Protein AF-A0A2M7A9H7-F1 (afdb_monomer)

Sequence (493 aa):
MFAPRVSVGQLDQGVGIDFPAPTPLDHLMTRVSHTLGVIVTFKGVRRIFDDLLHTEVEVQVGRTSCESLLELAEFAFIRLQDNGFAVQVLPFRLPHHRLTPQGNTASSCKLSAGIHISSDLHDGLTIDSQLAILVHRAAERGAVLEREGIVSMEKKETLGVAVIGLRMGRGHLEGYTQNPHTEIIGVCDPDESLLAQIKATYDAPVAVTDYRELLDHPEIDVVSVASPDYYHAEQCIDAMRAGKDVLCEKPMTWDVEGSKAMVAAVKETGRKFMVGQVCRYAPGFALVKKMVERGEVGELYFVESEYAHTYKHARGVGDWRVDPRREPFLGGGCHAVDLVRWIAGDAIEVSAYANHKCLTDWPVNDCTVAIYKFENNVIGKVMVSIGCTRPYTMRSVFYGTEGTIICDNTSPELQLCSRRNYQLAPSFATFPVEIANHNVAAEIAEFVDCILNDRPVPTNEIQGARTVATALAAAQSAREGRPVQVEKIGEDK

Foldseek 3Di:
DDDDDDDDDDDDDDDDDDDPDDDDPADDWFWDDDPQQKIKIWHGWDDPDPFKIKIKIWIWGFDDDPVVVVVVVVVVVVVVVVVPWDWDWDDDDDPPDDDDDDDPDDDTDTDITITITGPPDDPDDDPVRVVVVVVVVCVVVPGDDDDPPDDPPDQQQAAEEEEEDCPVCVLVLVLQVPDPRYAHAEYEDLPVVSQVVVCVVRVHNYGYHDCLVVLQDPRHQEYEYPHQQQCLLVSLLSNLVSVHAYEYEPLSHQDLVSLQSNVVSCVVRVHHYFYQLQQCVLFQLVVVQVCVVVCQQPAFAEKEKEWAAACVPVCDVVSSVLPLSGALCRGRVLNRLLSCCSRQNAFFKKAKAFAADQPVVRNYTFWMKMWTQHPPNHIYIYIYGHRDDDHTKIWMWIHHPFWIKTTILQDQWIWIFGVVPP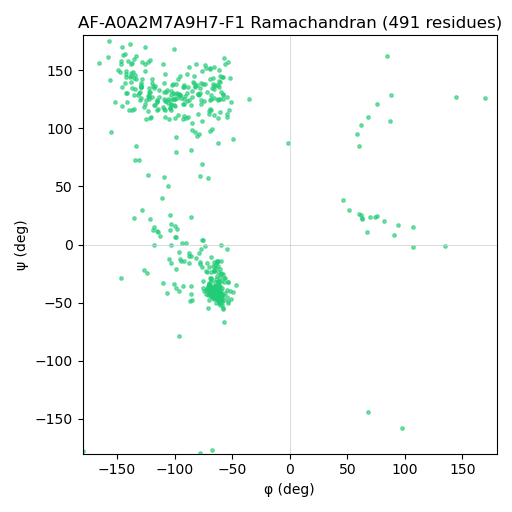PPHTDTDIDGGDRDSRPSSVLVVQSSCCVSVVNHHPRGSQSSSSSSQSSVQRVVNNVVVHMGTRDRPDDDD

Structure (mmCIF, N/CA/C/O backbone):
data_AF-A0A2M7A9H7-F1
#
_entry.id   AF-A0A2M7A9H7-F1
#
loop_
_atom_site.group_PDB
_atom_site.id
_atom_site.type_symbol
_atom_site.label_atom_id
_atom_site.label_alt_id
_atom_site.label_comp_id
_atom_site.label_asym_id
_atom_site.label_entity_id
_atom_site.label_seq_id
_atom_site.pdbx_PDB_ins_code
_atom_site.Cartn_x
_atom_site.Cartn_y
_atom_site.Cartn_z
_atom_site.occupancy
_atom_site.B_iso_or_equiv
_atom_site.auth_seq_id
_atom_site.auth_comp_id
_atom_site.auth_asym_id
_atom_site.auth_atom_id
_atom_site.pdbx_PDB_model_num
ATOM 1 N N . MET A 1 1 ? -35.233 -25.619 28.633 1.00 36.62 1 MET A N 1
ATOM 2 C CA . MET A 1 1 ? -36.325 -25.770 27.649 1.00 36.62 1 MET A CA 1
ATOM 3 C C . MET A 1 1 ? -35.682 -26.061 26.315 1.00 36.62 1 MET A C 1
ATOM 5 O O . MET A 1 1 ? -34.859 -25.278 25.868 1.00 36.62 1 MET A O 1
ATOM 9 N N . PHE A 1 2 ? -35.952 -27.249 25.787 1.00 25.45 2 PHE A N 1
ATOM 10 C CA . PHE A 1 2 ? -35.343 -27.785 24.577 1.00 25.45 2 PHE A CA 1
ATOM 11 C C . PHE A 1 2 ? -36.018 -27.208 23.327 1.00 25.45 2 PHE A C 1
ATOM 13 O O . PHE A 1 2 ? -37.243 -27.138 23.264 1.00 25.45 2 PHE A O 1
ATOM 20 N N . ALA A 1 3 ? -35.206 -26.837 22.339 1.00 24.27 3 ALA A N 1
ATOM 21 C CA . ALA A 1 3 ? -35.633 -26.606 20.965 1.00 24.27 3 ALA A CA 1
ATOM 22 C C . ALA A 1 3 ? -36.030 -27.934 20.286 1.00 24.27 3 ALA A C 1
ATOM 24 O O . ALA A 1 3 ? -35.417 -28.962 20.592 1.00 24.27 3 ALA A O 1
ATOM 25 N N . PRO A 1 4 ? -36.953 -27.938 19.308 1.00 27.53 4 PRO A N 1
ATOM 26 C CA . PRO A 1 4 ? -37.080 -29.043 18.371 1.00 27.53 4 PRO A CA 1
ATOM 27 C C . PRO A 1 4 ? -36.314 -28.766 17.065 1.00 27.53 4 PRO A C 1
ATOM 29 O O . PRO A 1 4 ? -36.479 -27.731 16.426 1.00 27.53 4 PRO A O 1
ATOM 32 N N . ARG A 1 5 ? -35.492 -29.744 16.665 1.00 25.80 5 ARG A N 1
ATOM 33 C CA . ARG A 1 5 ? -34.954 -29.948 15.307 1.00 25.80 5 ARG A CA 1
ATOM 34 C C . ARG A 1 5 ? -35.968 -30.724 14.459 1.00 25.80 5 ARG A C 1
ATOM 36 O O . ARG A 1 5 ? -36.439 -31.739 14.958 1.00 25.80 5 ARG A O 1
ATOM 43 N N . VAL A 1 6 ? -36.151 -30.364 13.181 1.00 24.64 6 VAL A N 1
ATOM 44 C CA . VAL A 1 6 ? -36.599 -31.243 12.062 1.00 24.64 6 VAL A CA 1
ATOM 45 C C . VAL A 1 6 ? -36.068 -30.617 10.748 1.00 24.64 6 VAL A C 1
ATOM 47 O O . VAL A 1 6 ? -36.431 -29.491 10.440 1.00 24.64 6 VAL A O 1
ATOM 50 N N . SER A 1 7 ? -34.933 -31.067 10.195 1.00 23.36 7 SER A N 1
ATOM 51 C CA . SER A 1 7 ? -34.675 -32.102 9.159 1.00 23.36 7 SER A CA 1
ATOM 52 C C . SER A 1 7 ? -34.982 -31.703 7.704 1.00 23.36 7 SER A C 1
ATOM 54 O O . SER A 1 7 ? -36.124 -31.435 7.350 1.00 23.36 7 SER A O 1
ATOM 56 N N . VAL A 1 8 ? -33.942 -31.762 6.864 1.00 25.42 8 VAL A N 1
ATOM 57 C CA . VAL A 1 8 ? -33.961 -31.581 5.403 1.00 25.42 8 VAL A CA 1
ATOM 58 C C . VAL A 1 8 ? -34.480 -32.849 4.718 1.00 25.42 8 VAL A C 1
ATOM 60 O O . VAL A 1 8 ? -33.979 -33.941 4.981 1.00 25.42 8 VAL A O 1
ATOM 63 N N . GLY A 1 9 ? -35.439 -32.684 3.807 1.00 24.47 9 GLY A N 1
ATOM 64 C CA . GLY A 1 9 ? -35.875 -33.685 2.835 1.00 24.47 9 GLY A CA 1
ATOM 65 C C . GLY A 1 9 ? -36.275 -32.982 1.539 1.00 24.47 9 GLY A C 1
ATOM 66 O O . GLY A 1 9 ? -37.137 -32.110 1.545 1.00 24.47 9 GLY A O 1
ATOM 67 N N . GLN A 1 10 ? -35.586 -33.320 0.454 1.00 25.50 10 GLN A N 1
ATOM 68 C CA . GLN A 1 10 ? -35.706 -32.742 -0.884 1.00 25.50 10 GLN A CA 1
ATOM 69 C C . GLN A 1 10 ? -36.664 -33.589 -1.746 1.00 25.50 10 GLN A C 1
ATOM 71 O O . GLN A 1 10 ? -36.450 -34.796 -1.834 1.00 25.50 10 GLN A O 1
ATOM 76 N N . LEU A 1 11 ? -37.659 -32.947 -2.381 1.00 25.14 11 LEU A N 1
ATOM 77 C CA . LEU A 1 11 ? -37.996 -32.962 -3.828 1.00 25.14 11 LEU A CA 1
ATOM 78 C C . LEU A 1 11 ? -39.508 -32.911 -4.156 1.00 25.14 11 LEU A C 1
ATOM 80 O O . LEU A 1 11 ? -40.285 -33.754 -3.723 1.00 25.14 11 LEU A O 1
ATOM 84 N N . ASP A 1 12 ? -39.821 -31.921 -5.007 1.00 23.34 12 ASP A N 1
ATOM 85 C CA . ASP A 1 12 ? -40.870 -31.817 -6.036 1.00 23.34 12 ASP A CA 1
ATOM 86 C C . ASP A 1 12 ? -42.364 -31.893 -5.660 1.00 23.34 12 ASP A C 1
ATOM 88 O O . ASP A 1 12 ? -42.943 -32.963 -5.524 1.00 23.34 12 ASP A O 1
ATOM 92 N N . GLN A 1 13 ? -43.045 -30.734 -5.632 1.00 25.50 13 GLN A N 1
ATOM 93 C CA . GLN A 1 13 ? -43.836 -30.182 -6.757 1.00 25.50 13 GLN A CA 1
ATOM 94 C C . GLN A 1 13 ? -44.687 -28.968 -6.301 1.00 25.50 13 GLN A C 1
ATOM 96 O O . GLN A 1 13 ? -45.478 -29.072 -5.373 1.00 25.50 13 GLN A O 1
ATOM 101 N N . GLY A 1 14 ? -44.530 -27.833 -7.001 1.00 29.56 14 GLY A N 1
ATOM 102 C CA . GLY A 1 14 ? -45.518 -26.753 -7.195 1.00 29.56 14 GLY A CA 1
ATOM 103 C C . GLY A 1 14 ? -46.107 -26.033 -5.973 1.00 29.56 14 GLY A C 1
ATOM 104 O O . GLY A 1 14 ? -47.162 -26.420 -5.484 1.00 29.56 14 GLY A O 1
ATOM 105 N N . VAL A 1 15 ? -45.530 -24.888 -5.581 1.00 24.00 15 VAL A N 1
ATOM 106 C CA . VAL A 1 15 ? -46.201 -23.912 -4.698 1.00 24.00 15 VAL A CA 1
ATOM 107 C C . VAL A 1 15 ? -46.307 -22.573 -5.424 1.00 24.00 15 VAL A C 1
ATOM 109 O O . VAL A 1 15 ? -45.305 -21.904 -5.664 1.00 24.00 15 VAL A O 1
ATOM 112 N N . GLY A 1 16 ? -47.535 -22.216 -5.805 1.00 22.52 16 GLY A N 1
ATOM 113 C CA . GLY A 1 16 ? -47.890 -20.872 -6.248 1.00 22.52 16 GLY A CA 1
ATOM 114 C C . GLY A 1 16 ? -47.796 -19.893 -5.081 1.00 22.52 16 GLY A C 1
ATOM 115 O O . GLY A 1 16 ? -48.247 -20.190 -3.977 1.00 22.52 16 GLY A O 1
ATOM 116 N N . ILE A 1 17 ? -47.177 -18.741 -5.327 1.00 23.28 17 ILE A N 1
ATOM 117 C CA . ILE A 1 17 ? -47.125 -17.630 -4.380 1.00 23.28 17 ILE A CA 1
ATOM 118 C C . ILE A 1 17 ? -48.344 -16.749 -4.668 1.00 23.28 17 ILE A C 1
ATOM 120 O O . ILE A 1 17 ? -48.400 -16.097 -5.709 1.00 23.28 17 ILE A O 1
ATOM 124 N N . ASP A 1 18 ? -49.319 -16.757 -3.761 1.00 22.53 18 ASP A N 1
ATOM 125 C CA . ASP A 1 18 ? -50.405 -15.774 -3.736 1.00 22.53 18 ASP A CA 1
ATOM 126 C C . ASP A 1 18 ? -49.821 -14.404 -3.361 1.00 22.53 18 ASP A C 1
ATOM 128 O O . ASP A 1 18 ? -49.316 -14.207 -2.252 1.00 22.53 18 ASP A O 1
ATOM 132 N N . PHE A 1 19 ? -49.889 -13.445 -4.284 1.00 24.88 19 PHE A N 1
ATOM 133 C CA . PHE A 1 19 ? -49.649 -12.038 -3.975 1.00 24.88 19 PHE A CA 1
ATOM 134 C C . PHE A 1 19 ? -50.934 -11.427 -3.396 1.00 24.88 19 PHE A C 1
ATOM 136 O O . PHE A 1 19 ? -52.014 -11.658 -3.947 1.00 24.88 19 PHE A O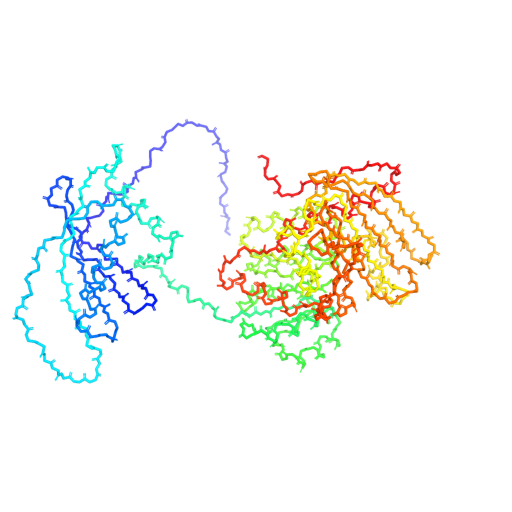 1
ATOM 143 N N . PRO A 1 20 ? -50.866 -10.627 -2.317 1.00 24.83 20 PRO A N 1
ATOM 144 C CA . PRO A 1 20 ? -52.033 -9.892 -1.849 1.00 24.83 20 PRO A CA 1
ATOM 145 C C . PRO A 1 20 ? -52.515 -8.923 -2.941 1.00 24.83 20 PRO A C 1
ATOM 147 O O . PRO A 1 20 ? -51.709 -8.314 -3.644 1.00 24.83 20 PRO A O 1
ATOM 150 N N . ALA A 1 21 ? -53.838 -8.802 -3.087 1.00 25.38 21 ALA A N 1
ATOM 151 C CA . ALA A 1 21 ? -54.493 -7.957 -4.085 1.00 25.38 21 ALA A CA 1
ATOM 152 C C . ALA A 1 21 ? -53.965 -6.503 -4.069 1.00 25.38 21 ALA A C 1
ATOM 154 O O . ALA A 1 21 ? -53.694 -5.971 -2.988 1.00 25.38 21 ALA A O 1
ATOM 155 N N . PRO A 1 22 ? -53.844 -5.836 -5.234 1.00 30.77 22 PRO A N 1
ATOM 156 C CA . PRO A 1 22 ? -53.331 -4.474 -5.303 1.00 30.77 22 PRO A CA 1
ATOM 157 C C . PRO A 1 22 ? -54.312 -3.487 -4.656 1.00 30.77 22 PRO A C 1
ATOM 159 O O . PRO A 1 22 ? -55.489 -3.419 -5.011 1.00 30.77 22 PRO A O 1
ATOM 162 N N . THR A 1 23 ? -53.815 -2.710 -3.697 1.00 27.11 23 THR A N 1
ATOM 163 C CA . THR A 1 23 ? -54.530 -1.579 -3.094 1.00 27.11 23 THR A CA 1
ATOM 164 C C . THR A 1 23 ? -54.719 -0.460 -4.139 1.00 27.11 23 THR A C 1
ATOM 166 O O . THR A 1 23 ? -53.808 -0.246 -4.941 1.00 27.11 23 THR A O 1
ATOM 169 N N . PRO A 1 24 ? -55.852 0.275 -4.162 1.00 29.44 24 PRO A N 1
ATOM 170 C CA . PRO A 1 24 ? -56.135 1.276 -5.197 1.00 29.44 24 PRO A CA 1
ATOM 171 C C . PRO A 1 24 ? -55.110 2.421 -5.270 1.00 29.44 24 PRO A C 1
ATOM 173 O O . PRO A 1 24 ? -54.622 2.904 -4.251 1.00 29.44 24 PRO A O 1
ATOM 176 N N . LEU A 1 25 ? -54.864 2.891 -6.498 1.00 34.97 25 LEU A N 1
ATOM 177 C CA . LEU A 1 25 ? -53.921 3.940 -6.935 1.00 34.97 25 LEU A CA 1
ATOM 178 C C . LEU A 1 25 ? -54.124 5.350 -6.335 1.00 34.97 25 LEU A C 1
ATOM 180 O O . LEU A 1 25 ? -53.356 6.261 -6.644 1.00 34.97 25 LEU A O 1
ATOM 184 N N . ASP A 1 26 ? -55.121 5.564 -5.477 1.00 29.83 26 ASP A N 1
ATOM 185 C CA . ASP A 1 26 ? -55.635 6.905 -5.164 1.00 29.83 26 ASP A CA 1
ATOM 186 C C . ASP A 1 26 ? -54.727 7.784 -4.279 1.00 29.83 26 ASP A C 1
ATOM 188 O O . ASP A 1 26 ? -55.050 8.952 -4.042 1.00 29.83 26 ASP A O 1
ATOM 192 N N . HIS A 1 27 ? -53.565 7.297 -3.827 1.00 32.62 27 HIS A N 1
ATOM 193 C CA . HIS A 1 27 ? -52.714 8.026 -2.872 1.00 32.62 27 HIS A CA 1
ATOM 194 C C . HIS A 1 27 ? -51.206 8.042 -3.182 1.00 32.62 27 HIS A C 1
ATOM 196 O O . HIS A 1 27 ? -50.404 8.291 -2.284 1.00 32.62 27 HIS A O 1
ATOM 202 N N . LEU A 1 28 ? -50.787 7.841 -4.438 1.00 32.81 28 LEU A N 1
ATOM 203 C CA . LEU A 1 28 ? -49.373 8.005 -4.798 1.00 32.81 28 LEU A CA 1
ATOM 204 C C . LEU A 1 28 ? -49.013 9.502 -4.907 1.00 32.81 28 LEU A C 1
ATOM 206 O O . LEU A 1 28 ? -49.407 10.182 -5.854 1.00 32.81 28 LEU A O 1
ATOM 210 N N . MET A 1 29 ? -48.276 10.019 -3.923 1.00 32.12 29 MET A N 1
ATOM 211 C CA . MET A 1 29 ? -47.604 11.321 -3.990 1.00 32.12 29 MET A CA 1
ATOM 212 C C . MET A 1 29 ? -46.117 11.083 -4.243 1.00 32.12 29 MET A C 1
ATOM 214 O O . MET A 1 29 ? -45.480 10.317 -3.525 1.00 32.12 29 MET A O 1
ATOM 218 N N . THR A 1 30 ? -45.552 11.742 -5.250 1.00 39.34 30 THR A N 1
ATOM 219 C CA . THR A 1 30 ? -44.113 11.665 -5.545 1.00 39.34 30 THR A CA 1
ATOM 220 C C . THR A 1 30 ? -43.528 13.070 -5.521 1.00 39.34 30 THR A C 1
ATOM 222 O O . THR A 1 30 ? -44.059 13.970 -6.177 1.00 39.34 30 THR A O 1
ATOM 225 N N . ARG A 1 31 ? -42.454 13.264 -4.748 1.00 33.16 31 ARG A N 1
ATOM 226 C CA . ARG A 1 31 ? -41.710 14.525 -4.629 1.00 33.16 31 ARG A CA 1
ATOM 227 C C . ARG A 1 31 ? -40.374 14.405 -5.354 1.00 33.16 31 ARG A C 1
ATOM 229 O O . ARG A 1 31 ? -39.651 13.439 -5.149 1.00 33.16 31 ARG A O 1
ATOM 236 N N . VAL A 1 32 ? -40.034 15.408 -6.156 1.00 34.88 32 VAL A N 1
ATOM 237 C CA . VAL A 1 32 ? -38.726 15.539 -6.812 1.00 34.88 32 VAL A CA 1
ATOM 238 C C . VAL A 1 32 ? -38.112 16.871 -6.386 1.00 34.88 32 VAL A C 1
ATOM 240 O O . VAL A 1 32 ? -38.775 17.903 -6.482 1.00 34.88 32 VAL A O 1
ATOM 243 N N . SER A 1 33 ? -36.868 16.856 -5.907 1.00 35.28 33 SER A N 1
ATOM 244 C CA . SER A 1 33 ? -36.104 18.049 -5.511 1.00 35.28 33 SER A CA 1
ATOM 245 C C . SER A 1 33 ? -34.866 18.187 -6.394 1.00 35.28 33 SER A C 1
ATOM 247 O O . SER A 1 33 ? -34.176 17.199 -6.640 1.00 35.28 33 SER A O 1
ATOM 249 N N . HIS A 1 34 ? -34.576 19.404 -6.860 1.00 38.06 34 HIS A N 1
ATOM 250 C CA . HIS A 1 34 ? -33.350 19.726 -7.598 1.00 38.06 34 HIS A CA 1
ATOM 251 C C . HIS A 1 34 ? -32.568 20.849 -6.899 1.00 38.06 34 HIS A C 1
ATOM 253 O O . HIS A 1 34 ? -33.140 21.696 -6.211 1.00 38.06 34 HIS A O 1
ATOM 259 N N . THR A 1 35 ? -31.259 20.912 -7.158 1.00 32.47 35 THR A N 1
ATOM 260 C CA . THR A 1 35 ? -30.253 21.852 -6.610 1.00 32.47 35 THR A CA 1
ATOM 261 C C . THR A 1 35 ? -30.554 23.356 -6.764 1.00 32.47 35 THR A C 1
ATOM 263 O O . THR A 1 35 ? -29.813 24.178 -6.240 1.00 32.47 35 THR A O 1
ATOM 266 N N . LEU A 1 36 ? -31.640 23.736 -7.446 1.00 36.38 36 LEU A N 1
ATOM 267 C CA . LEU A 1 36 ? -32.109 25.120 -7.620 1.00 36.38 36 LEU A CA 1
ATOM 268 C C . LEU A 1 36 ? -33.259 25.510 -6.667 1.00 36.38 36 LEU A C 1
ATOM 270 O O . LEU A 1 36 ? -33.824 26.592 -6.798 1.00 36.38 36 LEU A O 1
ATOM 274 N N . GLY A 1 37 ? -33.628 24.650 -5.710 1.00 37.62 37 GLY A N 1
ATOM 275 C CA . GLY A 1 37 ? -34.713 24.929 -4.758 1.00 37.62 37 GLY A CA 1
ATOM 276 C C . GLY A 1 37 ? -36.118 24.791 -5.360 1.00 37.62 37 GLY A C 1
ATOM 277 O O . GLY A 1 37 ? -37.058 25.422 -4.876 1.00 37.62 37 GLY A O 1
ATOM 278 N N . VAL A 1 38 ? -36.259 23.990 -6.421 1.00 38.88 38 VAL A N 1
ATOM 279 C CA . VAL A 1 38 ? -37.540 23.647 -7.056 1.00 38.88 38 VAL A CA 1
ATOM 280 C C . VAL A 1 38 ? -37.982 22.268 -6.566 1.00 38.88 38 VAL A C 1
ATOM 282 O O . VAL A 1 38 ? -37.238 21.296 -6.698 1.00 38.88 38 VAL A O 1
ATOM 285 N N . ILE A 1 39 ? -39.195 22.191 -6.025 1.00 46.12 39 ILE A N 1
ATOM 286 C CA . ILE A 1 39 ? -39.868 20.966 -5.595 1.00 46.12 39 ILE A CA 1
ATOM 287 C C . ILE A 1 39 ? -41.030 20.708 -6.550 1.00 46.12 39 ILE A C 1
ATOM 289 O O . ILE A 1 39 ? -41.961 21.506 -6.625 1.00 46.12 39 ILE A O 1
ATOM 293 N N . VAL A 1 40 ? -41.009 19.583 -7.255 1.00 42.59 40 VAL A N 1
ATOM 294 C CA . VAL A 1 40 ? -42.117 19.145 -8.113 1.00 42.59 40 VAL A CA 1
ATOM 295 C C . VAL A 1 40 ? -42.864 18.022 -7.403 1.00 42.59 40 VAL A C 1
ATOM 297 O O . VAL A 1 40 ? -42.262 17.029 -6.999 1.00 42.59 40 VAL A O 1
ATOM 300 N N . THR A 1 41 ? -44.170 18.191 -7.221 1.00 47.88 41 THR A N 1
ATOM 301 C CA . THR A 1 41 ? -45.051 17.233 -6.548 1.00 47.88 41 THR A CA 1
ATOM 302 C C . THR A 1 41 ? -46.103 16.741 -7.529 1.00 47.88 41 THR A C 1
ATOM 304 O O . THR A 1 41 ? -46.899 17.530 -8.030 1.00 47.88 41 THR A O 1
ATOM 307 N N . PHE A 1 42 ? -46.140 15.438 -7.782 1.00 45.88 42 PHE A N 1
ATOM 308 C CA . PHE A 1 42 ? -47.190 14.817 -8.589 1.00 45.88 42 PHE A CA 1
ATOM 309 C C . PHE A 1 42 ? -48.361 14.448 -7.682 1.00 45.88 42 PHE A C 1
ATOM 311 O O . PHE A 1 42 ? -48.181 13.753 -6.679 1.00 45.88 42 PHE A O 1
ATOM 318 N N . LYS A 1 43 ? -49.554 14.937 -8.017 1.00 44.38 43 LYS A N 1
ATOM 319 C CA . LYS A 1 43 ? -50.782 14.724 -7.259 1.00 44.38 43 LYS A CA 1
ATOM 320 C C . LYS A 1 43 ? -51.771 13.919 -8.080 1.00 44.38 43 LYS A C 1
ATOM 322 O O . LYS A 1 43 ? -52.284 14.398 -9.085 1.00 44.38 43 LYS A O 1
ATOM 327 N N . GLY A 1 44 ? -52.074 12.723 -7.575 1.00 47.31 44 GLY A N 1
ATOM 328 C CA . GLY A 1 44 ? -53.206 11.911 -8.010 1.00 47.31 44 GLY A CA 1
ATOM 329 C C . GLY A 1 44 ? -53.141 11.552 -9.489 1.00 47.31 44 GLY A C 1
ATOM 330 O O . GLY A 1 44 ? -53.773 12.199 -10.320 1.00 47.31 44 GLY A O 1
ATOM 331 N N . VAL A 1 45 ? -52.415 10.484 -9.808 1.00 45.19 45 VAL A N 1
ATOM 332 C CA . VAL A 1 45 ? -52.428 9.914 -11.155 1.00 45.19 45 VAL A CA 1
ATOM 333 C C . VAL A 1 45 ? -53.790 9.261 -11.384 1.00 45.19 45 VAL A C 1
ATOM 335 O O . VAL A 1 45 ? -54.143 8.294 -10.712 1.00 45.19 45 VAL A O 1
ATOM 338 N N . ARG A 1 46 ? -54.569 9.788 -12.328 1.00 43.06 46 ARG A N 1
ATOM 339 C CA . ARG A 1 46 ? -55.867 9.233 -12.721 1.00 43.06 46 ARG A CA 1
ATOM 340 C C . ARG A 1 46 ? -55.807 8.716 -14.147 1.00 43.06 46 ARG A C 1
ATOM 342 O O . ARG A 1 46 ? -55.357 9.406 -15.060 1.00 43.06 46 ARG A O 1
ATOM 349 N N . ARG A 1 47 ? -56.318 7.506 -14.345 1.00 39.62 47 ARG A N 1
ATOM 350 C CA . ARG A 1 47 ? -56.537 6.935 -15.674 1.00 39.62 47 ARG A CA 1
ATOM 351 C C . ARG A 1 47 ? -57.788 7.571 -16.274 1.00 39.62 47 ARG A C 1
ATOM 353 O O . ARG A 1 47 ? -58.851 7.506 -15.662 1.00 39.62 47 ARG A O 1
ATOM 360 N N . ILE A 1 48 ? -57.649 8.228 -17.424 1.00 41.47 48 ILE A N 1
ATOM 361 C CA . ILE A 1 48 ? -58.782 8.855 -18.125 1.00 41.47 48 ILE A CA 1
ATOM 362 C C . ILE A 1 48 ? -59.320 7.915 -19.212 1.00 41.47 48 ILE A C 1
ATOM 364 O O . ILE A 1 48 ? -60.533 7.780 -19.344 1.00 41.47 48 ILE A O 1
ATOM 368 N N . PHE A 1 49 ? -58.431 7.229 -19.937 1.00 37.31 49 PHE A N 1
ATOM 369 C CA . PHE A 1 49 ? -58.757 6.183 -20.916 1.00 37.31 49 PHE A CA 1
ATOM 370 C C . PHE A 1 49 ? -57.764 5.021 -20.791 1.00 37.31 49 PHE A C 1
ATOM 372 O O . PHE A 1 49 ? -56.788 5.135 -20.045 1.00 37.31 49 PHE A O 1
ATOM 379 N N . ASP A 1 50 ? -57.996 3.917 -21.507 1.00 38.25 50 ASP A N 1
ATOM 380 C CA . ASP A 1 50 ? -57.149 2.719 -21.415 1.00 38.25 50 ASP A CA 1
ATOM 381 C C . ASP A 1 50 ? -55.659 3.026 -21.638 1.00 38.25 50 ASP A C 1
ATOM 383 O O . ASP A 1 50 ? -54.820 2.488 -20.914 1.00 38.25 50 ASP A O 1
ATOM 387 N N . ASP A 1 51 ? -55.370 4.016 -22.482 1.00 35.16 51 ASP A N 1
ATOM 388 C CA . ASP A 1 51 ? -54.021 4.367 -22.936 1.00 35.16 51 ASP A CA 1
ATOM 389 C C . ASP A 1 51 ? -53.580 5.768 -22.470 1.00 35.16 51 ASP A C 1
ATOM 391 O O . ASP A 1 51 ? -52.597 6.321 -22.966 1.00 35.16 51 ASP A O 1
ATOM 395 N N . LEU A 1 52 ? -54.333 6.390 -21.548 1.00 36.03 52 LEU A N 1
ATOM 396 C CA . LEU A 1 52 ? -54.142 7.794 -21.177 1.00 36.03 52 LEU A CA 1
ATOM 397 C C . LEU A 1 52 ? -54.171 8.014 -19.661 1.00 36.03 52 LEU A C 1
ATOM 399 O O . LEU A 1 52 ? -55.205 7.860 -18.999 1.00 36.03 52 LEU A O 1
ATOM 403 N N . LEU A 1 53 ? -53.035 8.467 -19.130 1.00 44.91 53 LEU A N 1
ATOM 404 C CA . LEU A 1 53 ? -52.883 8.901 -17.742 1.00 44.91 53 LEU A CA 1
ATOM 405 C C . LEU A 1 53 ? -52.875 10.429 -17.661 1.00 44.91 53 LEU A C 1
ATOM 407 O O . LEU A 1 53 ? -52.227 11.100 -18.464 1.00 44.91 53 LEU A O 1
ATOM 411 N N . HIS A 1 54 ? -53.582 10.961 -16.668 1.00 41.47 54 HIS A N 1
ATOM 412 C CA . HIS A 1 54 ? -53.577 12.371 -16.303 1.00 41.47 54 HIS A CA 1
ATOM 413 C C . HIS A 1 54 ? -53.076 12.525 -14.876 1.00 41.47 54 HIS A C 1
ATOM 415 O O . HIS A 1 54 ? -53.482 11.784 -13.981 1.00 41.47 54 HIS A O 1
ATOM 421 N N . THR A 1 55 ? -52.208 13.501 -14.655 1.00 46.38 55 THR A N 1
ATOM 422 C CA . THR A 1 55 ? -51.698 13.831 -13.326 1.00 46.38 55 THR A CA 1
ATOM 423 C C . THR A 1 55 ? -51.652 15.342 -13.169 1.00 46.38 55 THR A C 1
ATOM 425 O O . THR A 1 55 ? -51.300 16.052 -14.117 1.00 46.38 55 THR A O 1
ATOM 428 N N . GLU A 1 56 ? -52.027 15.832 -11.988 1.00 42.91 56 GLU A N 1
ATOM 429 C CA . GLU A 1 56 ? -51.793 17.224 -11.626 1.00 42.91 56 GLU A CA 1
ATOM 430 C C . GLU A 1 56 ? -50.379 17.349 -11.075 1.00 42.91 56 GLU A C 1
ATOM 432 O O . GLU A 1 56 ? -49.990 16.648 -10.142 1.00 42.91 56 GLU A O 1
ATOM 437 N N . VAL A 1 57 ? -49.602 18.272 -11.629 1.00 44.41 57 VAL A N 1
ATOM 438 C CA . VAL A 1 57 ? -48.267 18.573 -11.113 1.00 44.41 57 VAL A CA 1
ATOM 439 C C . VAL A 1 57 ? -48.305 19.899 -10.371 1.00 44.41 57 VAL A C 1
ATOM 441 O O . VAL A 1 57 ? -48.724 20.907 -10.933 1.00 44.41 57 VAL A O 1
ATOM 444 N N . GLU A 1 58 ? -47.867 19.898 -9.115 1.00 45.53 58 GLU A N 1
ATOM 445 C CA . GLU A 1 58 ? -47.664 21.088 -8.293 1.00 45.53 58 GLU A CA 1
ATOM 446 C C . GLU A 1 58 ? -46.168 21.395 -8.212 1.00 45.53 58 GLU A C 1
ATOM 448 O O . GLU A 1 58 ? -45.384 20.603 -7.694 1.00 45.53 58 GLU A O 1
ATOM 453 N N . VAL A 1 59 ? -45.768 22.559 -8.718 1.00 42.56 59 VAL A N 1
ATOM 454 C CA . VAL A 1 59 ? -44.374 23.014 -8.689 1.00 42.56 59 VAL A CA 1
ATOM 455 C C . VAL A 1 59 ? -44.225 24.108 -7.639 1.00 42.56 59 VAL A C 1
ATOM 457 O O . VAL A 1 59 ? -44.883 25.142 -7.711 1.00 42.56 59 VAL A O 1
ATOM 460 N N . GLN A 1 60 ? -43.350 23.884 -6.665 1.00 44.53 60 GLN A N 1
ATOM 461 C CA . GLN A 1 60 ? -42.994 24.827 -5.614 1.00 44.53 60 GLN A CA 1
ATOM 462 C C . GLN A 1 60 ? -41.573 25.323 -5.875 1.00 44.53 60 GLN A C 1
ATOM 464 O O . GLN A 1 60 ? -40.658 24.519 -6.000 1.00 44.53 60 GLN A O 1
ATOM 469 N N . VAL A 1 61 ? -41.363 26.634 -5.958 1.00 44.03 61 VAL A N 1
ATOM 470 C CA . VAL A 1 61 ? -40.038 27.196 -6.258 1.00 44.03 61 VAL A CA 1
ATOM 471 C C . VAL A 1 61 ? -39.593 28.135 -5.146 1.00 44.03 61 VAL A C 1
ATOM 473 O O . VAL A 1 61 ? -40.354 28.999 -4.706 1.00 44.03 61 VAL A O 1
ATOM 476 N N . GLY A 1 62 ? -38.360 27.957 -4.675 1.00 43.69 62 GLY A N 1
ATOM 477 C CA . GLY A 1 62 ? -37.691 28.881 -3.765 1.00 43.69 62 GLY A CA 1
ATOM 478 C C . GLY A 1 62 ? -37.343 30.211 -4.448 1.00 43.69 62 GLY A C 1
ATOM 479 O O . GLY A 1 62 ? -36.990 30.236 -5.622 1.00 43.69 62 GLY A O 1
ATOM 480 N N . ARG A 1 63 ? -37.474 31.317 -3.694 1.00 44.16 63 ARG A N 1
ATOM 481 C CA . ARG A 1 63 ? -37.241 32.736 -4.068 1.00 44.16 63 ARG A CA 1
ATOM 482 C C . ARG A 1 63 ? -36.749 32.979 -5.509 1.00 44.16 63 ARG A C 1
ATOM 484 O O . ARG A 1 63 ? -35.557 33.138 -5.742 1.00 44.16 63 ARG A O 1
ATOM 491 N N . THR A 1 64 ? -37.683 33.115 -6.443 1.00 44.16 64 THR A N 1
ATOM 492 C CA . THR A 1 64 ? -37.443 33.600 -7.815 1.00 44.16 64 THR A CA 1
ATOM 493 C C . THR A 1 64 ? -38.661 34.398 -8.303 1.00 44.16 64 THR A C 1
ATOM 495 O O . THR A 1 64 ? -39.744 34.302 -7.721 1.00 44.16 64 THR A O 1
ATOM 498 N N . SER A 1 65 ? -38.478 35.273 -9.297 1.00 40.62 65 SER A N 1
ATOM 499 C CA . SER A 1 65 ? -39.538 36.138 -9.840 1.00 40.62 65 SER A CA 1
ATOM 500 C C . SER A 1 65 ? -40.531 35.348 -10.709 1.00 40.62 65 SER A C 1
ATOM 502 O O . SER A 1 65 ? -40.191 34.315 -11.279 1.00 40.62 65 SER A O 1
ATOM 504 N N . CYS A 1 66 ? -41.775 35.835 -10.833 1.00 38.19 66 CYS A N 1
ATOM 505 C CA . CYS A 1 66 ? -42.838 35.149 -11.586 1.00 38.19 66 CYS A CA 1
ATOM 506 C C . 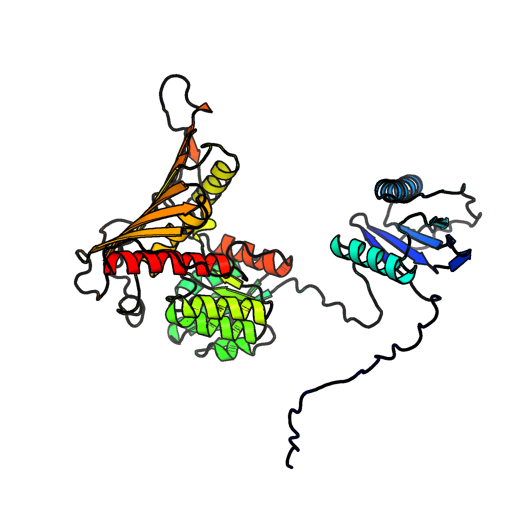CYS A 1 66 ? -42.527 34.907 -13.073 1.00 38.19 66 CYS A C 1
ATOM 508 O O . CYS A 1 66 ? -43.073 33.967 -13.641 1.00 38.19 66 CYS A O 1
ATOM 510 N N . GLU A 1 67 ? -41.668 35.712 -13.702 1.00 36.53 67 GLU A N 1
ATOM 511 C CA . GLU A 1 67 ? -41.243 35.493 -15.094 1.00 36.53 67 GLU A CA 1
ATOM 512 C C . GLU A 1 67 ? -40.313 34.274 -15.224 1.00 36.53 67 GLU A C 1
ATOM 514 O O . GLU A 1 67 ? -40.466 33.491 -16.156 1.00 36.53 67 GLU A O 1
ATOM 519 N N . SER A 1 68 ? -39.452 34.014 -14.233 1.00 39.19 68 SER A N 1
ATOM 520 C CA . SER A 1 68 ? -38.563 32.840 -14.214 1.00 39.19 68 SER A CA 1
ATOM 521 C C . SER A 1 68 ? -39.305 31.512 -14.003 1.00 39.19 68 SER A C 1
ATOM 523 O O . SER A 1 68 ? -38.777 30.451 -14.325 1.00 39.19 68 SER A O 1
ATOM 525 N N . LEU A 1 69 ? -40.536 31.548 -13.474 1.00 42.38 69 LEU A N 1
ATOM 526 C CA . LEU A 1 69 ? -41.369 30.358 -13.251 1.00 42.38 69 LEU A CA 1
ATOM 527 C C . LEU A 1 69 ? -41.886 29.735 -14.557 1.00 42.38 69 LEU A C 1
ATOM 529 O O . LEU A 1 69 ? -42.003 28.513 -14.634 1.00 42.38 69 LEU A O 1
ATOM 533 N N . LEU A 1 70 ? -42.187 30.554 -15.570 1.00 39.28 70 LEU A N 1
ATOM 534 C CA . LEU A 1 70 ? -42.648 30.077 -16.879 1.00 39.28 70 LEU A CA 1
ATOM 535 C C . LEU A 1 70 ? -41.500 29.436 -17.667 1.00 39.28 70 LEU A C 1
ATOM 537 O O . LEU A 1 70 ? -41.671 28.339 -18.192 1.00 39.28 70 LEU A O 1
ATOM 541 N N . GLU A 1 71 ? -40.316 30.054 -17.647 1.00 38.31 71 GLU A N 1
ATOM 542 C CA . GLU A 1 71 ? -39.110 29.507 -18.286 1.00 38.31 71 GLU A CA 1
ATOM 543 C C . GLU A 1 71 ? -38.650 28.200 -17.621 1.00 38.31 71 GLU A C 1
ATOM 545 O O . GLU A 1 71 ? -38.281 27.251 -18.309 1.00 38.31 71 GLU A O 1
ATOM 550 N N . LEU A 1 72 ? -38.722 28.100 -16.286 1.00 40.81 72 LEU A N 1
ATOM 551 C CA . LEU A 1 72 ? -38.392 26.868 -15.553 1.00 40.81 72 LEU A CA 1
ATOM 552 C C . LEU A 1 72 ? -39.392 25.738 -15.816 1.00 40.81 72 LEU A C 1
ATOM 554 O O . LEU A 1 72 ? -38.987 24.578 -15.914 1.00 40.81 72 LEU A O 1
ATOM 558 N N . ALA A 1 73 ? -40.682 26.063 -15.936 1.00 42.56 73 ALA A N 1
ATOM 559 C CA . ALA A 1 73 ? -41.693 25.087 -16.313 1.00 42.56 73 ALA A CA 1
ATOM 560 C C . ALA A 1 73 ? -41.424 24.571 -17.734 1.00 42.56 73 ALA A C 1
ATOM 562 O O . ALA A 1 73 ? -41.304 23.362 -17.918 1.00 42.56 73 ALA A O 1
ATOM 563 N N . GLU A 1 74 ? -41.229 25.460 -18.714 1.00 40.81 74 GLU A N 1
ATOM 564 C CA . GLU A 1 74 ? -40.870 25.073 -20.087 1.00 40.81 74 GLU A CA 1
ATOM 565 C C . GLU A 1 74 ? -39.588 24.227 -20.138 1.00 40.81 74 GLU A C 1
ATOM 567 O O . GLU A 1 74 ? -39.564 23.201 -20.817 1.00 40.81 74 GLU A O 1
ATOM 572 N N . PHE A 1 75 ? -38.556 24.564 -19.358 1.00 37.91 75 PHE A N 1
ATOM 573 C CA . PHE A 1 75 ? -37.298 23.809 -19.316 1.00 37.91 75 PHE A CA 1
ATOM 574 C C . PHE A 1 75 ? -37.458 22.392 -18.738 1.00 37.91 75 PHE A C 1
ATOM 576 O O . PHE A 1 75 ? -36.866 21.435 -19.248 1.00 37.91 75 PHE A O 1
ATOM 583 N N . ALA A 1 76 ? -38.284 22.232 -17.698 1.00 42.88 76 ALA A N 1
ATOM 584 C CA . ALA A 1 76 ? -38.623 20.922 -17.144 1.00 42.88 76 ALA A CA 1
ATOM 585 C C . ALA A 1 76 ? -39.401 20.060 -18.156 1.00 42.88 76 ALA A C 1
ATOM 587 O O . ALA A 1 76 ? -39.177 18.851 -18.234 1.00 42.88 76 ALA A O 1
ATOM 588 N N . PHE A 1 77 ? -40.261 20.678 -18.973 1.00 46.56 77 PHE A N 1
ATOM 589 C CA . PHE A 1 77 ? -41.027 19.987 -20.013 1.00 46.56 77 PHE A CA 1
ATOM 590 C C . PHE A 1 77 ? -40.189 19.620 -21.249 1.00 46.56 77 PHE A C 1
ATOM 592 O O . PHE A 1 77 ? -40.347 18.515 -21.771 1.00 46.56 77 PHE A O 1
ATOM 599 N N . ILE A 1 78 ? -39.246 20.470 -21.672 1.00 39.66 78 ILE A N 1
ATOM 600 C CA . ILE A 1 78 ? -38.310 20.184 -22.781 1.00 39.66 78 ILE A CA 1
ATOM 601 C C . ILE A 1 78 ? -37.426 18.971 -22.448 1.00 39.66 78 ILE A C 1
ATOM 603 O O . ILE A 1 78 ? -37.291 18.052 -23.254 1.00 39.66 78 ILE A O 1
ATOM 607 N N . ARG A 1 79 ? -36.919 18.893 -21.211 1.00 39.12 79 ARG A N 1
ATOM 608 C CA . ARG A 1 79 ? -36.153 17.733 -20.718 1.00 39.12 79 ARG A CA 1
ATOM 609 C C . ARG A 1 79 ? -36.953 16.429 -20.726 1.00 39.12 79 ARG A C 1
ATOM 611 O O . ARG A 1 79 ? -36.348 15.365 -20.828 1.00 39.12 79 ARG A O 1
ATOM 618 N N . LEU A 1 80 ? -38.279 16.478 -20.601 1.00 42.44 80 LEU A N 1
ATOM 619 C CA . LEU A 1 80 ? -39.118 15.284 -20.717 1.00 42.44 80 LEU A CA 1
ATOM 620 C C . LEU A 1 80 ? -39.248 14.846 -22.182 1.00 42.44 80 LEU A C 1
ATOM 622 O O . LEU A 1 80 ? -39.132 13.660 -22.455 1.00 42.44 80 LEU A O 1
ATOM 626 N N . GLN A 1 81 ? -39.384 15.761 -23.143 1.00 40.12 81 GLN A N 1
ATOM 627 C CA . GLN A 1 81 ? -39.424 15.391 -24.567 1.00 40.12 81 GLN A CA 1
ATOM 628 C C . GLN A 1 81 ? -38.091 14.805 -25.073 1.00 40.12 81 GLN A C 1
ATOM 630 O O . GLN A 1 81 ? -38.102 13.780 -25.757 1.00 40.12 81 GLN A O 1
ATOM 635 N N . ASP A 1 82 ? -36.949 15.363 -24.656 1.00 36.22 82 ASP A N 1
ATOM 636 C CA . ASP A 1 82 ? -35.603 14.891 -25.045 1.00 36.22 82 ASP A CA 1
ATOM 637 C C . ASP A 1 82 ? -35.274 13.461 -24.564 1.00 36.22 82 ASP A C 1
ATOM 639 O O . ASP A 1 82 ? -34.335 12.834 -25.053 1.00 36.22 82 ASP A O 1
ATOM 643 N N . ASN A 1 83 ? -36.057 12.918 -23.626 1.00 36.69 83 ASN A N 1
ATOM 644 C CA . ASN A 1 83 ? -35.917 11.553 -23.110 1.00 36.69 83 ASN A CA 1
ATOM 645 C C . ASN A 1 83 ? -36.916 10.553 -23.736 1.00 36.69 83 ASN A C 1
ATOM 647 O O . ASN A 1 83 ? -37.089 9.456 -23.205 1.00 36.69 83 ASN A O 1
ATOM 651 N N . GLY A 1 84 ? -37.553 10.908 -24.862 1.00 35.06 84 GLY A N 1
ATOM 652 C CA . GLY A 1 84 ? -38.376 9.997 -25.672 1.00 35.06 84 GLY A CA 1
ATOM 653 C C . GLY A 1 84 ? -39.878 10.007 -25.367 1.00 35.06 84 GLY A C 1
ATOM 654 O O . GLY A 1 84 ? -40.581 9.082 -25.767 1.00 35.06 84 GLY A O 1
ATOM 655 N N . PHE A 1 85 ? -40.384 11.030 -24.672 1.00 39.97 85 PHE A N 1
ATOM 656 C CA . PHE A 1 85 ? -41.801 11.147 -24.314 1.00 39.97 85 PHE A CA 1
ATOM 657 C C . PHE A 1 85 ? -42.548 12.092 -25.272 1.00 39.97 85 PHE A C 1
ATOM 659 O O . PHE A 1 85 ? -42.142 13.236 -25.472 1.00 39.97 85 PHE A O 1
ATOM 666 N N . ALA A 1 86 ? -43.689 11.661 -25.821 1.00 34.31 86 ALA A N 1
ATOM 667 C CA . ALA A 1 86 ? -44.599 12.549 -26.549 1.00 34.31 86 ALA A CA 1
ATOM 668 C C . ALA A 1 86 ? -45.435 13.370 -25.549 1.00 34.31 86 ALA A C 1
ATOM 670 O O . ALA A 1 86 ? -46.452 12.903 -25.044 1.00 34.31 86 ALA A O 1
ATOM 671 N N . VAL A 1 87 ? -44.984 14.587 -25.234 1.00 40.28 87 VAL A N 1
ATOM 672 C CA . VAL A 1 87 ? -45.668 15.505 -24.305 1.00 40.28 87 VAL A CA 1
ATOM 673 C C . VAL A 1 87 ? -46.439 16.558 -25.100 1.00 40.28 87 VAL A C 1
ATOM 675 O O . VAL A 1 87 ? -45.826 17.322 -25.846 1.00 40.28 87 VAL A O 1
ATOM 678 N N . GLN A 1 88 ? -47.762 16.636 -24.928 1.00 35.34 88 GLN A N 1
ATOM 679 C CA . GLN A 1 88 ? -48.588 17.715 -25.486 1.00 35.34 88 GLN A CA 1
ATOM 680 C C . GLN A 1 88 ? -49.076 18.635 -24.357 1.00 35.34 88 GLN A C 1
ATOM 682 O O . GLN A 1 88 ? -49.816 18.207 -23.473 1.00 35.34 88 GLN A O 1
ATOM 687 N N . VAL A 1 89 ? -48.651 19.902 -24.381 1.00 37.81 89 VAL A N 1
ATOM 688 C CA . VAL A 1 89 ? -49.040 20.924 -23.394 1.00 37.81 89 VAL A CA 1
ATOM 689 C C . VAL A 1 89 ? -50.266 21.678 -23.914 1.00 37.81 89 VAL A C 1
ATOM 691 O O . VAL A 1 89 ? -50.217 22.274 -24.990 1.00 37.81 89 VAL A O 1
ATOM 694 N N . LEU A 1 90 ? -51.379 21.664 -23.174 1.00 33.88 90 LEU A N 1
ATOM 695 C CA . LEU A 1 90 ? -52.554 22.485 -23.497 1.00 33.88 90 LEU A CA 1
ATOM 696 C C . LEU A 1 90 ? -52.389 23.915 -22.941 1.00 33.88 90 LEU A C 1
ATOM 698 O O . LEU A 1 90 ? -51.818 24.087 -21.863 1.00 33.88 90 LEU A O 1
ATOM 702 N N . PRO A 1 91 ? -52.888 24.953 -23.640 1.00 26.73 91 PRO A N 1
ATOM 703 C CA . PRO A 1 91 ? -52.660 26.343 -23.255 1.00 26.73 91 PRO A CA 1
ATOM 704 C C . PRO A 1 91 ? -53.325 26.709 -21.920 1.00 26.73 91 PRO A C 1
ATOM 706 O O . PRO A 1 91 ? -54.484 26.388 -21.653 1.00 26.73 91 PRO A O 1
ATOM 709 N N . PHE A 1 92 ? -52.560 27.432 -21.101 1.00 33.94 92 PHE A N 1
ATOM 710 C CA . PHE A 1 92 ? -52.885 27.855 -19.740 1.00 33.94 92 PHE A CA 1
ATOM 711 C C . PHE A 1 92 ? -54.141 28.742 -19.643 1.00 33.94 92 PHE A C 1
ATOM 713 O O . PHE A 1 92 ? -54.308 29.704 -20.394 1.00 33.94 92 PHE A O 1
ATOM 720 N N . ARG A 1 93 ? -54.959 28.519 -18.605 1.00 28.17 93 ARG A N 1
ATOM 721 C CA . ARG A 1 93 ? -55.796 29.567 -17.991 1.00 28.17 93 ARG A CA 1
ATOM 722 C C . ARG A 1 93 ? -55.426 29.688 -16.519 1.00 28.17 93 ARG A C 1
ATOM 724 O O . ARG A 1 93 ? -55.759 28.815 -15.727 1.00 28.17 93 ARG A O 1
ATOM 731 N N . LEU A 1 94 ? -54.760 30.783 -16.153 1.00 31.83 94 LEU A N 1
ATOM 732 C CA . LEU A 1 94 ? -54.567 31.153 -14.751 1.00 31.83 94 LEU A CA 1
ATOM 733 C C . LEU A 1 94 ? -55.945 31.400 -14.112 1.00 31.83 94 LEU A C 1
ATOM 735 O O . LEU A 1 94 ? -56.695 32.242 -14.618 1.00 31.83 94 LEU A O 1
ATOM 739 N N . PRO A 1 95 ? -56.313 30.721 -13.011 1.00 28.50 95 PRO A N 1
ATOM 740 C CA . PRO A 1 95 ? -57.477 31.123 -12.244 1.00 28.50 95 PRO A CA 1
ATOM 741 C C . PRO A 1 95 ? -57.184 32.493 -11.629 1.00 28.50 95 PRO A C 1
ATOM 743 O O . PRO A 1 95 ? -56.175 32.677 -10.949 1.00 28.50 95 PRO A O 1
ATOM 746 N N . HIS A 1 96 ? -58.065 33.464 -11.860 1.00 28.86 96 HIS A N 1
ATOM 747 C CA . HIS A 1 96 ? -58.026 34.760 -11.190 1.00 28.86 96 HIS A CA 1
ATOM 748 C C . HIS A 1 96 ? -58.227 34.585 -9.677 1.00 28.86 96 HIS A C 1
ATOM 750 O O . HIS A 1 96 ? -59.346 34.707 -9.186 1.00 28.86 96 HIS A O 1
ATOM 756 N N . HIS A 1 97 ? -57.162 34.347 -8.913 1.00 30.39 97 HIS A N 1
ATOM 757 C CA . HIS A 1 97 ? -57.193 34.512 -7.462 1.00 30.39 97 HIS A CA 1
ATOM 758 C C . HIS A 1 97 ? -55.988 35.315 -6.965 1.00 30.39 97 HIS A C 1
ATOM 760 O O . HIS A 1 97 ? -54.841 35.092 -7.336 1.00 30.39 97 HIS A O 1
ATOM 766 N N . ARG A 1 98 ? -56.325 36.339 -6.174 1.00 28.19 98 ARG A N 1
ATOM 767 C CA . ARG A 1 98 ? -55.483 37.434 -5.689 1.00 28.19 98 ARG A CA 1
ATOM 768 C C . ARG A 1 98 ? -54.271 36.923 -4.907 1.00 28.19 98 ARG A C 1
ATOM 770 O O . ARG A 1 98 ? -54.436 36.201 -3.931 1.00 28.19 98 ARG A O 1
ATOM 777 N N . LEU A 1 99 ? -53.084 37.412 -5.262 1.00 30.41 99 LEU A N 1
ATOM 778 C CA . LEU A 1 99 ? -51.918 37.410 -4.380 1.00 30.41 99 LEU A CA 1
ATOM 779 C C . LEU A 1 99 ? -52.170 38.426 -3.254 1.00 30.41 99 LEU A C 1
ATOM 781 O O . LEU A 1 99 ? -52.243 39.627 -3.512 1.00 30.41 99 LEU A O 1
ATOM 785 N N . THR A 1 100 ? -52.330 37.971 -2.013 1.00 26.44 100 THR A N 1
ATOM 786 C CA . THR A 1 100 ? -52.311 38.851 -0.832 1.00 26.44 100 THR A CA 1
ATOM 787 C C . THR A 1 100 ? -50.968 38.719 -0.116 1.00 26.44 100 THR A C 1
ATOM 789 O O . THR A 1 100 ? -50.644 37.615 0.321 1.00 26.44 100 THR A O 1
ATOM 792 N N . PRO A 1 101 ? -50.192 39.805 0.048 1.00 30.61 101 PRO A N 1
ATOM 793 C CA . PRO A 1 101 ? -48.954 39.771 0.809 1.00 30.61 101 PRO A CA 1
ATOM 794 C C . PRO A 1 101 ? -49.251 40.048 2.287 1.00 30.61 101 PRO A C 1
ATOM 796 O O . PRO A 1 101 ? -49.578 41.175 2.652 1.00 30.61 101 PRO A O 1
ATOM 799 N N . GLN A 1 102 ? -49.117 39.045 3.153 1.00 24.89 102 GLN A N 1
ATOM 800 C CA . GLN A 1 102 ? -48.951 39.282 4.589 1.00 24.89 102 GLN A CA 1
ATOM 801 C C . GLN A 1 102 ? -47.948 38.301 5.196 1.00 24.89 102 GLN A C 1
ATOM 803 O O . GLN A 1 102 ? -48.158 37.095 5.171 1.00 24.89 102 GLN A O 1
ATOM 808 N N . GLY A 1 103 ? -46.903 38.870 5.804 1.00 26.69 103 GLY A N 1
ATOM 809 C CA . GLY A 1 103 ? -46.034 38.216 6.782 1.00 26.69 103 GLY A CA 1
ATOM 810 C C . GLY A 1 103 ? -44.842 37.464 6.195 1.00 26.69 103 GLY A C 1
ATOM 811 O O . GLY A 1 103 ? -44.993 36.635 5.311 1.00 26.69 103 GLY A O 1
ATOM 812 N N . ASN A 1 104 ? -43.647 37.747 6.720 1.00 33.22 104 ASN A N 1
ATOM 813 C CA . ASN A 1 104 ? -42.380 37.077 6.413 1.00 33.22 104 ASN A CA 1
ATOM 814 C C . ASN A 1 104 ? -42.487 35.541 6.495 1.00 33.22 104 ASN A C 1
ATOM 816 O O . ASN A 1 104 ? -42.255 34.975 7.553 1.00 33.22 104 ASN A O 1
ATOM 820 N N . THR A 1 105 ? -42.804 34.876 5.386 1.00 31.91 105 THR A N 1
ATOM 821 C CA . THR A 1 105 ? -42.423 33.501 5.013 1.00 31.91 105 THR A CA 1
ATOM 822 C C . THR A 1 105 ? -42.707 33.319 3.513 1.00 31.91 105 THR A C 1
ATOM 824 O O . THR A 1 105 ? -43.453 34.087 2.914 1.00 31.91 105 THR A O 1
ATOM 827 N N . ALA A 1 106 ? -42.006 32.374 2.888 1.00 33.47 106 ALA A N 1
ATOM 828 C CA . ALA A 1 106 ? -41.881 32.144 1.448 1.00 33.47 106 ALA A CA 1
ATOM 829 C C . ALA A 1 106 ? -43.133 32.423 0.585 1.00 33.47 106 ALA A C 1
ATOM 831 O O . ALA A 1 106 ? -44.188 31.817 0.756 1.00 33.47 106 ALA A O 1
ATOM 832 N N . SER A 1 107 ? -42.974 33.273 -0.432 1.00 37.31 107 SER A N 1
ATOM 833 C CA . SER A 1 107 ? -43.923 33.404 -1.537 1.00 37.31 107 SER A CA 1
ATOM 834 C C . SER A 1 107 ? -43.876 32.136 -2.396 1.00 37.31 107 SER A C 1
ATOM 836 O O . SER A 1 107 ? -42.983 31.987 -3.226 1.00 37.31 107 SER A O 1
ATOM 838 N N . SER A 1 108 ? -44.807 31.208 -2.172 1.00 37.91 108 SER A N 1
ATOM 839 C CA . SER A 1 108 ? -45.030 30.056 -3.051 1.00 37.91 108 SER A CA 1
ATOM 840 C C . SER A 1 108 ? -46.085 30.410 -4.100 1.00 37.91 108 SER A C 1
ATOM 842 O O . SER A 1 108 ? -47.099 31.032 -3.784 1.00 37.91 108 SER A O 1
ATOM 844 N N . CYS A 1 109 ? -45.835 30.050 -5.357 1.00 35.69 109 CYS A N 1
ATOM 845 C CA . CYS A 1 109 ? -46.807 30.167 -6.439 1.00 35.69 109 CYS A CA 1
ATOM 846 C C . CYS A 1 109 ? -47.262 28.760 -6.824 1.00 35.69 109 CYS A C 1
ATOM 848 O O . CYS A 1 109 ? -46.441 27.846 -6.858 1.00 35.69 109 CYS A O 1
ATOM 850 N N . LYS A 1 110 ? -48.559 28.577 -7.081 1.00 37.16 110 LYS A N 1
ATOM 851 C CA . LYS A 1 110 ? -49.142 27.274 -7.402 1.00 37.16 110 LYS A CA 1
ATOM 852 C C . LYS A 1 110 ? -49.529 27.246 -8.875 1.00 37.16 110 LYS A C 1
ATOM 854 O O . LYS A 1 110 ? -50.464 27.931 -9.282 1.00 37.16 110 LYS A O 1
ATOM 859 N N . LEU A 1 111 ? -48.797 26.464 -9.659 1.00 36.50 111 LEU A N 1
ATOM 860 C CA . LEU A 1 111 ? -49.102 26.168 -11.057 1.00 36.50 111 LEU A CA 1
ATOM 861 C C . LEU A 1 111 ? -49.603 24.728 -11.140 1.00 36.50 111 LEU A C 1
ATOM 863 O O . LEU A 1 111 ? -48.975 23.840 -10.571 1.00 36.50 111 LEU A O 1
ATOM 867 N N . SER A 1 112 ? -50.727 24.519 -11.825 1.00 34.88 112 SER A N 1
ATOM 868 C CA . SER A 1 112 ? -51.258 23.200 -12.166 1.00 34.88 112 SER A CA 1
ATOM 869 C C . SER A 1 112 ? -51.238 23.033 -13.684 1.00 34.88 112 SER A C 1
ATOM 871 O O . SER A 1 112 ? -51.792 23.855 -14.415 1.00 34.88 112 SER A O 1
ATOM 873 N N . ALA A 1 113 ? -50.584 21.977 -14.164 1.00 36.97 113 ALA A N 1
ATOM 874 C CA . ALA A 1 113 ? -50.572 21.593 -15.572 1.00 36.97 113 ALA A CA 1
ATOM 875 C C . ALA A 1 113 ? -50.928 20.107 -15.696 1.00 36.97 113 ALA A C 1
ATOM 877 O O . ALA A 1 113 ? -50.476 19.295 -14.888 1.00 36.97 113 ALA A O 1
ATOM 878 N N . GLY A 1 114 ? -51.748 19.767 -16.693 1.00 34.00 114 GLY A N 1
ATOM 879 C CA . GLY A 1 114 ? -52.088 18.385 -17.019 1.00 34.00 114 GLY A CA 1
ATOM 880 C C . GLY A 1 114 ? -51.093 17.817 -18.024 1.00 34.00 114 GLY A C 1
ATOM 881 O O . GLY A 1 114 ? -50.930 18.384 -19.103 1.00 34.00 114 GLY A O 1
ATOM 882 N N . ILE A 1 115 ? -50.441 16.706 -17.683 1.00 38.16 115 ILE A N 1
ATOM 883 C CA . ILE A 1 115 ? -49.545 15.983 -18.596 1.00 38.16 115 ILE A CA 1
ATOM 884 C C . ILE A 1 115 ? -50.314 14.817 -19.212 1.00 38.16 115 ILE A C 1
ATOM 886 O O . ILE A 1 115 ? -50.946 14.049 -18.490 1.00 38.16 115 ILE A O 1
ATOM 890 N N . HIS A 1 116 ? -50.249 14.698 -20.538 1.00 38.97 116 HIS A N 1
ATOM 891 C CA . HIS A 1 116 ? -50.761 13.556 -21.290 1.00 38.97 116 HIS A CA 1
ATOM 892 C C . HIS A 1 116 ? -49.590 12.651 -21.677 1.00 38.97 116 HIS A C 1
ATOM 894 O O . HIS A 1 116 ? -48.637 13.120 -22.296 1.00 38.97 116 HIS A O 1
ATOM 900 N N . ILE A 1 117 ? -49.668 11.370 -21.319 1.00 39.38 117 ILE A N 1
ATOM 901 C CA . ILE A 1 117 ? -48.706 10.343 -21.736 1.00 39.38 117 ILE A CA 1
ATOM 902 C C . ILE A 1 117 ? -49.462 9.362 -22.633 1.00 39.38 117 ILE A C 1
ATOM 904 O O . ILE A 1 117 ? -50.420 8.744 -22.178 1.00 39.38 117 ILE A O 1
ATOM 908 N N . SER A 1 118 ? -49.053 9.276 -23.901 1.00 36.75 118 SER A N 1
ATOM 909 C CA . SER A 1 118 ? -49.5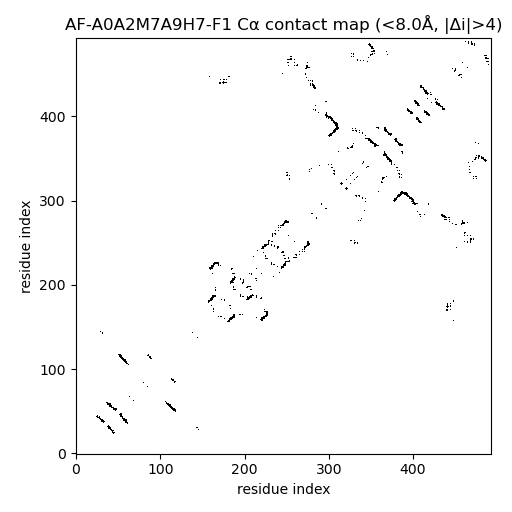80 8.343 -24.905 1.00 36.75 118 SER A CA 1
ATOM 910 C C . SER A 1 118 ? -48.699 7.097 -24.954 1.00 36.75 118 SER A C 1
ATOM 912 O O . SER A 1 118 ? -47.476 7.215 -25.067 1.00 36.75 118 SER A O 1
ATOM 914 N N . SER A 1 119 ? -49.297 5.912 -24.864 1.00 37.47 119 SER A N 1
ATOM 915 C CA . SER A 1 119 ? -48.584 4.634 -24.886 1.00 37.47 119 SER A CA 1
ATOM 916 C C . SER A 1 119 ? -48.217 4.204 -26.310 1.00 37.47 119 SER A C 1
ATOM 918 O O . SER A 1 119 ? -48.988 3.514 -26.961 1.00 37.47 119 SER A O 1
ATOM 920 N N . ASP A 1 120 ? -47.013 4.552 -26.758 1.00 38.22 120 ASP A N 1
ATOM 921 C CA . ASP A 1 120 ? -46.337 3.849 -27.868 1.00 38.22 120 ASP A CA 1
ATOM 922 C C . ASP A 1 120 ? -45.009 3.206 -27.411 1.00 38.22 120 ASP A C 1
ATOM 924 O O . ASP A 1 120 ? -44.160 2.817 -28.212 1.00 38.22 120 ASP A O 1
ATOM 928 N N . LEU A 1 121 ? -44.799 3.078 -26.096 1.00 43.31 121 LEU A N 1
ATOM 929 C CA . LEU A 1 121 ? -43.592 2.481 -25.525 1.00 43.31 121 LEU A CA 1
ATOM 930 C C . LEU A 1 121 ? -43.846 1.015 -25.144 1.00 43.31 121 LEU A C 1
ATOM 932 O O . LEU A 1 121 ? -44.241 0.701 -24.027 1.00 43.31 121 LEU A O 1
ATOM 936 N N . HIS A 1 122 ? -43.540 0.143 -26.105 1.00 39.09 122 HIS A N 1
ATOM 937 C CA . HIS A 1 122 ? -43.349 -1.309 -26.006 1.00 39.09 122 HIS A CA 1
ATOM 938 C C . HIS A 1 122 ? -44.571 -2.191 -25.693 1.00 39.09 122 HIS A C 1
ATOM 940 O O . HIS A 1 122 ? -45.036 -2.300 -24.558 1.00 39.09 122 HIS A O 1
ATOM 946 N N . ASP A 1 123 ? -44.979 -2.941 -26.722 1.00 37.84 123 ASP A N 1
ATOM 947 C CA . ASP A 1 123 ? -45.959 -4.023 -26.654 1.00 37.84 123 ASP A CA 1
ATOM 948 C C . ASP A 1 123 ? -45.586 -5.078 -25.601 1.00 37.84 123 ASP A C 1
ATOM 950 O O . ASP A 1 123 ? -44.502 -5.665 -25.626 1.00 37.84 123 ASP A O 1
ATOM 954 N N . GLY A 1 124 ? -46.533 -5.360 -24.703 1.00 41.50 124 GLY A N 1
ATOM 955 C CA . GLY A 1 124 ? -46.522 -6.550 -23.846 1.00 41.50 124 GLY A CA 1
ATOM 956 C C . GLY A 1 124 ? -46.198 -6.333 -22.367 1.00 41.50 124 GLY A C 1
ATOM 957 O O . GLY A 1 124 ? -46.252 -7.299 -21.607 1.00 41.50 124 GLY A O 1
ATOM 958 N N . LEU A 1 125 ? -45.906 -5.106 -21.923 1.00 40.38 125 LEU A N 1
ATOM 959 C CA . LEU A 1 125 ? -45.723 -4.800 -20.498 1.00 40.38 125 LEU A CA 1
ATOM 960 C C . LEU A 1 125 ? -46.966 -4.128 -19.908 1.00 40.38 125 LEU A C 1
ATOM 962 O O . LEU A 1 125 ? -47.559 -3.245 -20.520 1.00 40.38 125 LEU A O 1
ATOM 966 N N . THR A 1 126 ? -47.351 -4.528 -18.694 1.00 42.50 126 THR A N 1
ATOM 967 C CA . THR A 1 126 ? -48.430 -3.864 -17.951 1.00 42.50 126 THR A CA 1
ATOM 968 C C . THR A 1 126 ? -47.996 -2.462 -17.513 1.00 42.50 126 THR A C 1
ATOM 970 O O . THR A 1 126 ? -46.812 -2.225 -17.269 1.00 42.50 126 THR A O 1
ATOM 973 N N . ILE A 1 127 ? -48.950 -1.536 -17.364 1.00 39.41 127 ILE A N 1
ATOM 974 C CA . ILE A 1 127 ? -48.694 -0.153 -16.916 1.00 39.41 127 ILE A CA 1
ATOM 975 C C . ILE A 1 127 ? -47.882 -0.110 -15.612 1.00 39.41 127 ILE A C 1
ATOM 977 O O . ILE A 1 127 ? -46.950 0.681 -15.508 1.00 39.41 127 ILE A O 1
ATOM 981 N N . ASP A 1 128 ? -48.158 -1.000 -14.656 1.00 39.59 128 ASP A N 1
ATOM 982 C CA . ASP A 1 128 ? -47.412 -1.075 -13.390 1.00 39.59 128 ASP A CA 1
ATOM 983 C C . ASP A 1 128 ? -45.940 -1.454 -13.600 1.00 39.59 128 ASP A C 1
ATOM 985 O O . ASP A 1 128 ? -45.050 -0.924 -12.935 1.00 39.59 128 ASP A O 1
ATOM 989 N N . SER A 1 129 ? -45.670 -2.325 -14.575 1.00 38.91 129 SER A N 1
ATOM 990 C CA . SER A 1 129 ? -44.310 -2.731 -14.943 1.00 38.91 129 SER A CA 1
ATOM 991 C C . SER A 1 129 ? -43.563 -1.589 -15.630 1.00 38.91 129 SER A C 1
ATOM 993 O O . SER A 1 129 ? -42.382 -1.365 -15.368 1.00 38.91 129 SER A O 1
ATOM 995 N N . GLN A 1 130 ? -44.255 -0.820 -16.473 1.00 43.59 130 GLN A N 1
ATOM 996 C CA . GLN A 1 130 ? -43.682 0.356 -17.126 1.00 43.59 130 GLN A CA 1
ATOM 997 C C . GLN A 1 130 ? -43.412 1.483 -16.117 1.00 43.59 130 GLN A C 1
ATOM 999 O O . GLN A 1 130 ? -42.353 2.109 -16.170 1.00 43.59 130 GLN A O 1
ATOM 1004 N N . LEU A 1 131 ? -44.308 1.686 -15.144 1.00 40.31 131 LEU A N 1
ATOM 1005 C CA . LEU A 1 131 ? -44.136 2.655 -14.061 1.00 40.31 131 LEU A CA 1
ATOM 1006 C C . LEU A 1 131 ? -42.986 2.254 -13.124 1.00 40.31 131 LEU A C 1
ATOM 1008 O O . LEU A 1 131 ? -42.187 3.105 -12.744 1.00 40.31 131 LEU A O 1
ATOM 1012 N N . ALA A 1 132 ? -42.837 0.965 -12.807 1.00 39.44 132 ALA A N 1
ATOM 1013 C CA . ALA A 1 132 ? -41.717 0.458 -12.014 1.00 39.44 132 ALA A CA 1
ATOM 1014 C C . ALA A 1 132 ? -40.365 0.668 -12.716 1.00 39.44 132 ALA A C 1
ATOM 1016 O O . ALA A 1 132 ? -39.401 1.080 -12.073 1.00 39.44 132 ALA A O 1
ATOM 1017 N N . ILE A 1 133 ? -40.297 0.472 -14.038 1.00 41.88 133 ILE A N 1
ATOM 1018 C CA . ILE A 1 133 ? -39.092 0.764 -14.835 1.00 41.88 133 ILE A CA 1
ATOM 1019 C C . ILE A 1 133 ? -38.794 2.271 -14.842 1.00 41.88 133 ILE A C 1
ATOM 1021 O O . ILE A 1 133 ? -37.635 2.671 -14.707 1.00 41.88 133 ILE A O 1
ATOM 1025 N N . LEU A 1 134 ? -39.829 3.107 -14.960 1.00 40.03 134 LEU A N 1
ATOM 1026 C CA . LEU A 1 134 ? -39.719 4.567 -14.910 1.00 40.03 134 LEU A CA 1
ATOM 1027 C C . LEU A 1 134 ? -39.145 5.042 -13.562 1.00 40.03 134 LEU A C 1
ATOM 1029 O O . LEU A 1 134 ? -38.226 5.857 -13.516 1.00 40.03 134 LEU A O 1
ATOM 1033 N N . VAL A 1 135 ? -39.662 4.477 -12.470 1.00 37.28 135 VAL A N 1
ATOM 1034 C CA . VAL A 1 135 ? -39.265 4.752 -11.083 1.00 37.28 135 VAL A CA 1
ATOM 1035 C C . VAL A 1 135 ? -37.845 4.253 -10.800 1.00 37.28 135 VAL A C 1
ATOM 1037 O O . VAL A 1 135 ? -37.057 4.957 -10.169 1.00 37.28 135 VAL A O 1
ATOM 1040 N N . HIS A 1 136 ? -37.480 3.082 -11.322 1.00 37.50 136 HIS A N 1
ATOM 1041 C CA . HIS A 1 136 ? -36.153 2.505 -11.127 1.00 37.50 136 HIS A CA 1
ATOM 1042 C C . HIS A 1 136 ? -35.063 3.295 -11.868 1.00 37.50 136 HIS A C 1
ATOM 1044 O O . HIS A 1 136 ? -34.035 3.622 -11.278 1.00 37.50 136 HIS A O 1
ATOM 1050 N N . ARG A 1 137 ? -35.324 3.717 -13.114 1.00 39.31 137 ARG A N 1
ATOM 1051 C CA . ARG A 1 137 ? -34.389 4.552 -13.894 1.00 39.31 137 ARG A CA 1
ATOM 1052 C C . ARG A 1 137 ? -34.250 5.976 -13.350 1.00 39.31 137 ARG A C 1
ATOM 1054 O O . ARG A 1 137 ? -33.196 6.589 -13.515 1.00 39.31 137 ARG A O 1
ATOM 1061 N N . ALA A 1 138 ? -35.289 6.505 -12.702 1.00 33.78 138 ALA A N 1
ATOM 1062 C CA . ALA A 1 138 ? -35.209 7.772 -11.979 1.00 33.78 138 ALA A CA 1
ATOM 1063 C C . ALA A 1 138 ? -34.340 7.647 -10.711 1.00 33.78 138 ALA A C 1
ATOM 1065 O O . ALA A 1 138 ? -33.540 8.541 -10.429 1.00 33.78 138 ALA A O 1
ATOM 1066 N N . ALA A 1 139 ? -34.438 6.527 -9.985 1.00 33.91 139 ALA A N 1
ATOM 1067 C CA . ALA A 1 139 ? -33.632 6.257 -8.791 1.00 33.91 139 ALA A CA 1
ATOM 1068 C C . ALA A 1 139 ? -32.133 6.079 -9.108 1.00 33.91 139 ALA A C 1
ATOM 1070 O O . ALA A 1 139 ? -31.294 6.658 -8.422 1.00 33.91 139 ALA A O 1
ATOM 1071 N N . GLU A 1 140 ? -31.785 5.392 -10.203 1.00 32.22 140 GLU A N 1
ATOM 1072 C CA . GLU A 1 140 ? -30.388 5.209 -10.654 1.00 32.22 140 GLU A CA 1
ATOM 1073 C C . GLU A 1 140 ? -29.660 6.518 -11.012 1.00 32.22 140 GLU A C 1
ATOM 1075 O O . GLU A 1 140 ? -28.437 6.533 -11.154 1.00 32.22 140 GLU A O 1
ATOM 1080 N N . ARG A 1 141 ? -30.389 7.629 -11.179 1.00 33.41 141 ARG A N 1
ATOM 1081 C CA . ARG A 1 141 ? -29.822 8.936 -11.553 1.00 33.41 141 ARG A CA 1
ATOM 1082 C C . ARG A 1 141 ? -30.109 10.042 -10.535 1.00 33.41 141 ARG A C 1
ATOM 1084 O O . ARG A 1 141 ? -30.017 11.220 -10.878 1.00 33.41 141 ARG A O 1
ATOM 1091 N N . GLY A 1 142 ? -30.396 9.658 -9.287 1.00 28.33 142 GLY A N 1
ATOM 1092 C CA . GLY A 1 142 ? -30.415 10.560 -8.129 1.00 28.33 142 GLY A CA 1
ATOM 1093 C C . GLY A 1 142 ? -31.794 10.925 -7.572 1.00 28.33 142 GLY A C 1
ATOM 1094 O O . GLY A 1 142 ? -31.884 11.870 -6.791 1.00 28.33 142 GLY A O 1
ATOM 1095 N N . ALA A 1 143 ? -32.870 10.216 -7.934 1.00 26.86 143 ALA A N 1
ATOM 1096 C CA . ALA A 1 143 ? -34.171 10.396 -7.284 1.00 26.86 143 ALA A CA 1
ATOM 1097 C C . ALA A 1 143 ? -34.283 9.557 -5.995 1.00 26.86 143 ALA A C 1
ATOM 1099 O O . ALA A 1 143 ? -34.022 8.356 -6.005 1.00 26.86 143 ALA A O 1
ATOM 1100 N N . VAL A 1 144 ? -34.733 10.172 -4.897 1.00 27.27 144 VAL A N 1
ATOM 1101 C CA . VAL A 1 144 ? -35.073 9.478 -3.643 1.00 27.27 144 VAL A CA 1
ATOM 1102 C C . VAL A 1 144 ? -36.573 9.178 -3.633 1.00 27.27 144 VAL A C 1
ATOM 1104 O O . VAL A 1 144 ? -37.391 10.079 -3.814 1.00 27.27 144 VAL A O 1
ATOM 1107 N N . LEU A 1 145 ? -36.938 7.911 -3.431 1.00 28.66 145 LEU A N 1
ATOM 1108 C CA . LEU A 1 145 ? -38.322 7.463 -3.265 1.00 28.66 145 LEU A CA 1
ATOM 1109 C C . LEU A 1 145 ? -38.633 7.328 -1.777 1.00 28.66 145 LEU A C 1
ATOM 1111 O O . LEU A 1 145 ? -38.136 6.413 -1.124 1.00 28.66 145 LEU A O 1
ATOM 1115 N N . GLU A 1 146 ? -39.488 8.194 -1.243 1.00 28.03 146 GLU A N 1
ATOM 1116 C CA . GLU A 1 146 ? -40.015 8.014 0.109 1.00 28.03 146 GLU A CA 1
ATOM 1117 C C . GLU A 1 146 ? -41.325 7.222 0.053 1.00 28.03 146 GLU A C 1
ATOM 1119 O O . GLU A 1 146 ? -42.355 7.700 -0.424 1.00 28.03 146 GLU A O 1
ATOM 1124 N N . ARG A 1 147 ? -41.284 5.983 0.550 1.00 27.00 147 ARG A N 1
ATOM 1125 C CA . ARG A 1 147 ? -42.472 5.257 1.007 1.00 27.00 147 ARG A CA 1
ATOM 1126 C C . ARG A 1 147 ? -42.602 5.564 2.498 1.00 27.00 147 ARG A C 1
ATOM 1128 O O . ARG A 1 147 ? -41.634 5.357 3.229 1.00 27.00 147 ARG A O 1
ATOM 1135 N N . GLU A 1 148 ? -43.756 6.059 2.950 1.00 27.77 148 GLU A N 1
ATOM 1136 C CA . GLU A 1 148 ? -44.001 6.266 4.384 1.00 27.77 148 GLU A CA 1
ATOM 1137 C C . GLU A 1 148 ? -43.746 4.947 5.131 1.00 27.77 148 GLU A C 1
ATOM 1139 O O . GLU A 1 148 ? -44.439 3.950 4.916 1.00 27.77 148 GLU A O 1
ATOM 1144 N N . GLY A 1 149 ? -42.686 4.933 5.946 1.00 27.42 149 GLY A N 1
ATOM 1145 C CA . GLY A 1 149 ? -42.228 3.760 6.692 1.00 27.42 149 GLY A CA 1
ATOM 1146 C C . GLY A 1 149 ? -40.721 3.479 6.675 1.00 27.42 149 GLY A C 1
ATOM 1147 O O . GLY A 1 149 ? -40.305 2.535 7.340 1.00 27.42 149 GLY A O 1
ATOM 1148 N N . ILE A 1 150 ? -39.891 4.263 5.979 1.00 27.39 150 ILE A N 1
ATOM 1149 C CA . ILE A 1 150 ? -38.424 4.147 6.066 1.00 27.39 150 ILE A CA 1
ATOM 1150 C C . ILE A 1 150 ? -37.883 5.350 6.836 1.00 27.39 150 ILE A C 1
ATOM 1152 O O . ILE A 1 150 ? -38.024 6.491 6.408 1.00 27.39 150 ILE A O 1
ATOM 1156 N N . VAL A 1 151 ? -37.285 5.077 7.996 1.00 24.38 151 VAL A N 1
ATOM 1157 C CA . VAL A 1 151 ? -36.474 6.033 8.755 1.00 24.38 151 VAL A CA 1
ATOM 1158 C C . VAL A 1 151 ? -35.416 6.582 7.800 1.00 24.38 151 VAL A C 1
ATOM 1160 O O . VAL A 1 151 ? -34.594 5.814 7.302 1.00 24.38 151 VAL A O 1
ATOM 1163 N N . SER A 1 152 ? -35.452 7.882 7.505 1.00 31.17 152 SER A N 1
ATOM 1164 C CA . SER A 1 152 ? -34.363 8.552 6.798 1.00 31.17 152 SER A CA 1
ATOM 1165 C C . SER A 1 152 ? -33.083 8.278 7.582 1.00 31.17 152 SER A C 1
ATOM 1167 O O . SER A 1 152 ? -32.942 8.760 8.706 1.00 31.17 152 SER A O 1
ATOM 1169 N N . MET A 1 153 ? -32.175 7.465 7.040 1.00 35.16 153 MET A N 1
ATOM 1170 C CA . MET A 1 153 ? -30.829 7.402 7.593 1.00 35.16 153 MET A CA 1
ATOM 1171 C C . MET A 1 153 ? -30.205 8.760 7.298 1.00 35.16 153 MET A C 1
ATOM 1173 O O . MET A 1 153 ? -29.830 9.038 6.160 1.00 35.16 153 MET A O 1
ATOM 1177 N N . GLU A 1 154 ? -30.204 9.646 8.294 1.00 43.66 154 GLU A N 1
ATOM 1178 C CA . GLU A 1 154 ? -29.438 10.883 8.227 1.00 43.66 154 GLU A CA 1
ATOM 1179 C C . GLU A 1 154 ? -28.009 10.504 7.842 1.00 43.66 154 GLU A C 1
ATOM 1181 O O . GLU A 1 154 ? -27.376 9.653 8.472 1.00 43.66 154 GLU A O 1
ATOM 1186 N N . LYS A 1 155 ? -27.531 11.076 6.738 1.00 56.91 155 LYS A N 1
ATOM 1187 C CA . LYS A 1 155 ? -26.179 10.842 6.255 1.00 56.91 155 LYS A CA 1
ATOM 1188 C C . LYS A 1 155 ? -25.228 11.362 7.332 1.00 56.91 155 LYS A C 1
ATOM 1190 O O . LYS A 1 155 ? -25.163 12.569 7.547 1.00 56.91 155 LYS A O 1
ATOM 1195 N N . LYS A 1 156 ? -24.544 10.461 8.042 1.00 68.88 156 LYS A N 1
ATOM 1196 C CA . LYS A 1 156 ? -23.604 10.829 9.106 1.00 68.88 156 LYS A CA 1
ATOM 1197 C C . LYS A 1 156 ? -22.497 11.690 8.486 1.00 68.88 156 LYS A C 1
ATOM 1199 O O . LYS A 1 156 ? -21.764 11.214 7.625 1.00 68.88 156 LYS A O 1
ATOM 1204 N N . GLU A 1 157 ? -22.420 12.963 8.871 1.00 83.06 157 GLU A N 1
ATOM 1205 C CA . GLU A 1 157 ? -21.443 13.912 8.306 1.00 83.06 157 GLU A CA 1
ATOM 1206 C C . GLU A 1 157 ? -20.022 13.703 8.854 1.00 83.06 157 GLU A C 1
ATOM 1208 O O . GLU A 1 157 ? -19.055 14.125 8.217 1.00 83.06 157 GLU A O 1
ATOM 1213 N N . THR A 1 158 ? -19.910 13.024 10.001 1.00 94.81 158 THR A N 1
ATOM 1214 C CA . THR A 1 158 ? -18.651 12.724 10.691 1.00 94.81 158 THR A CA 1
ATOM 1215 C C . THR A 1 158 ? -18.578 11.242 11.038 1.00 94.81 158 THR A C 1
ATOM 1217 O O . THR A 1 158 ? -19.458 10.716 11.720 1.00 94.81 158 THR A O 1
ATOM 1220 N N . LEU A 1 159 ? -17.522 10.568 10.593 1.00 98.00 159 LEU A N 1
ATOM 1221 C CA . LEU A 1 159 ? -17.260 9.163 10.887 1.00 98.00 159 LEU A CA 1
ATOM 1222 C C . LEU A 1 159 ? -16.439 9.034 12.174 1.00 98.00 159 LEU A C 1
ATOM 1224 O O . LEU A 1 159 ? -15.395 9.670 12.320 1.00 98.00 159 LEU A O 1
ATOM 1228 N N . GLY A 1 160 ? -16.878 8.178 13.087 1.00 98.44 160 GLY A N 1
ATOM 1229 C CA . GLY A 1 160 ? -16.078 7.770 14.232 1.00 98.44 160 GLY A CA 1
ATOM 1230 C C . GLY A 1 160 ? -15.055 6.722 13.808 1.00 98.44 160 GLY A C 1
ATOM 1231 O O . GLY A 1 160 ? -15.391 5.724 13.166 1.00 98.44 160 GLY A O 1
ATOM 1232 N N . VAL A 1 161 ? -13.795 6.945 14.157 1.00 98.75 161 VAL A N 1
ATOM 1233 C CA . VAL A 1 161 ? -12.668 6.141 13.684 1.00 98.75 161 VAL A CA 1
ATOM 1234 C C . VAL A 1 161 ? -11.952 5.486 14.851 1.00 98.75 161 VAL A C 1
ATOM 1236 O O . VAL A 1 161 ? -11.755 6.099 15.905 1.00 98.75 161 VAL A O 1
ATOM 1239 N N . ALA A 1 162 ? -11.498 4.253 14.642 1.00 98.81 162 ALA A N 1
ATOM 1240 C CA . ALA A 1 162 ? -10.523 3.631 15.515 1.00 98.81 162 ALA A CA 1
ATOM 1241 C C . ALA A 1 162 ? -9.288 3.117 14.781 1.00 98.81 162 ALA A C 1
ATOM 1243 O O . ALA A 1 162 ? -9.365 2.707 13.626 1.00 98.81 162 ALA A O 1
ATOM 1244 N N . VAL A 1 163 ? -8.138 3.132 15.460 1.00 98.88 163 VAL A N 1
ATOM 1245 C CA . VAL A 1 163 ? -6.849 2.708 14.891 1.00 98.88 163 VAL A CA 1
ATOM 1246 C C . VAL A 1 163 ? -6.239 1.575 15.715 1.00 98.88 163 VAL A C 1
ATOM 1248 O O . VAL A 1 163 ? -6.020 1.716 16.919 1.00 98.88 163 VAL A O 1
ATOM 1251 N N . ILE A 1 164 ? -5.929 0.460 15.053 1.00 98.81 164 ILE A N 1
ATOM 1252 C CA . ILE A 1 164 ? -5.286 -0.727 15.629 1.00 98.81 164 ILE A CA 1
ATOM 1253 C C . ILE A 1 164 ? -3.812 -0.739 15.208 1.00 98.81 164 ILE A C 1
ATOM 1255 O O . ILE A 1 164 ? -3.507 -0.813 14.022 1.00 98.81 164 ILE A O 1
ATOM 1259 N N . GLY A 1 165 ? -2.891 -0.709 16.173 1.00 98.25 165 GLY A N 1
ATOM 1260 C CA . GLY A 1 165 ? -1.444 -0.633 15.954 1.00 98.25 165 GLY A CA 1
ATOM 1261 C C . GLY A 1 165 ? -0.951 0.812 15.825 1.00 98.25 165 GLY A C 1
ATOM 1262 O O . GLY A 1 165 ? -1.117 1.465 14.798 1.00 98.25 165 GLY A O 1
ATOM 1263 N N . LEU A 1 166 ? -0.272 1.323 16.853 1.00 97.50 166 LEU A N 1
ATOM 1264 C CA . LEU A 1 166 ? -0.029 2.762 17.046 1.00 97.50 166 LEU A CA 1
ATOM 1265 C C . LEU A 1 166 ? 1.397 3.209 16.713 1.00 97.50 166 LEU A C 1
ATOM 1267 O O . LEU A 1 166 ? 1.903 4.209 17.230 1.00 97.50 166 LEU A O 1
ATOM 1271 N N . ARG A 1 167 ? 2.075 2.467 15.836 1.00 94.50 167 ARG A N 1
ATOM 1272 C CA . ARG A 1 167 ? 3.364 2.881 15.263 1.00 94.50 167 ARG A CA 1
ATOM 1273 C C . ARG A 1 167 ? 3.137 3.534 13.912 1.00 94.50 167 ARG A C 1
ATOM 1275 O O . ARG A 1 167 ? 3.085 4.756 13.858 1.00 94.50 167 ARG A O 1
ATOM 1282 N N . MET A 1 168 ? 2.913 2.749 12.857 1.00 93.81 168 MET A N 1
ATOM 1283 C CA . MET A 1 168 ? 2.461 3.314 11.577 1.00 93.81 168 MET A CA 1
ATOM 1284 C C . MET A 1 168 ? 1.098 4.000 11.719 1.00 93.81 168 MET A C 1
ATOM 1286 O O . MET A 1 168 ? 0.908 5.080 11.166 1.00 93.81 168 MET A O 1
ATOM 1290 N N . GLY A 1 169 ? 0.215 3.471 12.576 1.00 96.94 169 GLY A N 1
ATOM 1291 C CA . GLY A 1 169 ? -1.082 4.079 12.866 1.00 96.94 169 GLY A CA 1
ATOM 1292 C C . GLY A 1 169 ? -1.025 5.497 13.443 1.00 96.94 169 GLY A C 1
ATOM 1293 O O . GLY A 1 169 ? -2.029 6.191 13.384 1.00 96.94 169 GLY A O 1
ATOM 1294 N N . ARG A 1 170 ? 0.129 6.000 13.920 1.00 96.31 170 ARG A N 1
ATOM 1295 C CA . ARG A 1 170 ? 0.281 7.437 14.240 1.00 96.31 170 ARG A CA 1
ATOM 1296 C C . ARG A 1 170 ? 0.060 8.327 13.020 1.00 96.31 170 ARG A C 1
ATOM 1298 O O . ARG A 1 170 ? -0.604 9.349 13.142 1.00 96.31 170 ARG A O 1
ATOM 1305 N N . GLY A 1 171 ? 0.580 7.927 11.858 1.00 96.38 171 GLY A N 1
ATOM 1306 C CA . GLY A 1 171 ? 0.339 8.651 10.609 1.00 96.38 171 GLY A CA 1
ATOM 1307 C C . GLY A 1 171 ? -1.134 8.606 10.207 1.00 96.38 171 GLY A C 1
ATOM 1308 O O . GLY A 1 171 ? -1.657 9.577 9.671 1.00 96.38 171 GLY A O 1
ATOM 1309 N N . HIS A 1 172 ? -1.824 7.511 10.537 1.00 98.25 172 HIS A N 1
ATOM 1310 C CA . HIS A 1 172 ? -3.256 7.390 10.291 1.00 98.25 172 HIS A CA 1
ATOM 1311 C C . HIS A 1 172 ? -4.048 8.316 11.213 1.00 98.25 172 HIS A C 1
ATOM 1313 O O . HIS A 1 172 ? -4.891 9.066 10.740 1.00 98.25 172 HIS A O 1
ATOM 1319 N N . LEU A 1 173 ? -3.738 8.317 12.514 1.00 98.25 173 LEU A N 1
ATOM 1320 C CA . LEU A 1 173 ? -4.338 9.240 13.479 1.00 98.25 173 LEU A CA 1
ATOM 1321 C C . LEU A 1 173 ? -4.163 10.694 13.043 1.00 98.25 173 LEU A C 1
ATOM 1323 O O . LEU A 1 173 ? -5.129 11.442 13.043 1.00 98.25 173 LEU A O 1
ATOM 1327 N N . GLU A 1 174 ? -2.962 11.075 12.606 1.00 96.81 174 GLU A N 1
ATOM 1328 C CA . GLU A 1 174 ? -2.709 12.413 12.071 1.00 96.81 174 GLU A CA 1
ATOM 1329 C C . GLU A 1 174 ? -3.570 12.721 10.835 1.00 96.81 174 GLU A C 1
ATOM 1331 O O . GLU A 1 174 ? -4.203 13.776 10.789 1.00 96.81 174 GLU A O 1
ATOM 1336 N N . GLY A 1 175 ? -3.656 11.802 9.867 1.00 96.88 175 GLY A N 1
ATOM 1337 C CA . GLY A 1 175 ? -4.493 11.987 8.678 1.00 96.88 175 GLY A CA 1
ATOM 1338 C C . GLY A 1 175 ? -5.989 12.097 8.995 1.00 96.88 175 GLY A C 1
ATOM 1339 O O . GLY A 1 175 ? -6.670 12.939 8.415 1.00 96.88 175 GLY A O 1
ATOM 1340 N N . TYR A 1 176 ? -6.494 11.311 9.949 1.00 98.19 176 TYR A N 1
ATOM 1341 C CA . TYR A 1 176 ? -7.875 11.421 10.427 1.00 98.19 176 TYR A CA 1
ATOM 1342 C C . TYR A 1 176 ? -8.108 12.731 11.194 1.00 98.19 176 TYR A C 1
ATOM 1344 O O . TYR A 1 176 ? -9.069 13.436 10.920 1.00 98.19 176 TYR A O 1
ATOM 1352 N N . THR A 1 177 ? -7.205 13.148 12.086 1.00 96.94 177 THR A N 1
ATOM 1353 C CA . THR A 1 177 ? -7.330 14.444 12.783 1.00 96.94 177 THR A CA 1
ATOM 1354 C C . THR A 1 177 ? -7.348 15.634 11.814 1.00 96.94 177 THR A C 1
ATOM 1356 O O . THR A 1 177 ? -7.994 16.643 12.088 1.00 96.94 177 THR A O 1
ATOM 1359 N N . GLN A 1 178 ? -6.656 15.534 10.677 1.00 95.88 178 GLN A N 1
ATOM 1360 C CA . GLN A 1 178 ? -6.664 16.567 9.635 1.00 95.88 178 GLN A CA 1
ATOM 1361 C C . GLN A 1 178 ? -7.928 16.542 8.758 1.00 95.88 178 GLN A C 1
ATOM 1363 O O . GLN A 1 178 ? -8.182 17.513 8.040 1.00 95.88 178 GLN A O 1
ATOM 1368 N N . ASN A 1 179 ? -8.717 15.465 8.791 1.00 96.88 179 ASN A N 1
ATOM 1369 C CA . ASN A 1 179 ? -9.928 15.333 7.992 1.00 96.88 179 ASN A CA 1
ATOM 1370 C C . ASN A 1 179 ? -11.156 15.846 8.775 1.00 96.88 179 ASN A C 1
ATOM 1372 O O . ASN A 1 179 ? -11.482 15.300 9.829 1.00 96.88 179 ASN A O 1
ATOM 1376 N N . PRO A 1 180 ? -11.886 16.859 8.265 1.00 95.88 180 PRO A N 1
ATOM 1377 C CA . PRO A 1 180 ? -13.012 17.469 8.979 1.00 95.88 180 PRO A CA 1
ATOM 1378 C C . PRO A 1 180 ? -14.231 16.549 9.141 1.00 95.88 180 PRO A C 1
ATOM 1380 O O . PRO A 1 180 ? -15.149 16.893 9.880 1.00 95.88 180 PRO A O 1
ATOM 1383 N N . HIS A 1 181 ? -14.254 15.405 8.456 1.00 97.38 181 HIS A N 1
ATOM 1384 C CA . HIS A 1 181 ? -15.342 14.433 8.504 1.00 97.38 181 HIS A CA 1
ATOM 1385 C C . HIS A 1 181 ? -15.015 13.208 9.358 1.00 97.38 181 HIS A C 1
ATOM 1387 O O . HIS A 1 181 ? -15.670 12.174 9.216 1.00 97.38 181 HIS A O 1
ATOM 1393 N N . THR A 1 182 ? -14.005 13.282 10.227 1.00 98.19 182 THR A N 1
ATOM 1394 C CA . THR A 1 182 ? -13.665 12.170 11.117 1.00 98.19 182 THR A CA 1
ATOM 1395 C C . THR A 1 182 ? -13.383 12.608 12.542 1.00 98.19 182 THR A C 1
ATOM 1397 O O . THR A 1 182 ? -12.848 13.686 12.782 1.00 98.19 182 THR A O 1
ATOM 1400 N N . GLU A 1 183 ? -13.704 11.730 13.486 1.00 97.88 183 GLU A N 1
ATOM 1401 C CA . GLU A 1 183 ? -13.406 11.879 14.907 1.00 97.88 183 GLU A CA 1
ATOM 1402 C C . GLU A 1 183 ? -12.716 10.611 15.421 1.00 97.88 183 GLU A C 1
ATOM 1404 O O . GLU A 1 183 ? -13.132 9.495 15.103 1.00 97.88 183 GLU A O 1
ATOM 1409 N N . ILE A 1 184 ? -11.651 10.760 16.213 1.00 98.50 184 ILE A N 1
ATOM 1410 C CA . ILE A 1 184 ? -10.965 9.615 16.821 1.00 98.50 184 ILE A CA 1
ATOM 1411 C C . ILE A 1 184 ? -11.748 9.156 18.051 1.00 98.50 184 ILE A C 1
ATOM 1413 O O . ILE A 1 184 ? -11.775 9.834 19.072 1.00 98.50 184 ILE A O 1
ATOM 1417 N N . ILE A 1 185 ? -12.327 7.961 17.971 1.00 98.50 185 ILE A N 1
ATOM 1418 C CA . ILE A 1 185 ? -13.093 7.345 19.062 1.00 98.50 185 ILE A CA 1
ATOM 1419 C C . ILE A 1 185 ? -12.242 6.329 19.828 1.00 98.50 185 ILE A C 1
ATOM 1421 O O . ILE A 1 185 ? -12.342 6.219 21.052 1.00 98.50 185 ILE A O 1
ATOM 1425 N N . GLY A 1 186 ? -11.398 5.579 19.115 1.00 98.31 186 GLY A N 1
ATOM 1426 C CA . GLY A 1 186 ? -10.722 4.416 19.678 1.00 98.31 186 GLY A CA 1
ATOM 1427 C C . GLY A 1 186 ? -9.288 4.213 19.210 1.00 98.31 186 GLY A C 1
ATOM 1428 O O . GLY A 1 186 ? -8.951 4.419 18.048 1.00 98.31 186 GLY A O 1
ATOM 1429 N N . VAL A 1 187 ? -8.431 3.736 20.103 1.00 98.75 187 VAL A N 1
ATOM 1430 C CA . VAL A 1 187 ? -7.076 3.285 19.764 1.00 98.75 187 VAL A CA 1
ATOM 1431 C C . VAL A 1 187 ? -6.767 1.947 20.424 1.00 98.75 187 VAL A C 1
ATOM 1433 O O . VAL A 1 187 ? -7.218 1.680 21.538 1.00 98.75 187 VAL A O 1
ATOM 1436 N N . CYS A 1 188 ? -5.991 1.105 19.743 1.00 98.69 188 CYS A N 1
ATOM 1437 C CA . CYS A 1 188 ? -5.566 -0.190 20.263 1.00 98.69 188 CYS A CA 1
ATOM 1438 C C . CYS A 1 188 ? -4.082 -0.451 20.009 1.00 98.69 188 CYS A C 1
ATOM 1440 O O . CYS A 1 188 ? -3.622 -0.386 18.869 1.00 98.69 188 CYS A O 1
ATOM 1442 N N . ASP A 1 189 ? -3.344 -0.817 21.055 1.00 98.38 189 ASP A N 1
ATOM 1443 C CA . ASP A 1 189 ? -1.971 -1.331 20.971 1.00 98.38 189 ASP A CA 1
ATOM 1444 C C . ASP A 1 189 ? -1.668 -2.184 22.213 1.00 98.38 189 ASP A C 1
ATOM 1446 O O . ASP A 1 189 ? -2.096 -1.810 23.306 1.00 98.38 189 ASP A O 1
ATOM 1450 N N . PRO A 1 190 ? -0.930 -3.303 22.097 1.00 96.94 190 PRO A N 1
ATOM 1451 C CA . PRO A 1 190 ? -0.508 -4.076 23.266 1.00 96.94 190 PRO A CA 1
ATOM 1452 C C . PRO A 1 190 ? 0.489 -3.330 24.174 1.00 96.94 190 PRO A C 1
ATOM 1454 O O . PRO A 1 190 ? 0.680 -3.728 25.321 1.00 96.94 190 PRO A O 1
ATOM 1457 N N . ASP A 1 191 ? 1.159 -2.282 23.683 1.00 97.44 191 ASP A N 1
ATOM 1458 C CA . ASP A 1 191 ? 2.056 -1.443 24.482 1.00 97.44 191 ASP A CA 1
ATOM 1459 C C . ASP A 1 191 ? 1.253 -0.383 25.257 1.00 97.44 191 ASP A C 1
ATOM 1461 O O . ASP A 1 191 ? 0.934 0.688 24.739 1.00 97.44 191 ASP A O 1
ATOM 1465 N N . GLU A 1 192 ? 0.944 -0.667 26.526 1.00 97.38 192 GLU A N 1
ATOM 1466 C CA . GLU A 1 192 ? 0.172 0.230 27.403 1.00 97.38 192 GLU A CA 1
ATOM 1467 C C . GLU A 1 192 ? 0.803 1.624 27.557 1.00 97.38 192 GLU A C 1
ATOM 1469 O O . GLU A 1 192 ? 0.091 2.624 27.680 1.00 97.38 192 GLU A O 1
ATOM 1474 N N . SER A 1 193 ? 2.138 1.723 27.521 1.00 97.12 193 SER A N 1
ATOM 1475 C CA . SER A 1 193 ? 2.825 3.013 27.631 1.00 97.12 193 SER A CA 1
ATOM 1476 C C . SER A 1 193 ? 2.622 3.850 26.371 1.00 97.12 193 SER A C 1
ATOM 1478 O O . SER A 1 193 ? 2.382 5.058 26.460 1.00 97.12 193 SER A O 1
ATOM 1480 N N . LEU A 1 194 ? 2.730 3.223 25.197 1.00 96.69 194 LEU A N 1
AT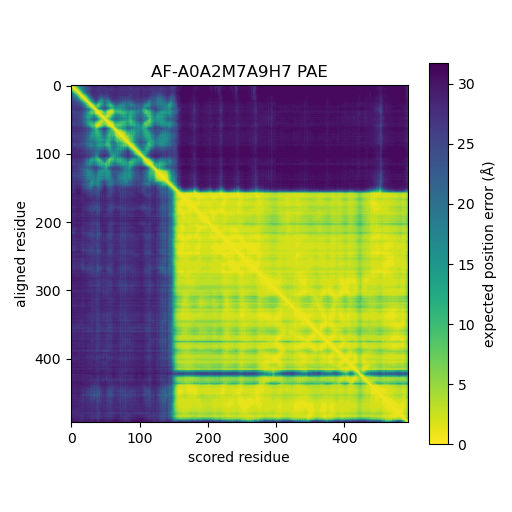OM 1481 C CA . LEU A 1 194 ? 2.435 3.860 23.916 1.00 96.69 194 LEU A CA 1
ATOM 1482 C C . LEU A 1 194 ? 0.959 4.264 23.839 1.00 96.69 194 LEU A C 1
ATOM 1484 O O . LEU A 1 194 ? 0.647 5.387 23.439 1.00 96.69 194 LEU A O 1
ATOM 1488 N N . LEU A 1 195 ? 0.068 3.372 24.261 1.00 97.06 195 LEU A N 1
ATOM 1489 C CA . LEU A 1 195 ? -1.372 3.584 24.285 1.00 97.06 195 LEU A CA 1
ATOM 1490 C C . LEU A 1 195 ? -1.750 4.798 25.150 1.00 97.06 195 LEU A C 1
ATOM 1492 O O . LEU A 1 195 ? -2.473 5.680 24.684 1.00 97.06 195 LEU A O 1
ATOM 1496 N N . ALA A 1 196 ? -1.195 4.905 26.364 1.00 96.50 196 ALA A N 1
ATOM 1497 C CA . ALA A 1 196 ? -1.411 6.047 27.255 1.00 96.50 196 ALA A CA 1
ATOM 1498 C C . ALA A 1 196 ? -0.908 7.371 26.651 1.00 96.50 196 ALA A C 1
ATOM 1500 O O . ALA A 1 196 ? -1.592 8.393 26.742 1.00 96.50 196 ALA A O 1
ATOM 1501 N N . GLN A 1 197 ? 0.258 7.355 25.992 1.00 97.06 197 GLN A N 1
ATOM 1502 C CA . GLN A 1 197 ? 0.791 8.531 25.296 1.00 97.06 197 GLN A CA 1
ATOM 1503 C C . GLN A 1 197 ? -0.141 8.985 24.162 1.00 97.06 197 GLN A C 1
ATOM 1505 O O . GLN A 1 197 ? -0.423 10.177 24.026 1.00 97.06 197 GLN A O 1
ATOM 1510 N N . ILE A 1 198 ? -0.596 8.045 23.332 1.00 97.12 198 ILE A N 1
ATOM 1511 C CA . ILE A 1 198 ? -1.436 8.338 22.168 1.00 97.12 198 ILE A CA 1
ATOM 1512 C C . ILE A 1 198 ? -2.811 8.829 22.591 1.00 97.12 198 ILE A C 1
ATOM 1514 O O . ILE A 1 198 ? -3.266 9.841 22.061 1.00 97.12 198 ILE A O 1
ATOM 1518 N N . LYS A 1 199 ? -3.420 8.190 23.595 1.00 95.62 199 LYS A N 1
ATOM 1519 C CA . LYS A 1 199 ? -4.680 8.645 24.186 1.00 95.62 199 LYS A CA 1
ATOM 1520 C C . LYS A 1 199 ? -4.622 10.120 24.584 1.00 95.62 199 LYS A C 1
ATOM 1522 O O . LYS A 1 199 ? -5.521 10.871 24.239 1.00 95.62 199 LYS A O 1
ATOM 1527 N N . ALA A 1 200 ? -3.554 10.533 25.267 1.00 94.56 200 ALA A N 1
ATOM 1528 C CA . ALA A 1 200 ? -3.380 11.922 25.691 1.00 94.56 200 ALA A CA 1
ATOM 1529 C C . ALA A 1 200 ? -3.066 12.892 24.537 1.00 94.56 200 ALA A C 1
ATOM 1531 O O . ALA A 1 200 ? -3.280 14.088 24.679 1.00 94.56 200 ALA A O 1
ATOM 1532 N N . THR A 1 201 ? -2.511 12.404 23.423 1.00 96.69 201 THR A N 1
ATOM 1533 C CA . THR A 1 201 ? -2.107 13.252 22.287 1.00 96.69 201 THR A CA 1
ATOM 1534 C C . THR A 1 201 ? -3.262 13.515 21.322 1.00 96.69 201 THR A C 1
ATOM 1536 O O . THR A 1 201 ? -3.337 14.598 20.753 1.00 96.69 201 THR A O 1
ATOM 1539 N N . TYR A 1 202 ? -4.134 12.524 21.124 1.00 95.06 202 TYR A N 1
ATOM 1540 C CA . TYR A 1 202 ? -5.214 12.552 20.129 1.00 95.06 202 TYR A CA 1
ATOM 1541 C C . TYR A 1 202 ? -6.614 12.547 20.760 1.00 95.06 202 TYR A C 1
ATOM 1543 O O . TYR A 1 202 ? -7.590 12.317 20.057 1.00 95.06 202 TYR A O 1
ATOM 1551 N N . ASP A 1 203 ? -6.700 12.736 22.081 1.00 93.62 203 ASP A N 1
ATOM 1552 C CA . ASP A 1 203 ? -7.942 12.752 22.864 1.00 93.62 203 ASP A CA 1
ATOM 1553 C C . ASP A 1 203 ? -8.860 11.533 22.643 1.00 93.62 203 ASP A C 1
ATOM 1555 O O . ASP A 1 203 ? -10.071 11.626 22.804 1.00 93.62 203 ASP A O 1
ATOM 1559 N N . ALA A 1 204 ? -8.286 10.365 22.325 1.00 94.56 204 ALA A N 1
ATOM 1560 C CA . ALA A 1 204 ? -9.034 9.140 22.036 1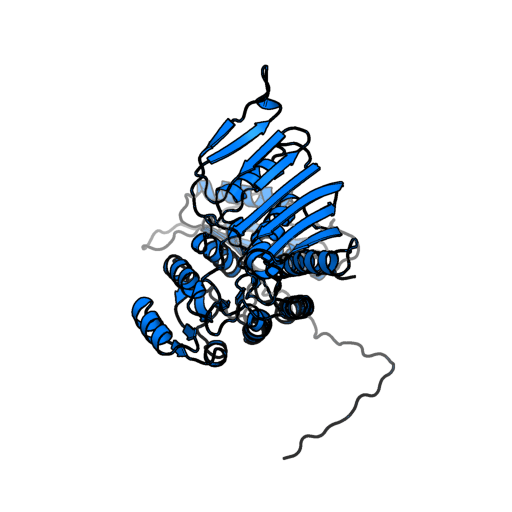.00 94.56 204 ALA A CA 1
ATOM 1561 C C . ALA A 1 204 ? -9.780 8.626 23.293 1.00 94.56 204 ALA A C 1
ATOM 1563 O O . ALA A 1 204 ? -9.131 8.149 24.238 1.00 94.56 204 ALA A O 1
ATOM 1564 N N . PRO A 1 205 ? -11.127 8.673 23.344 1.00 95.31 205 PRO A N 1
ATOM 1565 C CA . PRO A 1 205 ? -11.879 8.307 24.547 1.00 95.31 205 PRO A CA 1
ATOM 1566 C C . PRO A 1 205 ? -11.661 6.847 24.960 1.00 95.31 205 PRO A C 1
ATOM 1568 O O . PRO A 1 205 ? -11.444 6.551 26.147 1.00 95.31 205 PRO A O 1
ATOM 1571 N N . VAL A 1 206 ? -11.641 5.948 23.973 1.00 97.50 206 VAL A N 1
ATOM 1572 C CA . VAL A 1 206 ? -11.430 4.511 24.152 1.00 97.50 206 VAL A CA 1
ATOM 1573 C C . VAL A 1 206 ? -9.983 4.159 23.815 1.00 97.50 206 VAL A C 1
ATOM 1575 O O . VAL A 1 206 ? -9.479 4.456 22.736 1.00 97.50 206 VAL A O 1
ATOM 1578 N N . ALA A 1 207 ? -9.296 3.510 24.751 1.00 98.19 207 ALA A N 1
ATOM 1579 C CA . ALA A 1 207 ? -7.942 3.019 24.548 1.00 98.19 207 ALA A CA 1
ATOM 1580 C C . ALA A 1 207 ? -7.820 1.643 25.196 1.00 98.19 207 ALA A C 1
ATOM 1582 O O . ALA A 1 207 ? -7.980 1.526 26.412 1.00 98.19 207 ALA A O 1
ATOM 1583 N N . VAL A 1 208 ? -7.585 0.623 24.377 1.00 98.44 208 VAL A N 1
ATOM 1584 C CA . VAL A 1 208 ? -7.666 -0.792 24.770 1.00 98.44 208 VAL A CA 1
ATOM 1585 C C . VAL A 1 208 ? -6.451 -1.570 24.271 1.00 98.44 208 VAL A C 1
ATOM 1587 O O . VAL A 1 208 ? -5.724 -1.113 23.389 1.00 98.44 208 VAL A O 1
ATOM 1590 N N . THR A 1 209 ? -6.211 -2.746 24.840 1.00 98.31 209 THR A N 1
ATOM 1591 C CA . THR A 1 209 ? -5.125 -3.645 24.413 1.00 98.31 209 THR A CA 1
ATOM 1592 C C . THR A 1 209 ? -5.631 -4.823 23.575 1.00 98.31 209 THR A C 1
ATOM 1594 O O . THR A 1 209 ? -4.832 -5.442 22.871 1.00 98.31 209 THR A O 1
ATOM 1597 N N . ASP A 1 210 ? -6.942 -5.104 23.590 1.00 97.88 210 ASP A N 1
ATOM 1598 C CA . ASP A 1 210 ? -7.615 -6.028 22.671 1.00 97.88 210 ASP A CA 1
ATOM 1599 C C . ASP A 1 210 ? -8.474 -5.244 21.669 1.00 97.88 210 ASP A C 1
ATOM 1601 O O . ASP A 1 210 ? -9.370 -4.485 22.037 1.00 97.88 210 ASP A O 1
ATOM 1605 N N . TYR A 1 211 ? -8.217 -5.445 20.375 1.00 98.44 211 TYR A N 1
ATOM 1606 C CA . TYR A 1 211 ? -8.929 -4.742 19.311 1.00 98.44 211 TYR A CA 1
ATOM 1607 C C . TYR A 1 211 ? -10.414 -5.105 19.250 1.00 98.44 211 TYR A C 1
ATOM 1609 O O . TYR A 1 211 ? -11.202 -4.315 18.732 1.00 98.44 211 TYR A O 1
ATOM 1617 N N . ARG A 1 212 ? -10.812 -6.272 19.773 1.00 98.12 212 ARG A N 1
ATOM 1618 C CA . ARG A 1 212 ? -12.211 -6.728 19.750 1.00 98.12 212 ARG A CA 1
ATOM 1619 C C . ARG A 1 212 ? -13.132 -5.784 20.516 1.00 98.12 212 ARG A C 1
ATOM 1621 O O . ARG A 1 212 ? -14.257 -5.564 20.085 1.00 98.12 212 ARG A O 1
ATOM 1628 N N . GLU A 1 213 ? -12.625 -5.139 21.565 1.00 97.81 213 GLU A N 1
ATOM 1629 C CA . GLU A 1 213 ? -13.369 -4.129 22.328 1.00 97.81 213 GLU A CA 1
ATOM 1630 C C . GLU A 1 213 ? -13.738 -2.896 21.481 1.00 97.81 213 GLU A C 1
ATOM 1632 O O . GLU A 1 213 ? -14.744 -2.241 21.744 1.00 97.81 213 GLU A O 1
ATOM 1637 N N . LEU A 1 214 ? -12.959 -2.585 20.435 1.00 98.19 214 LEU A N 1
ATOM 1638 C CA . LEU A 1 214 ? -13.274 -1.500 19.498 1.00 98.19 214 LEU A CA 1
ATOM 1639 C C . LEU A 1 214 ? -14.392 -1.885 18.524 1.00 98.19 214 LEU A C 1
ATOM 1641 O O . LEU A 1 214 ? -15.153 -1.025 18.080 1.00 98.19 214 LEU A O 1
ATOM 1645 N N . LEU A 1 215 ? -14.489 -3.168 18.169 1.00 98.12 215 LEU A N 1
ATOM 1646 C CA . LEU A 1 215 ? -15.427 -3.644 17.151 1.00 98.12 215 LEU A CA 1
ATOM 1647 C C . LEU A 1 215 ? -16.879 -3.573 17.634 1.00 98.12 215 LEU A C 1
ATOM 1649 O O . LEU A 1 215 ? -17.771 -3.247 16.851 1.00 98.12 215 LEU A O 1
ATOM 1653 N N . ASP A 1 216 ? -17.097 -3.782 18.931 1.00 93.88 216 ASP A N 1
ATOM 1654 C CA . ASP A 1 216 ? -18.418 -3.710 19.562 1.00 93.88 216 ASP A CA 1
ATOM 1655 C C . ASP A 1 216 ? -18.881 -2.267 19.840 1.00 93.88 216 ASP A C 1
ATOM 1657 O O . ASP A 1 216 ? -20.032 -2.039 20.222 1.00 93.88 216 ASP A O 1
ATOM 1661 N N . HIS A 1 217 ? -18.015 -1.267 19.643 1.00 95.75 217 HIS A N 1
ATOM 1662 C CA . HIS A 1 217 ? -18.353 0.121 19.940 1.00 95.75 217 HIS A CA 1
ATOM 1663 C C . HIS A 1 217 ? -19.311 0.699 18.879 1.00 95.75 217 HIS A C 1
ATOM 1665 O O . HIS A 1 217 ? -18.968 0.720 17.690 1.00 95.75 217 HIS A O 1
ATOM 1671 N N . PRO A 1 218 ? -20.491 1.220 19.264 1.00 94.44 218 PRO A N 1
ATOM 1672 C CA . PRO A 1 218 ? -21.501 1.678 18.307 1.00 94.44 218 PRO A CA 1
ATOM 1673 C C . PRO A 1 218 ? -21.123 2.984 17.598 1.00 94.44 218 PRO A C 1
ATOM 1675 O O . PRO A 1 218 ? -21.621 3.244 16.510 1.00 94.44 218 PRO A O 1
ATOM 1678 N N . GLU A 1 219 ? -20.244 3.798 18.190 1.00 96.50 219 GLU A N 1
ATOM 1679 C CA . GLU A 1 219 ? -19.823 5.077 17.593 1.00 96.50 219 GLU A CA 1
ATOM 1680 C C . GLU A 1 219 ? -18.656 4.938 16.605 1.00 96.50 219 GLU A C 1
ATOM 1682 O O . GLU A 1 219 ? -18.349 5.897 15.905 1.00 96.50 219 GLU A O 1
ATOM 1687 N N . ILE A 1 220 ? -18.016 3.763 16.529 1.00 98.56 220 ILE A N 1
ATOM 1688 C CA . ILE A 1 220 ? -16.954 3.491 15.553 1.00 98.56 220 ILE A CA 1
ATOM 1689 C C . ILE A 1 220 ? -17.604 3.031 14.246 1.00 98.56 220 ILE A C 1
ATOM 1691 O O . ILE A 1 220 ? -18.264 1.992 14.223 1.00 98.56 220 ILE A O 1
ATOM 1695 N N . ASP A 1 221 ? -17.378 3.764 13.160 1.00 98.56 221 ASP A N 1
ATOM 1696 C CA . ASP A 1 221 ? -17.810 3.406 11.803 1.00 98.56 221 ASP A CA 1
ATOM 1697 C C . ASP A 1 221 ? -16.651 2.819 10.983 1.00 98.56 221 ASP A C 1
ATOM 1699 O O . ASP A 1 221 ? -16.856 1.918 10.167 1.00 98.56 221 ASP A O 1
ATOM 1703 N N . VAL A 1 222 ? -15.430 3.317 11.219 1.00 98.75 222 VAL A N 1
ATOM 1704 C CA . VAL A 1 222 ? -14.223 2.962 10.462 1.00 98.75 222 VAL A CA 1
ATOM 1705 C C . VAL A 1 222 ? -13.147 2.401 11.382 1.00 98.75 222 VAL A C 1
ATOM 1707 O O . VAL A 1 222 ? -12.830 2.984 12.420 1.00 98.75 222 VAL A O 1
ATOM 1710 N N . VAL A 1 223 ? -12.525 1.301 10.967 1.00 98.88 223 VAL A N 1
ATOM 1711 C CA . VAL A 1 223 ? -11.355 0.721 11.630 1.00 98.88 223 VAL A CA 1
ATOM 1712 C C . VAL A 1 223 ? -10.154 0.799 10.700 1.00 98.88 223 VAL A C 1
ATOM 1714 O O . VAL A 1 223 ? -10.155 0.262 9.594 1.00 98.88 223 VAL A O 1
ATOM 1717 N N . SER A 1 224 ? -9.089 1.440 11.166 1.00 98.81 224 SER A N 1
ATOM 1718 C CA . SER A 1 224 ? -7.808 1.435 10.483 1.00 98.81 224 SER A CA 1
ATOM 1719 C C . SER A 1 224 ? -6.857 0.424 11.109 1.00 98.81 224 SER A C 1
ATOM 1721 O O . SER A 1 224 ? -6.509 0.530 12.284 1.00 98.81 224 SER A O 1
ATOM 1723 N N . VAL A 1 225 ? -6.432 -0.558 10.322 1.00 98.88 225 VAL A N 1
ATOM 1724 C CA . VAL A 1 225 ? -5.550 -1.644 10.756 1.00 98.88 225 VAL A CA 1
ATOM 1725 C C . VAL A 1 225 ? -4.124 -1.331 10.317 1.00 98.88 225 VAL A C 1
ATOM 1727 O O . VAL A 1 225 ? -3.822 -1.386 9.132 1.00 98.88 225 VAL A O 1
ATOM 1730 N N . ALA A 1 226 ? -3.257 -1.000 11.272 1.00 98.31 226 ALA A N 1
ATOM 1731 C CA . ALA A 1 226 ? -1.846 -0.644 11.086 1.00 98.31 226 ALA A CA 1
ATOM 1732 C C . ALA A 1 226 ? -0.907 -1.470 11.995 1.00 98.31 226 ALA A C 1
ATOM 1734 O O . ALA A 1 226 ? 0.153 -1.009 12.443 1.00 98.31 226 ALA A O 1
ATOM 1735 N N . SER A 1 227 ? -1.328 -2.698 12.298 1.00 97.56 227 SER A N 1
ATOM 1736 C CA . SER A 1 227 ? -0.583 -3.706 13.051 1.00 97.56 227 SER A CA 1
ATOM 1737 C C . SER A 1 227 ? 0.485 -4.388 12.166 1.00 97.56 227 SER A C 1
ATOM 1739 O O . SER A 1 227 ? 0.696 -3.996 11.020 1.00 97.56 227 SER A O 1
ATOM 1741 N N . PRO A 1 228 ? 1.271 -5.352 12.679 1.00 96.44 228 PRO A N 1
ATOM 1742 C CA . PRO A 1 228 ? 2.084 -6.209 11.817 1.00 96.44 228 PRO A CA 1
ATOM 1743 C C . PRO A 1 228 ? 1.239 -6.966 10.780 1.00 96.44 228 PRO A C 1
ATOM 1745 O O . PRO A 1 228 ? 0.139 -7.426 11.075 1.00 96.44 228 PRO A O 1
ATOM 1748 N N . ASP A 1 229 ? 1.785 -7.160 9.581 1.00 95.44 229 ASP A N 1
ATOM 1749 C CA . ASP A 1 229 ? 1.039 -7.621 8.400 1.00 95.44 229 ASP A CA 1
ATOM 1750 C C . ASP A 1 229 ? 0.403 -9.014 8.498 1.00 95.44 229 ASP A C 1
ATOM 1752 O O . ASP A 1 229 ? -0.593 -9.291 7.828 1.00 95.44 229 ASP A O 1
ATOM 1756 N N . TYR A 1 230 ? 0.921 -9.882 9.364 1.00 95.50 230 TYR A N 1
ATOM 1757 C CA . TYR A 1 230 ? 0.312 -11.183 9.651 1.00 95.50 230 TYR A CA 1
ATOM 1758 C C . TYR A 1 230 ? -0.983 -11.107 10.463 1.00 95.50 230 TYR A C 1
ATOM 1760 O O . TYR A 1 230 ? -1.729 -12.083 10.488 1.00 95.50 230 TYR A O 1
ATOM 1768 N N . TYR A 1 231 ? -1.282 -9.972 11.101 1.00 97.62 231 TYR A N 1
ATOM 1769 C CA . TYR A 1 231 ? -2.560 -9.750 11.782 1.00 97.62 231 TYR A CA 1
ATOM 1770 C C . TYR A 1 231 ? -3.616 -9.092 10.892 1.00 97.62 231 TYR A C 1
ATOM 1772 O O . TYR A 1 231 ? -4.792 -9.098 11.254 1.00 97.62 231 TYR A O 1
ATOM 1780 N N . HIS A 1 232 ? -3.228 -8.540 9.737 1.00 98.56 232 HIS A N 1
ATOM 1781 C CA . HIS A 1 232 ? -4.133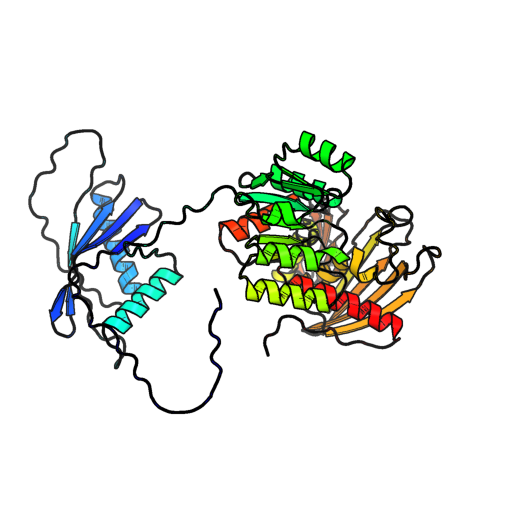 -7.750 8.902 1.00 98.56 232 HIS A CA 1
ATOM 1782 C C . HIS A 1 232 ? -5.385 -8.531 8.500 1.00 98.56 232 HIS A C 1
ATOM 1784 O O . HIS A 1 232 ? -6.490 -8.025 8.664 1.00 98.56 232 HIS A O 1
ATOM 1790 N N . ALA A 1 233 ? -5.230 -9.772 8.025 1.00 98.62 233 ALA A N 1
ATOM 1791 C CA . ALA A 1 233 ? -6.360 -10.566 7.553 1.00 98.62 233 ALA A CA 1
ATOM 1792 C C . ALA A 1 233 ? -7.386 -10.828 8.665 1.00 98.62 233 ALA A C 1
ATOM 1794 O O . ALA A 1 233 ? -8.563 -10.547 8.467 1.00 98.62 233 ALA A O 1
ATOM 1795 N N . GLU A 1 234 ? -6.942 -11.297 9.836 1.00 98.69 234 GLU A N 1
ATOM 1796 C CA . GLU A 1 234 ? -7.817 -11.535 10.994 1.00 98.69 234 GLU A CA 1
ATOM 1797 C C . GLU A 1 234 ? -8.545 -10.248 11.405 1.00 98.69 234 GLU A C 1
ATOM 1799 O O . GLU A 1 234 ? -9.772 -10.195 11.400 1.00 98.69 234 GLU A O 1
ATOM 1804 N N . GLN A 1 235 ? -7.789 -9.181 11.673 1.00 98.88 235 GLN A N 1
ATOM 1805 C CA . GLN A 1 235 ? -8.336 -7.931 12.207 1.00 98.88 235 GLN A CA 1
ATOM 1806 C C . GLN A 1 235 ? -9.289 -7.240 11.228 1.00 98.88 235 GLN A C 1
ATOM 1808 O O . GLN A 1 235 ? -10.320 -6.711 11.639 1.00 98.88 235 GLN A O 1
ATOM 1813 N N . CYS A 1 236 ? -8.976 -7.256 9.930 1.00 98.94 236 CYS A N 1
ATOM 1814 C CA . CYS A 1 236 ? -9.842 -6.665 8.914 1.00 98.94 236 CYS A CA 1
ATOM 1815 C C . CYS A 1 236 ? -11.130 -7.469 8.723 1.00 98.94 236 CYS A C 1
ATOM 1817 O O . CYS A 1 236 ? -12.197 -6.876 8.587 1.00 98.94 236 CYS A O 1
ATOM 1819 N N . ILE A 1 237 ? -11.043 -8.804 8.695 1.00 98.88 237 ILE A N 1
ATOM 1820 C CA . ILE A 1 237 ? -12.220 -9.668 8.538 1.00 98.88 237 ILE A CA 1
ATOM 1821 C C . ILE A 1 237 ? -13.156 -9.499 9.735 1.00 98.88 237 ILE A C 1
ATOM 1823 O O . ILE A 1 237 ? -14.359 -9.316 9.539 1.00 98.88 237 ILE A O 1
ATOM 1827 N N . ASP A 1 238 ? -12.613 -9.503 10.952 1.00 98.88 238 ASP A N 1
ATOM 1828 C CA . ASP A 1 238 ? -13.397 -9.309 12.170 1.00 98.88 238 ASP A CA 1
ATOM 1829 C C . ASP A 1 238 ? -14.055 -7.921 12.192 1.00 98.88 238 ASP A C 1
ATOM 1831 O O . ASP A 1 238 ? -15.250 -7.813 12.471 1.00 98.88 238 ASP A O 1
ATOM 1835 N N . ALA A 1 239 ? -13.328 -6.868 11.801 1.00 98.94 239 ALA A N 1
ATOM 1836 C CA . ALA A 1 239 ? -13.880 -5.517 11.712 1.00 98.94 239 ALA A CA 1
ATOM 1837 C C . ALA A 1 239 ? -15.016 -5.400 10.681 1.00 98.94 239 ALA A C 1
ATOM 1839 O O . ALA A 1 239 ? -16.076 -4.853 10.992 1.00 98.94 239 ALA A O 1
ATOM 1840 N N . MET A 1 240 ? -14.847 -5.960 9.480 1.00 98.81 240 MET A N 1
ATOM 1841 C CA . MET A 1 240 ? -15.902 -5.950 8.459 1.00 98.81 240 MET A CA 1
ATOM 1842 C C . MET A 1 240 ? -17.141 -6.731 8.908 1.00 98.81 240 MET A C 1
ATOM 1844 O O . MET A 1 240 ? -18.267 -6.279 8.694 1.00 98.81 240 MET A O 1
ATOM 1848 N N . ARG A 1 241 ? -16.958 -7.877 9.577 1.00 98.69 241 ARG A N 1
ATOM 1849 C CA . ARG A 1 241 ? -18.065 -8.676 10.135 1.00 98.69 241 ARG A CA 1
ATOM 1850 C C . ARG A 1 241 ? -18.779 -7.989 11.294 1.00 98.69 241 ARG A C 1
ATOM 1852 O O . ARG A 1 241 ? -19.981 -8.183 11.454 1.00 98.69 241 ARG A O 1
ATOM 1859 N N . ALA A 1 242 ? -18.077 -7.144 12.044 1.00 98.56 242 ALA A N 1
ATOM 1860 C CA . ALA A 1 242 ? -18.671 -6.231 13.019 1.00 98.56 242 ALA A CA 1
ATOM 1861 C C . ALA A 1 242 ? -19.358 -5.009 12.369 1.00 98.56 242 ALA A C 1
ATOM 1863 O O . ALA A 1 242 ? -19.842 -4.117 13.067 1.00 98.56 242 ALA A O 1
ATOM 1864 N N . GLY A 1 243 ? -19.416 -4.954 11.034 1.00 98.19 243 GLY A N 1
ATOM 1865 C CA . GLY A 1 243 ? -20.107 -3.915 10.278 1.00 98.19 243 GLY A CA 1
ATOM 1866 C C . GLY A 1 243 ? -19.307 -2.626 10.101 1.00 98.19 243 GLY A C 1
ATOM 1867 O O . GLY A 1 243 ? -19.918 -1.594 9.831 1.00 98.19 243 GLY A O 1
ATOM 1868 N N . LYS A 1 244 ? -17.978 -2.661 10.258 1.00 98.69 244 LYS A N 1
ATOM 1869 C CA . LYS A 1 244 ? -17.096 -1.491 10.118 1.00 98.69 244 LYS A CA 1
ATOM 1870 C C . LYS A 1 244 ? -16.501 -1.408 8.712 1.00 98.69 244 LYS A C 1
ATOM 1872 O O . LYS A 1 244 ? -16.173 -2.438 8.122 1.00 98.69 244 LYS A O 1
ATOM 1877 N N . ASP A 1 245 ? -16.311 -0.199 8.192 1.00 98.81 245 ASP A N 1
ATOM 1878 C CA . ASP A 1 245 ? -15.440 -0.001 7.025 1.00 98.81 245 ASP A CA 1
ATOM 1879 C C . ASP A 1 245 ? -13.973 -0.076 7.447 1.00 98.81 245 ASP A C 1
ATOM 1881 O O . ASP A 1 245 ? -13.628 0.253 8.584 1.00 98.81 245 ASP A O 1
ATOM 1885 N N . VAL A 1 246 ? -13.099 -0.531 6.548 1.00 98.94 246 VAL A N 1
ATOM 1886 C CA . VAL A 1 246 ? -11.716 -0.867 6.908 1.00 98.94 246 VAL A CA 1
ATOM 1887 C C . VAL A 1 246 ? -10.686 -0.211 5.992 1.00 98.94 246 VAL A C 1
ATOM 1889 O O . VAL A 1 246 ? -10.705 -0.416 4.780 1.00 98.94 246 VAL A O 1
ATOM 1892 N N . LEU A 1 247 ? -9.729 0.502 6.595 1.00 98.88 247 LEU A N 1
ATOM 1893 C CA . LEU A 1 247 ? -8.470 0.909 5.957 1.00 98.88 247 LEU A CA 1
ATOM 1894 C C . LEU A 1 247 ? -7.332 0.033 6.493 1.00 98.88 247 LEU A C 1
ATOM 1896 O O . LEU A 1 247 ? -6.908 0.196 7.637 1.00 98.88 247 LEU A O 1
ATOM 1900 N N . CYS A 1 248 ? -6.827 -0.879 5.673 1.00 98.81 248 CYS A N 1
ATOM 1901 C CA . CYS A 1 248 ? -5.759 -1.815 6.013 1.00 98.81 248 CYS A CA 1
ATOM 1902 C C . CYS A 1 248 ? -4.408 -1.309 5.504 1.00 98.81 248 CYS A C 1
ATOM 1904 O O . CYS A 1 248 ? -4.259 -1.088 4.307 1.00 98.81 248 CYS A O 1
ATOM 1906 N N . GLU A 1 249 ? -3.395 -1.201 6.362 1.00 98.06 249 GLU A N 1
ATOM 1907 C CA . GLU A 1 249 ? -2.018 -0.938 5.931 1.00 98.06 249 GLU A CA 1
ATOM 1908 C C . GLU A 1 249 ? -1.509 -1.994 4.945 1.00 98.06 249 GLU A C 1
ATOM 1910 O O . GLU A 1 249 ? -2.018 -3.117 4.849 1.00 98.06 249 GLU A O 1
ATOM 1915 N N . LYS A 1 250 ? -0.459 -1.632 4.209 1.00 97.00 250 LYS A N 1
ATOM 1916 C CA . LYS A 1 250 ? 0.204 -2.541 3.279 1.00 97.00 250 LYS A CA 1
ATOM 1917 C C . LYS A 1 250 ? 1.308 -3.365 3.972 1.00 97.00 250 LYS A C 1
ATOM 1919 O O . LYS A 1 250 ? 1.994 -2.877 4.882 1.00 97.00 250 LYS A O 1
ATOM 1924 N N . PRO A 1 251 ? 1.613 -4.567 3.455 1.00 97.81 251 PRO A N 1
ATOM 1925 C CA . PRO A 1 251 ? 0.845 -5.290 2.438 1.00 97.81 251 PRO A CA 1
ATOM 1926 C C . PRO A 1 251 ? -0.533 -5.699 2.983 1.00 97.81 251 PRO A C 1
ATOM 1928 O O . PRO A 1 251 ? -0.679 -5.876 4.187 1.00 97.81 251 PRO A O 1
ATOM 1931 N N . MET A 1 252 ? -1.533 -5.852 2.104 1.00 98.00 252 MET A N 1
ATOM 1932 C CA . MET A 1 252 ? -2.912 -6.208 2.497 1.00 98.00 252 MET A CA 1
ATOM 1933 C C . MET A 1 252 ? -2.947 -7.410 3.451 1.00 98.00 252 MET A C 1
ATOM 1935 O O . MET A 1 252 ? -3.670 -7.424 4.435 1.00 98.00 252 MET A O 1
ATOM 1939 N N . THR A 1 253 ? -2.112 -8.402 3.166 1.00 97.62 253 THR A N 1
ATOM 1940 C CA . THR A 1 253 ? -1.722 -9.469 4.081 1.00 97.62 253 THR A CA 1
ATOM 1941 C C . THR A 1 253 ? -0.383 -10.035 3.597 1.00 97.62 253 THR A C 1
ATOM 1943 O O . THR A 1 253 ? 0.131 -9.632 2.549 1.00 97.62 253 THR A O 1
ATOM 1946 N N . TRP A 1 254 ? 0.202 -10.962 4.344 1.00 95.50 254 TRP A N 1
ATOM 1947 C CA . TRP A 1 254 ? 1.473 -11.604 4.012 1.00 95.50 254 TRP A CA 1
ATOM 1948 C C . TRP A 1 254 ? 1.361 -12.855 3.118 1.00 95.50 254 TRP A C 1
ATOM 1950 O O . TRP A 1 254 ? 2.389 -13.368 2.677 1.00 95.50 254 TRP A O 1
ATOM 1960 N N . ASP A 1 255 ? 0.149 -13.345 2.831 1.00 96.12 255 ASP A N 1
ATOM 1961 C CA . ASP A 1 255 ? -0.073 -14.568 2.053 1.00 96.12 255 ASP A CA 1
ATOM 1962 C C . ASP A 1 255 ? -1.305 -14.489 1.120 1.00 96.12 255 ASP A C 1
ATOM 1964 O O . ASP A 1 255 ? -2.152 -13.593 1.197 1.00 96.12 255 ASP A O 1
ATOM 1968 N N . VAL A 1 256 ? -1.380 -15.416 0.161 1.00 96.06 256 VAL A N 1
ATOM 1969 C CA . VAL A 1 256 ? -2.463 -15.457 -0.837 1.00 96.06 256 VAL A CA 1
ATOM 1970 C C . VAL A 1 256 ? -3.801 -15.872 -0.218 1.00 96.06 256 VAL A C 1
ATOM 1972 O O . VAL A 1 256 ? -4.850 -15.375 -0.627 1.00 96.06 256 VAL A O 1
ATOM 1975 N N . GLU A 1 257 ? -3.791 -16.762 0.770 1.00 96.62 257 GLU A N 1
ATOM 1976 C CA . GLU A 1 257 ? -5.021 -17.301 1.358 1.00 96.62 257 GLU A CA 1
ATOM 1977 C C . GLU A 1 257 ? -5.737 -16.258 2.223 1.00 96.62 257 GLU A C 1
ATOM 1979 O O . GLU A 1 257 ? -6.952 -16.099 2.116 1.00 96.62 257 GLU A O 1
ATOM 1984 N N . GLY A 1 258 ? -4.991 -15.457 2.981 1.00 97.81 258 GLY A N 1
ATOM 1985 C CA . GLY A 1 258 ? -5.486 -14.269 3.664 1.00 97.81 258 GLY A CA 1
ATOM 1986 C C . GLY A 1 258 ? -6.054 -13.252 2.678 1.00 97.81 258 GLY A C 1
ATOM 1987 O O . GLY A 1 258 ? -7.123 -12.700 2.925 1.00 97.81 258 GLY A O 1
ATOM 1988 N N . SER A 1 259 ? -5.419 -13.078 1.511 1.00 97.94 259 SER A N 1
ATOM 1989 C CA . SER A 1 259 ? -5.939 -12.188 0.464 1.00 97.94 259 SER A CA 1
ATOM 1990 C C . SER A 1 259 ? -7.305 -12.672 -0.030 1.00 97.94 259 SER A C 1
ATOM 1992 O O . SER A 1 259 ? -8.254 -11.893 -0.077 1.00 97.94 259 SER A O 1
ATOM 1994 N N . LYS A 1 260 ? -7.446 -13.971 -0.328 1.00 98.00 260 LYS A N 1
ATOM 1995 C CA . LYS A 1 260 ? -8.729 -14.580 -0.725 1.00 98.00 260 LYS A CA 1
ATOM 1996 C C . LYS A 1 260 ? -9.788 -14.459 0.370 1.00 98.00 260 LYS A C 1
ATOM 1998 O O . LYS A 1 260 ? -10.933 -14.129 0.066 1.00 98.00 260 LYS A O 1
ATOM 2003 N N . ALA A 1 261 ? -9.416 -14.701 1.625 1.00 98.44 261 ALA A N 1
ATOM 2004 C CA . ALA A 1 261 ? -10.328 -14.614 2.762 1.00 98.44 261 ALA A CA 1
ATOM 2005 C C . ALA A 1 261 ? -10.858 -13.186 2.966 1.00 98.44 261 ALA A C 1
ATOM 2007 O O . ALA A 1 261 ? -12.054 -12.997 3.175 1.00 98.44 261 ALA A O 1
ATOM 2008 N N . MET A 1 262 ? -9.995 -12.178 2.840 1.00 98.69 262 MET A N 1
ATOM 2009 C CA . MET A 1 262 ? -10.389 -10.771 2.935 1.00 98.69 262 MET A CA 1
ATOM 2010 C C . MET A 1 262 ? -11.275 -10.342 1.758 1.00 98.69 262 MET A C 1
ATOM 2012 O O . MET A 1 262 ? -12.287 -9.684 1.979 1.00 98.69 262 MET A O 1
ATOM 2016 N N . VAL A 1 263 ? -10.960 -10.766 0.526 1.00 98.62 263 VAL A N 1
ATOM 2017 C CA . VAL A 1 263 ? -11.823 -10.533 -0.651 1.00 98.62 263 VAL A CA 1
ATOM 2018 C C . VAL A 1 263 ? -13.212 -11.144 -0.440 1.00 98.62 263 VAL A C 1
ATOM 2020 O O . VAL A 1 263 ? -14.230 -10.499 -0.697 1.00 98.62 263 VAL A O 1
ATOM 2023 N N . ALA A 1 264 ? -13.269 -12.376 0.072 1.00 98.31 264 ALA A N 1
ATOM 2024 C CA . ALA A 1 264 ? -14.529 -13.032 0.397 1.00 98.31 264 ALA A CA 1
ATOM 2025 C C . ALA A 1 264 ? -15.305 -12.275 1.485 1.00 98.31 264 ALA A C 1
ATOM 2027 O O . ALA A 1 264 ? -16.515 -12.122 1.353 1.00 98.31 264 ALA A O 1
ATOM 2028 N N . ALA A 1 265 ? -14.628 -11.753 2.511 1.00 98.56 265 ALA A N 1
ATOM 2029 C CA . ALA A 1 265 ? -15.264 -10.983 3.577 1.00 98.56 265 ALA A CA 1
ATOM 2030 C C . ALA A 1 265 ? -15.839 -9.641 3.088 1.00 98.56 265 ALA A C 1
ATOM 2032 O O . ALA A 1 265 ? -16.927 -9.258 3.518 1.00 98.56 265 ALA A O 1
ATOM 2033 N N . VAL A 1 266 ? -15.181 -8.955 2.146 1.00 98.44 266 VAL A N 1
ATOM 2034 C CA . VAL A 1 266 ? -15.757 -7.760 1.497 1.00 98.44 266 VAL A CA 1
ATOM 2035 C C . VAL A 1 266 ? -17.039 -8.126 0.747 1.00 98.44 266 VAL A C 1
ATOM 2037 O O . VAL A 1 266 ? -18.065 -7.473 0.928 1.00 98.44 266 VAL A O 1
ATOM 2040 N N . LYS A 1 267 ? -17.022 -9.217 -0.032 1.00 97.44 267 LYS A N 1
ATOM 2041 C CA . LYS A 1 267 ? -18.209 -9.715 -0.753 1.00 97.44 267 LYS A CA 1
ATOM 2042 C C . LYS A 1 267 ? -19.332 -10.161 0.195 1.00 97.44 267 LYS A C 1
ATOM 2044 O O . LYS A 1 267 ? -20.499 -9.943 -0.110 1.00 97.44 267 LYS A O 1
ATOM 2049 N N . GLU A 1 268 ? -18.985 -10.780 1.323 1.00 97.88 268 GLU A N 1
ATOM 2050 C CA . GLU A 1 268 ? -19.910 -11.252 2.364 1.00 97.88 268 GLU A CA 1
ATOM 2051 C C . GLU A 1 268 ? -20.614 -10.087 3.073 1.00 97.88 268 GLU A C 1
ATOM 2053 O O . GLU A 1 268 ? -21.823 -10.130 3.287 1.00 97.88 268 GLU A O 1
ATOM 2058 N N . THR A 1 269 ? -19.857 -9.055 3.447 1.00 98.19 269 THR A N 1
ATOM 2059 C CA . THR A 1 269 ? -20.324 -7.993 4.354 1.00 98.19 269 THR A CA 1
ATOM 2060 C C . THR A 1 269 ? -20.787 -6.729 3.632 1.00 98.19 269 THR A C 1
ATOM 2062 O O . THR A 1 269 ? -21.523 -5.931 4.210 1.00 98.19 269 THR A O 1
ATOM 2065 N N . GLY A 1 270 ? -20.348 -6.519 2.386 1.00 97.50 270 GLY A N 1
ATOM 2066 C CA . GLY A 1 270 ? -20.614 -5.305 1.612 1.00 97.50 270 GLY A CA 1
ATOM 2067 C C . GLY A 1 270 ? -19.936 -4.043 2.158 1.00 97.50 270 GLY A C 1
ATOM 2068 O O . GLY A 1 270 ? -20.269 -2.944 1.713 1.00 97.50 270 GLY A O 1
ATOM 2069 N N . ARG A 1 271 ? -19.012 -4.167 3.123 1.00 98.31 271 ARG A N 1
ATOM 2070 C CA . ARG A 1 271 ? -18.288 -3.021 3.695 1.00 98.31 271 ARG A CA 1
ATOM 2071 C C . ARG A 1 271 ? -17.265 -2.452 2.720 1.00 98.31 271 ARG A C 1
ATOM 2073 O O . ARG A 1 271 ? -16.711 -3.171 1.887 1.00 98.31 271 ARG A O 1
ATOM 2080 N N . LYS A 1 272 ? -16.980 -1.154 2.844 1.00 98.62 272 LYS A N 1
ATOM 2081 C CA . LYS A 1 272 ? -15.885 -0.515 2.111 1.00 98.62 272 LYS A CA 1
ATOM 2082 C C . LYS A 1 272 ? -14.563 -0.982 2.713 1.00 98.62 272 LYS A C 1
ATOM 2084 O O . LYS A 1 272 ? -14.355 -0.926 3.925 1.00 98.62 272 LYS A O 1
ATOM 2089 N N . PHE A 1 273 ? -13.658 -1.410 1.844 1.00 98.88 273 PHE A N 1
ATOM 2090 C CA . PHE A 1 273 ? -12.327 -1.858 2.217 1.00 98.88 273 PHE A CA 1
ATOM 2091 C C . PHE A 1 273 ? -11.289 -1.180 1.331 1.00 98.88 273 PHE A C 1
ATOM 2093 O O . PHE A 1 273 ? -11.409 -1.187 0.104 1.00 98.88 273 PHE A O 1
ATOM 2100 N N . MET A 1 274 ? -10.263 -0.613 1.955 1.00 98.81 274 MET A N 1
ATOM 2101 C CA . MET A 1 274 ? -9.158 0.045 1.275 1.00 98.81 274 MET A CA 1
ATOM 2102 C C . MET A 1 274 ? -7.821 -0.474 1.787 1.00 98.81 274 MET A C 1
ATOM 2104 O O . MET A 1 274 ? -7.610 -0.598 2.990 1.00 98.81 274 MET A O 1
ATOM 2108 N N . VAL A 1 275 ? -6.899 -0.748 0.868 1.00 98.69 275 VAL A N 1
ATOM 2109 C CA . VAL A 1 275 ? -5.496 -1.024 1.186 1.00 98.69 275 VAL A CA 1
ATOM 2110 C C . VAL A 1 275 ? -4.698 0.268 1.109 1.00 98.69 275 VAL A C 1
ATOM 2112 O O . VAL A 1 275 ? -4.824 1.020 0.137 1.00 98.69 275 VAL A O 1
ATOM 2115 N N . GLY A 1 276 ? -3.839 0.471 2.106 1.00 97.00 276 GLY A N 1
ATOM 2116 C CA . GLY A 1 276 ? -2.953 1.611 2.295 1.00 97.00 276 GLY A CA 1
ATOM 2117 C C . GLY A 1 276 ? -1.791 1.656 1.298 1.00 97.00 276 GLY A C 1
ATOM 2118 O O . GLY A 1 276 ? -0.619 1.614 1.678 1.00 97.00 276 GLY A O 1
ATOM 2119 N N . GLN A 1 277 ? -2.095 1.665 -0.003 1.00 96.50 277 GLN A N 1
ATOM 2120 C CA . GLN A 1 277 ? -1.119 1.811 -1.089 1.00 96.50 277 GLN A CA 1
ATOM 2121 C C . GLN A 1 277 ? -0.699 3.278 -1.246 1.00 96.50 277 GLN A C 1
ATOM 2123 O O . GLN A 1 277 ? -0.846 3.894 -2.307 1.00 96.50 277 GLN A O 1
ATOM 2128 N N . VAL A 1 278 ? -0.144 3.834 -0.172 1.00 95.12 278 VAL A N 1
ATOM 2129 C CA . VAL A 1 278 ? 0.083 5.272 0.002 1.00 95.12 278 VAL A CA 1
ATOM 2130 C C . VAL A 1 278 ? 0.950 5.898 -1.097 1.00 95.12 278 VAL A C 1
ATOM 2132 O O . VAL A 1 278 ? 0.817 7.079 -1.414 1.00 95.12 278 VAL A O 1
ATOM 2135 N N . CYS A 1 279 ? 1.808 5.114 -1.756 1.00 95.56 279 CYS A N 1
ATOM 2136 C CA . CYS A 1 279 ? 2.624 5.602 -2.867 1.00 95.56 279 CYS A CA 1
ATOM 2137 C C . CYS A 1 279 ? 1.801 6.012 -4.102 1.00 95.56 279 CYS A C 1
ATOM 2139 O O . CYS A 1 279 ? 2.276 6.850 -4.869 1.00 95.56 279 CYS A O 1
ATOM 2141 N N . ARG A 1 280 ? 0.562 5.526 -4.282 1.00 96.44 280 ARG A N 1
ATOM 2142 C CA . ARG A 1 280 ? -0.341 6.039 -5.335 1.00 96.44 280 ARG A CA 1
ATOM 2143 C C . ARG A 1 280 ? -0.765 7.493 -5.093 1.00 96.44 280 ARG A C 1
ATOM 2145 O O . ARG A 1 280 ? -1.100 8.200 -6.040 1.00 96.44 280 ARG A O 1
ATOM 2152 N N . TYR A 1 281 ? -0.691 7.947 -3.842 1.00 95.56 281 TYR A N 1
ATOM 2153 C CA . TYR A 1 281 ? -1.009 9.310 -3.409 1.00 95.56 281 TYR A CA 1
ATOM 2154 C C . TYR A 1 281 ? 0.223 10.227 -3.358 1.00 95.56 281 TYR A C 1
ATOM 2156 O O . TYR A 1 281 ? 0.104 11.411 -3.029 1.00 95.56 281 TYR A O 1
ATOM 2164 N N . ALA A 1 282 ? 1.408 9.718 -3.720 1.00 95.25 282 ALA A N 1
ATOM 2165 C CA . ALA A 1 282 ? 2.581 10.556 -3.922 1.00 95.25 282 ALA A CA 1
ATOM 2166 C C . ALA A 1 282 ? 2.382 11.426 -5.183 1.00 95.25 282 ALA A C 1
ATOM 2168 O O . ALA A 1 282 ? 2.161 10.870 -6.266 1.00 95.25 282 ALA A O 1
ATOM 2169 N N . PRO A 1 283 ? 2.493 12.769 -5.098 1.00 94.69 283 PRO A N 1
ATOM 2170 C CA . PRO A 1 283 ? 2.173 13.673 -6.208 1.00 94.69 283 PRO A CA 1
ATOM 2171 C C . PRO A 1 283 ? 2.915 13.351 -7.509 1.00 94.69 283 PRO A C 1
ATOM 2173 O O . PRO A 1 283 ? 2.318 13.388 -8.585 1.00 94.69 283 PRO A O 1
ATOM 2176 N N . GLY A 1 284 ? 4.195 12.970 -7.406 1.00 96.38 284 GLY A N 1
ATOM 2177 C CA . GLY A 1 284 ? 5.004 12.536 -8.544 1.00 96.38 284 GLY A CA 1
ATOM 2178 C C . GLY A 1 284 ? 4.395 11.341 -9.278 1.00 96.38 284 GLY A C 1
ATOM 2179 O O . GLY A 1 284 ? 4.129 11.430 -10.474 1.00 96.38 284 GLY A O 1
ATOM 2180 N N . PHE A 1 285 ? 4.099 10.248 -8.573 1.00 97.81 285 PHE A N 1
ATOM 2181 C CA . PHE A 1 285 ? 3.530 9.045 -9.189 1.00 97.81 285 PHE A CA 1
ATOM 2182 C C . PHE A 1 285 ? 2.084 9.235 -9.653 1.00 97.81 285 PHE A C 1
ATOM 2184 O O . PHE A 1 285 ? 1.718 8.740 -10.720 1.00 97.81 285 PHE A O 1
ATOM 2191 N N . ALA A 1 286 ? 1.280 10.014 -8.927 1.00 96.62 286 ALA A N 1
ATOM 2192 C CA . ALA A 1 286 ? -0.056 10.390 -9.378 1.00 96.62 286 ALA A CA 1
ATOM 2193 C C . ALA A 1 286 ? -0.016 11.191 -10.693 1.00 96.62 286 ALA A C 1
ATOM 2195 O O . ALA A 1 286 ? -0.865 11.000 -11.568 1.00 96.62 286 ALA A O 1
ATOM 2196 N N . LEU A 1 287 ? 0.980 12.069 -10.865 1.00 97.19 287 LEU A N 1
ATOM 2197 C CA . LEU A 1 287 ? 1.190 12.789 -12.120 1.00 97.19 287 LEU A CA 1
ATOM 2198 C C . LEU A 1 287 ? 1.670 11.855 -13.238 1.00 97.19 287 LEU A C 1
ATOM 2200 O O . LEU A 1 287 ? 1.129 11.936 -14.340 1.00 97.19 287 LEU A O 1
ATOM 2204 N N . VAL A 1 288 ? 2.593 10.926 -12.956 1.00 98.25 288 VAL A N 1
ATOM 2205 C CA . VAL A 1 288 ? 3.006 9.885 -13.920 1.00 98.25 288 VAL A CA 1
ATOM 2206 C C . VAL A 1 288 ? 1.788 9.121 -14.441 1.00 98.25 288 VAL A C 1
ATOM 2208 O O . VAL A 1 288 ? 1.623 9.015 -15.656 1.00 98.25 288 VAL A O 1
ATOM 2211 N N . LYS A 1 289 ? 0.915 8.627 -13.549 1.00 98.00 289 LYS A N 1
ATOM 2212 C CA . LYS A 1 289 ? -0.303 7.894 -13.932 1.00 98.00 289 LYS A CA 1
ATOM 2213 C C . LYS A 1 289 ? -1.149 8.701 -14.917 1.00 98.00 289 LYS A C 1
ATOM 2215 O O . LYS A 1 289 ? -1.481 8.199 -15.988 1.00 98.00 289 LYS A O 1
ATOM 2220 N N . LYS A 1 290 ? -1.405 9.976 -14.605 1.00 97.81 290 LYS A N 1
ATOM 2221 C CA . LYS A 1 290 ? -2.166 10.889 -15.475 1.00 97.81 290 LYS A CA 1
ATOM 2222 C C . LYS A 1 290 ? -1.478 11.131 -16.823 1.00 97.81 290 LYS A C 1
ATOM 2224 O O . LYS A 1 290 ? -2.160 11.181 -17.840 1.00 97.81 290 LYS A O 1
ATOM 2229 N N . MET A 1 291 ? -0.154 11.298 -16.852 1.00 96.88 291 MET A N 1
ATOM 2230 C CA . MET A 1 291 ? 0.609 11.511 -18.094 1.00 96.88 291 MET A CA 1
ATOM 2231 C C . MET A 1 291 ? 0.570 10.278 -19.004 1.00 96.88 291 MET A C 1
ATOM 2233 O O . MET A 1 291 ? 0.367 10.405 -20.213 1.00 96.88 291 MET A O 1
ATOM 2237 N N . VAL A 1 292 ? 0.710 9.083 -18.424 1.00 97.38 292 VAL A N 1
ATOM 2238 C CA . VAL A 1 292 ? 0.578 7.811 -19.148 1.00 97.38 292 VAL A CA 1
ATOM 2239 C C . VAL A 1 292 ? -0.836 7.660 -19.714 1.00 97.38 292 VAL A C 1
ATOM 2241 O O . VAL A 1 292 ? -0.984 7.396 -20.902 1.00 97.38 292 VAL A O 1
ATOM 2244 N N . GLU A 1 293 ? -1.876 7.906 -18.914 1.00 96.50 293 GLU A N 1
ATOM 2245 C CA . GLU A 1 293 ? -3.278 7.813 -19.359 1.00 96.50 293 GLU A CA 1
ATOM 2246 C C . GLU A 1 293 ? -3.643 8.832 -20.447 1.00 96.50 293 GLU A C 1
ATOM 2248 O O . GLU A 1 293 ? -4.480 8.559 -21.304 1.00 96.50 293 GLU A O 1
ATOM 2253 N N . ARG A 1 294 ? -2.989 9.998 -20.455 1.00 95.81 294 ARG A N 1
ATOM 2254 C CA . ARG A 1 294 ? -3.116 11.010 -21.518 1.00 95.81 294 ARG A CA 1
ATOM 2255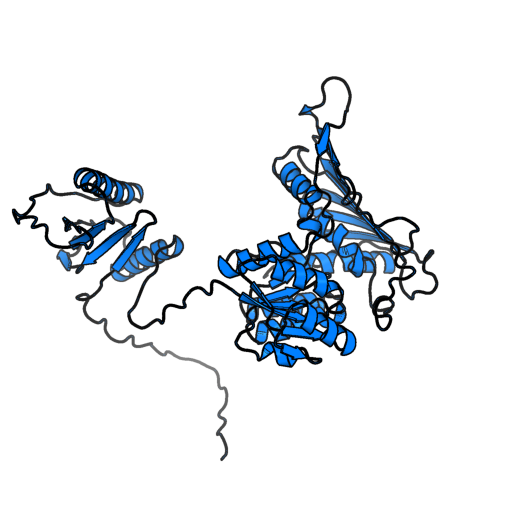 C C . ARG A 1 294 ? -2.343 10.658 -22.792 1.00 95.81 294 ARG A C 1
ATOM 2257 O O . ARG A 1 294 ? -2.415 11.410 -23.765 1.00 95.81 294 ARG A O 1
ATOM 2264 N N . GLY A 1 295 ? -1.588 9.559 -22.788 1.00 95.19 295 GLY A N 1
ATOM 2265 C CA . GLY A 1 295 ? -0.781 9.112 -23.919 1.00 95.19 295 GLY A CA 1
ATOM 2266 C C . GLY A 1 295 ? 0.478 9.948 -24.150 1.00 95.19 295 GLY A C 1
ATOM 2267 O O . GLY A 1 295 ? 0.987 9.973 -25.267 1.00 95.19 295 GLY A O 1
ATOM 2268 N N . GLU A 1 296 ? 1.007 10.644 -23.135 1.00 94.44 296 GLU A N 1
ATOM 2269 C CA . GLU A 1 296 ? 2.195 11.505 -23.303 1.00 94.44 296 GLU A CA 1
ATOM 2270 C C . GLU A 1 296 ? 3.468 10.728 -23.683 1.00 94.44 296 GLU A C 1
ATOM 2272 O O . GLU A 1 296 ? 4.405 11.307 -24.239 1.00 94.44 296 GLU A O 1
ATOM 2277 N N . VAL A 1 297 ? 3.489 9.419 -23.416 1.00 96.25 297 VAL A N 1
ATOM 2278 C CA . VAL A 1 297 ? 4.563 8.493 -23.807 1.00 96.25 297 VAL A CA 1
ATOM 2279 C C . VAL A 1 297 ? 4.125 7.464 -24.854 1.00 96.25 297 VAL A C 1
ATOM 2281 O O . VAL A 1 297 ? 4.905 6.572 -25.179 1.00 96.25 297 VAL A O 1
ATOM 2284 N N . GLY A 1 298 ? 2.919 7.580 -25.420 1.00 95.75 298 GLY A N 1
ATOM 2285 C CA . GLY A 1 298 ? 2.349 6.561 -26.307 1.00 95.75 298 GLY A CA 1
ATOM 2286 C C . GLY A 1 298 ? 2.019 5.260 -25.566 1.00 95.75 298 GLY A C 1
ATOM 2287 O O . GLY A 1 298 ? 1.609 5.285 -24.407 1.00 95.75 298 GLY A O 1
ATOM 2288 N N . GLU A 1 299 ? 2.208 4.120 -26.231 1.00 97.00 299 GLU A N 1
ATOM 2289 C CA . GLU A 1 299 ? 1.996 2.793 -25.637 1.00 97.00 299 GLU A CA 1
ATOM 2290 C C . GLU A 1 299 ? 3.197 2.394 -24.780 1.00 97.00 299 GLU A C 1
ATOM 2292 O O . GLU A 1 299 ? 4.337 2.453 -25.245 1.00 97.00 299 GLU A O 1
ATOM 2297 N N . LEU A 1 300 ? 2.957 1.971 -23.537 1.00 98.38 300 LEU A N 1
ATOM 2298 C CA . LEU A 1 300 ? 4.012 1.437 -22.677 1.00 98.38 300 LEU A CA 1
ATOM 2299 C C . LEU A 1 300 ? 4.580 0.146 -23.275 1.00 98.38 300 LEU A C 1
ATOM 2301 O O . LEU A 1 300 ? 3.829 -0.718 -23.712 1.00 98.38 300 LEU A O 1
ATOM 2305 N N . TYR A 1 301 ? 5.903 -0.009 -23.240 1.00 98.38 301 TYR A N 1
ATOM 2306 C CA . TYR A 1 301 ? 6.563 -1.278 -23.577 1.00 98.38 301 TYR A CA 1
ATOM 2307 C C . TYR A 1 301 ? 7.508 -1.763 -22.473 1.00 98.38 301 TYR A C 1
ATOM 2309 O O . TYR A 1 301 ? 7.797 -2.959 -22.394 1.00 98.38 301 TYR A O 1
ATOM 2317 N N . PHE A 1 302 ? 7.983 -0.861 -21.606 1.00 98.75 302 PHE A N 1
ATOM 2318 C CA . PHE A 1 302 ? 8.800 -1.225 -20.455 1.00 98.75 302 PHE A CA 1
ATOM 2319 C C . PHE A 1 302 ? 8.537 -0.309 -19.257 1.00 98.75 302 PHE A C 1
ATOM 2321 O O . PHE A 1 302 ? 8.494 0.912 -19.400 1.00 98.75 302 PHE A O 1
ATOM 2328 N N . VAL A 1 303 ? 8.397 -0.888 -18.066 1.00 98.81 303 VAL A N 1
ATOM 2329 C CA . VAL A 1 303 ? 8.304 -0.143 -16.801 1.00 98.81 303 VAL A CA 1
ATOM 2330 C C . VAL A 1 303 ? 9.309 -0.676 -15.792 1.00 98.81 303 VAL A C 1
ATOM 2332 O O . VAL A 1 303 ? 9.535 -1.878 -15.686 1.00 98.81 303 VAL A O 1
ATOM 2335 N N . GLU A 1 304 ? 9.917 0.194 -15.005 1.00 98.69 304 GLU A N 1
ATOM 2336 C CA . GLU A 1 304 ? 10.774 -0.233 -13.908 1.00 98.69 304 GLU A CA 1
ATOM 2337 C C . GLU A 1 304 ? 10.557 0.612 -12.666 1.00 98.69 304 GLU A C 1
ATOM 2339 O O . GLU A 1 304 ? 10.338 1.817 -12.751 1.00 98.69 304 GLU A O 1
ATOM 2344 N N . SER A 1 305 ? 10.645 -0.036 -11.512 1.00 98.62 305 SER A N 1
ATOM 2345 C CA . SER A 1 305 ? 10.665 0.613 -10.206 1.00 98.62 305 SER A CA 1
ATOM 2346 C C . SER A 1 305 ? 11.654 -0.111 -9.309 1.00 98.62 305 SER A C 1
ATOM 2348 O O . SER A 1 305 ? 11.955 -1.295 -9.485 1.00 98.62 305 SER A O 1
ATOM 2350 N N . GLU A 1 306 ? 12.129 0.581 -8.288 1.00 97.75 306 GLU A N 1
ATOM 2351 C CA . GLU A 1 306 ? 12.813 -0.052 -7.171 1.00 97.75 306 GLU A CA 1
ATOM 2352 C C . GLU A 1 306 ? 12.119 0.242 -5.846 1.00 97.75 306 GLU A C 1
ATOM 2354 O O . GLU A 1 306 ? 11.366 1.200 -5.723 1.00 97.75 306 GLU A O 1
ATOM 2359 N N . TYR A 1 307 ? 12.376 -0.601 -4.855 1.00 98.00 307 TYR A N 1
ATOM 2360 C CA . TYR A 1 307 ? 12.197 -0.294 -3.448 1.00 98.00 307 TYR A CA 1
ATOM 2361 C C . TYR A 1 307 ? 13.529 -0.567 -2.769 1.00 98.00 307 TYR A C 1
ATOM 2363 O O . TYR A 1 307 ? 13.941 -1.721 -2.609 1.00 98.00 307 TYR A O 1
ATOM 2371 N N . ALA A 1 308 ? 14.230 0.487 -2.379 1.00 97.06 308 ALA A N 1
ATOM 2372 C CA . ALA A 1 308 ? 15.491 0.333 -1.685 1.00 97.06 308 ALA A CA 1
ATOM 2373 C C . ALA A 1 308 ? 15.487 1.114 -0.393 1.00 97.06 308 ALA A C 1
ATOM 2375 O O . ALA A 1 308 ? 15.330 2.329 -0.391 1.00 97.06 308 ALA A O 1
ATOM 2376 N N . HIS A 1 309 ? 15.633 0.386 0.706 1.00 94.75 309 HIS A N 1
ATOM 2377 C CA . HIS A 1 309 ? 15.447 0.915 2.042 1.00 94.75 309 HIS A CA 1
ATOM 2378 C C . HIS A 1 309 ? 16.324 0.124 2.997 1.00 94.75 309 HIS A C 1
ATOM 2380 O O . HIS A 1 309 ? 16.188 -1.086 3.096 1.00 94.75 309 HIS A O 1
ATOM 2386 N N . THR A 1 310 ? 17.213 0.782 3.732 1.00 93.88 310 THR A N 1
ATOM 2387 C CA . THR A 1 310 ? 18.004 0.082 4.743 1.00 93.88 310 THR A CA 1
ATOM 2388 C C . THR A 1 310 ? 17.146 -0.383 5.929 1.00 93.88 310 THR A C 1
ATOM 2390 O O . THR A 1 310 ? 16.577 0.422 6.662 1.00 93.88 310 THR A O 1
ATOM 2393 N N . TYR A 1 311 ? 17.052 -1.697 6.137 1.00 94.06 311 TYR A N 1
ATOM 2394 C CA . TYR A 1 311 ? 16.356 -2.308 7.277 1.00 94.06 311 TYR A CA 1
ATOM 2395 C C . TYR A 1 311 ? 17.298 -2.728 8.406 1.00 94.06 311 TYR A C 1
ATOM 2397 O O . TYR A 1 311 ? 16.844 -3.298 9.396 1.00 94.06 311 TYR A O 1
ATOM 240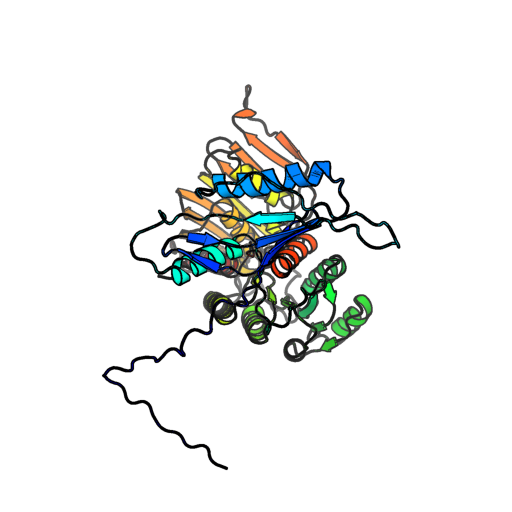5 N N . LYS A 1 312 ? 18.592 -2.392 8.319 1.00 89.88 312 LYS A N 1
ATOM 2406 C CA . LYS A 1 312 ? 19.632 -2.802 9.280 1.00 89.88 312 LYS A CA 1
ATOM 2407 C C . LYS A 1 312 ? 19.235 -2.610 10.753 1.00 89.88 312 LYS A C 1
ATOM 2409 O O . LYS A 1 312 ? 19.599 -3.419 11.598 1.00 89.88 312 LYS A O 1
ATOM 2414 N N . HIS A 1 313 ? 18.467 -1.561 11.054 1.00 90.50 313 HIS A N 1
ATOM 2415 C CA . HIS A 1 313 ? 17.982 -1.246 12.403 1.00 90.50 313 HIS A CA 1
ATOM 2416 C C . HIS A 1 313 ? 16.449 -1.241 12.522 1.00 90.50 313 HIS A C 1
ATOM 2418 O O . HIS A 1 313 ? 15.903 -0.783 13.519 1.00 90.50 313 HIS A O 1
ATOM 2424 N N . ALA A 1 314 ? 15.738 -1.753 11.516 1.00 92.31 314 ALA A N 1
ATOM 2425 C CA . ALA A 1 314 ? 14.286 -1.667 11.404 1.00 92.31 314 ALA A CA 1
ATOM 2426 C C . ALA A 1 314 ? 13.601 -3.030 11.584 1.00 92.31 314 ALA A C 1
ATOM 2428 O O . ALA A 1 314 ? 12.628 -3.312 10.894 1.00 92.31 314 ALA A O 1
ATOM 2429 N N . ARG A 1 315 ? 14.066 -3.872 12.515 1.00 93.50 315 ARG A N 1
ATOM 2430 C CA . ARG A 1 315 ? 13.541 -5.239 12.743 1.00 93.50 315 ARG A CA 1
ATOM 2431 C C . ARG A 1 315 ? 12.067 -5.291 13.181 1.00 93.50 315 ARG A C 1
ATOM 2433 O O . ARG A 1 315 ? 11.405 -6.307 13.002 1.00 93.50 315 ARG A O 1
ATOM 2440 N N . GLY A 1 316 ? 11.533 -4.175 13.679 1.00 92.75 316 GLY A N 1
ATOM 2441 C CA . GLY A 1 316 ? 10.177 -4.096 14.222 1.00 92.75 316 GLY A CA 1
ATOM 2442 C C . GLY A 1 316 ? 10.117 -4.528 15.690 1.00 92.75 316 GLY A C 1
ATOM 2443 O O . GLY A 1 316 ? 11.043 -5.146 16.205 1.00 92.75 316 GLY A O 1
ATOM 2444 N N . VAL A 1 317 ? 9.043 -4.159 16.391 1.00 91.44 317 VAL A N 1
ATOM 2445 C CA . VAL A 1 317 ? 8.845 -4.579 17.790 1.00 91.44 317 VAL A CA 1
ATOM 2446 C C . VAL A 1 317 ? 8.641 -6.081 17.856 1.00 91.44 317 VAL A C 1
ATOM 2448 O O . VAL A 1 317 ? 7.888 -6.631 17.061 1.00 91.44 317 VAL A O 1
ATOM 2451 N N . GLY A 1 318 ? 9.325 -6.738 18.790 1.00 92.38 318 GLY A N 1
ATOM 2452 C CA . GLY A 1 318 ? 9.297 -8.196 18.866 1.00 92.38 318 GLY A CA 1
ATOM 2453 C C . GLY A 1 318 ? 9.875 -8.861 17.617 1.00 92.38 318 GLY A C 1
ATOM 2454 O O . GLY A 1 318 ? 9.539 -10.007 17.346 1.00 92.38 318 GLY A O 1
ATOM 2455 N N . ASP A 1 319 ? 10.718 -8.149 16.854 1.00 94.56 319 ASP A N 1
ATOM 2456 C CA . ASP A 1 319 ? 11.437 -8.701 15.706 1.00 94.56 319 ASP A CA 1
ATOM 2457 C C . ASP A 1 319 ? 10.522 -9.214 14.577 1.00 94.56 319 ASP A C 1
ATOM 2459 O O . ASP A 1 319 ? 10.904 -10.038 13.750 1.00 94.56 319 ASP A O 1
ATOM 2463 N N . TRP A 1 320 ? 9.309 -8.671 14.481 1.00 93.31 320 TRP A N 1
ATOM 2464 C CA . TRP A 1 320 ? 8.283 -9.168 13.566 1.00 93.31 320 TRP A CA 1
ATOM 2465 C C . TRP A 1 320 ? 8.678 -9.141 12.075 1.00 93.31 320 TRP A C 1
ATOM 2467 O O . TRP A 1 320 ? 8.164 -9.930 11.284 1.00 93.31 320 TRP A O 1
ATOM 2477 N N . ARG A 1 321 ? 9.614 -8.270 11.658 1.00 93.44 321 ARG A N 1
ATOM 2478 C CA . ARG A 1 321 ? 10.099 -8.232 10.262 1.00 93.44 321 ARG A CA 1
ATOM 2479 C C . ARG A 1 321 ? 11.159 -9.280 9.940 1.00 93.44 321 ARG A C 1
ATOM 2481 O O . ARG A 1 321 ? 11.455 -9.445 8.758 1.00 93.44 321 ARG A O 1
ATOM 2488 N N . VAL A 1 322 ? 11.724 -9.951 10.944 1.00 93.62 322 VAL A N 1
ATOM 2489 C CA . VAL A 1 322 ? 12.679 -11.052 10.750 1.00 93.62 322 VAL A CA 1
ATOM 2490 C C . VAL A 1 322 ? 12.020 -12.425 10.849 1.00 93.62 322 VAL A C 1
ATOM 2492 O O . VAL A 1 322 ? 12.715 -13.430 10.955 1.00 93.62 322 VAL A O 1
ATOM 2495 N N . ASP A 1 323 ? 10.689 -12.491 10.815 1.00 93.56 323 ASP A N 1
ATOM 2496 C CA . ASP A 1 323 ? 9.980 -13.759 10.689 1.00 93.56 323 ASP A CA 1
ATOM 2497 C C . ASP A 1 323 ? 10.372 -14.449 9.363 1.00 93.56 323 ASP A C 1
ATOM 2499 O O . ASP A 1 323 ? 10.238 -13.835 8.301 1.00 93.56 323 ASP A O 1
ATOM 2503 N N . PRO A 1 324 ? 10.844 -15.711 9.384 1.00 92.62 324 PRO A N 1
ATOM 2504 C CA . PRO A 1 324 ? 11.290 -16.422 8.182 1.00 92.62 324 PRO A CA 1
ATOM 2505 C C . PRO A 1 324 ? 10.167 -16.710 7.178 1.00 92.62 324 PRO A C 1
ATOM 2507 O O . PRO A 1 324 ? 10.449 -17.063 6.036 1.00 92.62 324 PRO A O 1
ATOM 2510 N N . ARG A 1 325 ? 8.897 -16.597 7.585 1.00 90.19 325 ARG A N 1
ATOM 2511 C CA . ARG A 1 325 ? 7.740 -16.741 6.686 1.00 90.19 325 ARG A CA 1
ATOM 2512 C C . ARG A 1 325 ? 7.513 -15.494 5.839 1.00 90.19 325 ARG A C 1
ATOM 2514 O O . ARG A 1 325 ? 6.764 -15.540 4.869 1.00 90.19 325 ARG A O 1
ATOM 2521 N N . ARG A 1 326 ? 8.114 -14.371 6.230 1.00 91.44 326 ARG A N 1
ATOM 2522 C CA . ARG A 1 326 ? 7.873 -13.073 5.624 1.00 91.44 326 ARG A CA 1
ATOM 2523 C C . ARG A 1 326 ? 8.806 -12.858 4.439 1.00 91.44 326 ARG A C 1
ATOM 2525 O O . ARG A 1 326 ? 10.007 -13.069 4.534 1.00 91.44 326 ARG A O 1
ATOM 2532 N N . GLU A 1 327 ? 8.265 -12.345 3.343 1.00 94.94 327 GLU A N 1
ATOM 2533 C CA . GLU A 1 327 ? 9.045 -12.031 2.144 1.00 94.94 327 GLU A CA 1
ATOM 2534 C C . GLU A 1 327 ? 9.294 -10.518 2.061 1.00 94.94 327 GLU A C 1
ATOM 2536 O O . GLU A 1 327 ? 8.336 -9.759 1.891 1.00 94.94 327 GLU A O 1
ATOM 2541 N N . PRO A 1 328 ? 10.543 -10.011 2.137 1.00 95.25 328 PRO A N 1
ATOM 2542 C CA . PRO A 1 328 ? 10.820 -8.575 1.993 1.00 95.25 328 PRO A CA 1
ATOM 2543 C C . PRO A 1 328 ? 10.330 -7.974 0.671 1.00 95.25 328 PRO A C 1
ATOM 2545 O O . PRO A 1 328 ? 9.956 -6.796 0.629 1.00 95.25 328 PRO A O 1
ATOM 2548 N N . PHE A 1 329 ? 10.287 -8.803 -0.378 1.00 97.50 329 PHE A N 1
ATOM 2549 C CA . PHE A 1 329 ? 9.735 -8.461 -1.686 1.00 97.50 329 PHE A CA 1
ATOM 2550 C C . PHE A 1 329 ? 8.240 -8.122 -1.636 1.00 97.50 329 PHE A C 1
ATOM 2552 O O . PHE A 1 329 ? 7.786 -7.251 -2.372 1.00 97.50 329 PHE A O 1
ATOM 2559 N N . LEU A 1 330 ? 7.491 -8.752 -0.727 1.00 97.56 330 LEU A N 1
ATOM 2560 C CA . LEU A 1 330 ? 6.120 -8.372 -0.405 1.00 97.56 330 LEU A CA 1
ATOM 2561 C C . LEU A 1 330 ? 6.092 -7.245 0.633 1.00 97.56 330 LEU A C 1
ATOM 2563 O O . LEU A 1 330 ? 5.405 -6.252 0.445 1.00 97.56 330 LEU A O 1
ATOM 2567 N N . GLY A 1 331 ? 6.863 -7.363 1.713 1.00 95.19 331 GLY A N 1
ATOM 2568 C CA . GLY A 1 331 ? 6.775 -6.463 2.858 1.00 95.19 331 GLY A CA 1
ATOM 2569 C C . GLY A 1 331 ? 6.975 -4.986 2.511 1.00 95.19 331 GLY A C 1
ATOM 2570 O O . GLY A 1 331 ? 6.060 -4.184 2.666 1.00 95.19 331 GLY A O 1
ATOM 2571 N N . GLY A 1 332 ? 8.183 -4.609 2.088 1.00 94.19 332 GLY A N 1
ATOM 2572 C CA . GLY A 1 332 ? 8.458 -3.247 1.608 1.00 94.19 332 GLY A CA 1
ATOM 2573 C C . GLY A 1 332 ? 8.287 -3.128 0.096 1.00 94.19 332 GLY A C 1
ATOM 2574 O O . GLY A 1 332 ? 7.800 -2.118 -0.405 1.00 94.19 332 GLY A O 1
ATOM 2575 N N . GLY A 1 333 ? 8.646 -4.193 -0.624 1.00 97.19 333 GLY A N 1
ATOM 2576 C CA . GLY A 1 333 ? 8.608 -4.222 -2.080 1.00 97.19 333 GLY A CA 1
ATOM 2577 C C . GLY A 1 333 ? 7.216 -4.109 -2.697 1.00 97.19 333 GLY A C 1
ATOM 2578 O O . GLY A 1 333 ? 7.131 -3.708 -3.859 1.00 97.19 333 GLY A O 1
ATOM 2579 N N . CYS A 1 334 ? 6.137 -4.365 -1.940 1.00 97.94 334 CYS A N 1
ATOM 2580 C CA . CYS A 1 334 ? 4.770 -4.173 -2.426 1.00 97.94 334 CYS A CA 1
ATOM 2581 C C . CYS A 1 334 ? 4.526 -2.767 -2.976 1.00 97.94 334 CYS A C 1
ATOM 2583 O O . CYS A 1 334 ? 3.798 -2.660 -3.949 1.00 97.94 334 CYS A O 1
ATOM 2585 N N . HIS A 1 335 ? 5.182 -1.727 -2.450 1.00 97.88 335 HIS A N 1
ATOM 2586 C CA . HIS A 1 335 ? 5.067 -0.369 -2.993 1.00 97.88 335 HIS A CA 1
ATOM 2587 C C . HIS A 1 335 ? 5.512 -0.290 -4.458 1.00 97.88 335 HIS A C 1
ATOM 2589 O O . HIS A 1 335 ? 4.807 0.250 -5.305 1.00 97.88 335 HIS A O 1
ATOM 2595 N N . ALA A 1 336 ? 6.680 -0.854 -4.777 1.00 98.44 336 ALA A N 1
ATOM 2596 C CA . ALA A 1 336 ? 7.219 -0.847 -6.136 1.00 98.44 336 ALA A CA 1
ATOM 2597 C C . ALA A 1 336 ? 6.447 -1.794 -7.063 1.00 98.44 336 ALA A C 1
ATOM 2599 O O . ALA A 1 336 ? 6.233 -1.467 -8.228 1.00 98.44 336 ALA A O 1
ATOM 2600 N N . VAL A 1 337 ? 6.010 -2.949 -6.546 1.00 98.56 337 VAL A N 1
ATOM 2601 C CA . VAL A 1 337 ? 5.170 -3.906 -7.283 1.00 98.56 337 VAL A CA 1
ATOM 2602 C C . VAL A 1 337 ? 3.809 -3.295 -7.618 1.00 98.56 337 VAL A C 1
ATOM 2604 O O . VAL A 1 337 ? 3.360 -3.380 -8.759 1.00 98.56 337 VAL A O 1
ATOM 2607 N N . ASP A 1 338 ? 3.166 -2.653 -6.647 1.00 98.56 338 ASP A N 1
ATOM 2608 C CA . ASP A 1 338 ? 1.890 -1.972 -6.833 1.00 98.56 338 ASP A CA 1
ATOM 2609 C C . ASP A 1 338 ? 2.012 -0.821 -7.831 1.00 98.56 338 ASP A C 1
ATOM 2611 O O . ASP A 1 338 ? 1.188 -0.720 -8.735 1.00 98.56 338 ASP A O 1
ATOM 2615 N N . LEU A 1 339 ? 3.074 -0.012 -7.739 1.00 98.50 339 LEU A N 1
ATOM 2616 C CA . LEU A 1 339 ? 3.307 1.099 -8.660 1.00 98.50 339 LEU A CA 1
ATOM 2617 C C . LEU A 1 339 ? 3.416 0.628 -10.115 1.00 98.50 339 LEU A C 1
ATOM 2619 O O . LEU A 1 339 ? 2.737 1.175 -10.986 1.00 98.50 339 LEU A O 1
ATOM 2623 N N . VAL A 1 340 ? 4.234 -0.394 -10.398 1.00 98.31 340 VAL A N 1
ATOM 2624 C CA . VAL A 1 340 ? 4.352 -0.894 -11.779 1.00 98.31 340 VAL A CA 1
ATOM 2625 C C . VAL A 1 340 ? 3.041 -1.507 -12.267 1.00 98.31 340 VAL A C 1
ATOM 2627 O O . VAL A 1 340 ? 2.690 -1.290 -13.423 1.00 98.31 340 VAL A O 1
ATOM 2630 N N . ARG A 1 341 ? 2.272 -2.182 -11.398 1.00 97.56 341 ARG A N 1
ATOM 2631 C CA . ARG A 1 341 ? 0.941 -2.709 -11.744 1.00 97.56 341 ARG A CA 1
ATOM 2632 C C . ARG A 1 341 ? -0.080 -1.610 -12.008 1.00 97.56 341 ARG A C 1
ATOM 2634 O O . ARG A 1 341 ? -0.844 -1.678 -12.963 1.00 97.56 341 ARG A O 1
ATOM 2641 N N . TRP A 1 342 ? -0.091 -0.567 -11.189 1.00 98.00 342 TRP A N 1
ATOM 2642 C CA . TRP A 1 342 ? -1.021 0.548 -11.339 1.00 98.00 342 TRP A CA 1
ATOM 2643 C C . TRP A 1 342 ? -0.824 1.291 -12.668 1.00 98.00 342 TRP A C 1
ATOM 2645 O O . TRP A 1 342 ? -1.784 1.801 -13.257 1.00 98.00 342 TRP A O 1
ATOM 2655 N N . ILE A 1 343 ? 0.419 1.323 -13.153 1.00 97.94 343 ILE A N 1
ATOM 2656 C CA . ILE A 1 343 ? 0.788 1.961 -14.416 1.00 97.94 343 ILE A CA 1
ATOM 2657 C C . ILE A 1 343 ? 0.616 1.015 -15.613 1.00 97.94 343 ILE A C 1
ATOM 2659 O O . ILE A 1 343 ? 0.021 1.423 -16.607 1.00 97.94 343 ILE A O 1
ATOM 2663 N N . ALA A 1 344 ? 1.117 -0.221 -15.535 1.00 97.31 344 ALA A N 1
ATOM 2664 C CA . ALA A 1 344 ? 1.185 -1.149 -16.670 1.00 97.31 344 ALA A CA 1
ATOM 2665 C C . ALA A 1 344 ? 0.015 -2.145 -16.766 1.00 97.31 344 ALA A C 1
ATOM 2667 O O . ALA A 1 344 ? -0.140 -2.787 -17.802 1.00 97.31 344 ALA A O 1
ATOM 2668 N N . GLY A 1 345 ? -0.807 -2.275 -15.722 1.00 95.31 345 GLY A N 1
ATOM 2669 C CA . GLY A 1 345 ? -1.872 -3.274 -15.626 1.00 95.31 345 GLY A CA 1
ATOM 2670 C C . GLY A 1 345 ? -1.455 -4.513 -14.832 1.00 95.31 345 GLY A C 1
ATOM 2671 O O . GLY A 1 345 ? -0.538 -4.478 -14.008 1.00 95.31 345 GLY A O 1
ATOM 2672 N N . ASP A 1 346 ? -2.145 -5.629 -15.055 1.00 94.75 346 ASP A N 1
ATOM 2673 C CA . ASP A 1 346 ? -1.893 -6.856 -14.304 1.00 94.75 346 ASP A CA 1
ATOM 2674 C C . ASP A 1 346 ? -0.717 -7.661 -14.867 1.00 94.75 346 ASP A C 1
ATOM 2676 O O . ASP A 1 346 ? -0.548 -7.826 -16.077 1.00 94.75 346 ASP A O 1
ATOM 2680 N N . ALA A 1 347 ? 0.125 -8.159 -13.960 1.00 97.12 347 ALA A N 1
ATOM 2681 C CA . ALA A 1 347 ? 1.204 -9.075 -14.294 1.00 97.12 347 ALA A CA 1
ATOM 2682 C C . ALA A 1 347 ? 0.638 -10.484 -14.515 1.00 97.12 347 ALA A C 1
ATOM 2684 O O . ALA A 1 347 ? -0.215 -10.933 -13.752 1.00 97.12 347 ALA A O 1
ATOM 2685 N N . ILE A 1 348 ? 1.141 -11.191 -15.527 1.00 97.88 348 ILE A N 1
ATOM 2686 C CA . ILE A 1 348 ? 0.709 -12.555 -15.879 1.00 97.88 348 ILE A CA 1
ATOM 2687 C C . ILE A 1 348 ? 1.784 -13.605 -15.581 1.00 97.88 348 ILE A C 1
ATOM 2689 O O . ILE A 1 348 ? 1.469 -14.722 -15.187 1.00 97.88 348 ILE A O 1
ATOM 2693 N N . GLU A 1 349 ? 3.064 -13.254 -15.706 1.00 98.62 349 GLU A N 1
ATOM 2694 C CA . GLU A 1 349 ? 4.192 -14.157 -15.457 1.00 98.62 349 GLU A CA 1
ATOM 2695 C C . GLU A 1 349 ? 5.376 -13.370 -14.896 1.00 98.62 349 GLU A C 1
ATOM 2697 O O . GLU A 1 349 ? 5.593 -12.214 -15.263 1.00 98.62 349 GLU A O 1
ATOM 2702 N N . VAL A 1 350 ? 6.176 -14.003 -14.044 1.00 98.81 350 VAL A N 1
ATOM 2703 C CA . VAL A 1 350 ? 7.390 -13.420 -13.471 1.00 98.81 350 VAL A CA 1
ATOM 2704 C C . VAL A 1 350 ? 8.558 -14.398 -13.503 1.00 98.81 350 VAL A C 1
ATOM 2706 O O . VAL A 1 350 ? 8.385 -15.599 -13.302 1.00 98.81 350 VAL A O 1
ATOM 2709 N N . SER A 1 351 ? 9.761 -13.876 -13.739 1.00 98.88 351 SER A N 1
ATOM 2710 C CA . SER A 1 351 ? 11.036 -14.544 -13.463 1.00 98.88 351 SER A CA 1
ATOM 2711 C C . SER A 1 351 ? 11.864 -13.694 -12.508 1.00 98.88 351 SER A C 1
ATOM 2713 O O . SER A 1 351 ? 12.019 -12.495 -12.742 1.00 98.88 351 SER A O 1
ATOM 2715 N N . ALA A 1 352 ? 12.410 -14.285 -11.448 1.00 98.75 352 ALA A N 1
ATOM 2716 C CA . ALA A 1 352 ? 13.142 -13.536 -10.433 1.00 98.75 352 ALA A CA 1
ATOM 2717 C C . ALA A 1 352 ? 14.433 -14.223 -9.983 1.00 98.75 352 ALA A C 1
ATOM 2719 O O . ALA A 1 352 ? 14.582 -15.440 -10.067 1.00 98.75 352 ALA A O 1
ATOM 2720 N N . TYR A 1 353 ? 15.352 -13.413 -9.462 1.00 98.62 353 TYR A N 1
ATOM 2721 C CA . TYR A 1 353 ? 16.563 -13.854 -8.779 1.00 98.62 353 TYR A CA 1
ATOM 2722 C C . TYR A 1 353 ? 16.668 -13.137 -7.439 1.00 98.62 353 TYR A C 1
ATOM 2724 O O . TYR A 1 353 ? 16.464 -11.923 -7.364 1.00 98.62 353 TYR A O 1
ATOM 2732 N N . ALA A 1 354 ? 17.035 -13.875 -6.398 1.00 98.12 354 ALA A N 1
ATOM 2733 C CA . ALA A 1 354 ? 17.227 -13.352 -5.054 1.00 98.12 354 ALA A CA 1
ATOM 2734 C C . ALA A 1 354 ? 18.615 -13.709 -4.521 1.00 98.12 354 ALA A C 1
ATOM 2736 O O . ALA A 1 354 ? 19.241 -14.677 -4.958 1.00 98.12 354 ALA A O 1
ATOM 2737 N N . ASN A 1 355 ? 19.107 -12.913 -3.580 1.00 97.12 355 ASN A N 1
ATOM 2738 C CA . ASN A 1 355 ? 20.283 -13.245 -2.795 1.00 97.12 355 ASN A CA 1
ATOM 2739 C C . ASN A 1 355 ? 20.169 -12.710 -1.361 1.00 97.12 355 ASN A C 1
ATOM 2741 O O . ASN A 1 355 ? 19.280 -11.929 -1.014 1.00 97.12 355 ASN A O 1
ATOM 2745 N N . HIS A 1 356 ? 21.112 -13.160 -0.541 1.00 96.38 356 HIS A N 1
ATOM 2746 C CA . HIS A 1 356 ? 21.227 -12.850 0.875 1.00 96.38 356 HIS A CA 1
ATOM 2747 C C . HIS A 1 356 ? 22.686 -12.492 1.170 1.00 96.38 356 HIS A C 1
ATOM 2749 O O . HIS A 1 356 ? 23.514 -13.359 1.448 1.00 96.38 356 HIS A O 1
ATOM 2755 N N . LYS A 1 357 ? 23.044 -11.225 0.947 1.00 96.50 357 LYS A N 1
ATOM 2756 C CA . LYS A 1 357 ? 24.436 -10.742 0.978 1.00 96.50 357 LYS A CA 1
ATOM 2757 C C . LYS A 1 357 ? 24.677 -9.597 1.953 1.00 96.50 357 LYS A C 1
ATOM 2759 O O . LYS A 1 357 ? 25.822 -9.398 2.356 1.00 96.50 357 LYS A O 1
ATOM 2764 N N . CYS A 1 358 ? 23.650 -8.828 2.294 1.00 96.19 358 CYS A N 1
ATOM 2765 C CA . CYS A 1 358 ? 23.780 -7.607 3.082 1.00 96.19 358 CYS A CA 1
ATOM 2766 C C . CYS A 1 358 ? 23.267 -7.766 4.517 1.00 96.19 358 CYS A C 1
ATOM 2768 O O . CYS A 1 358 ? 23.913 -7.265 5.436 1.00 96.19 358 CYS A O 1
ATOM 2770 N N . LEU A 1 359 ? 22.137 -8.450 4.721 1.00 95.31 359 LEU A N 1
ATOM 2771 C CA . LEU A 1 359 ? 21.548 -8.689 6.049 1.00 95.31 359 LEU A CA 1
ATOM 2772 C C . LEU A 1 359 ? 21.704 -10.160 6.432 1.00 95.31 359 LEU A C 1
ATOM 2774 O O . LEU A 1 359 ? 20.722 -10.862 6.645 1.00 95.31 359 LEU A O 1
ATOM 2778 N N . THR A 1 360 ? 22.945 -10.644 6.477 1.00 94.38 360 THR A N 1
ATOM 2779 C CA . THR A 1 360 ? 23.264 -12.073 6.647 1.00 94.38 360 THR A CA 1
ATOM 2780 C C . THR A 1 360 ? 22.799 -12.673 7.980 1.00 94.38 360 THR A C 1
ATOM 2782 O O . THR A 1 360 ? 22.755 -13.893 8.112 1.00 94.38 360 THR A O 1
ATOM 2785 N N . ASP A 1 361 ? 22.439 -11.840 8.958 1.00 93.69 361 ASP A N 1
ATOM 2786 C CA . ASP A 1 361 ? 21.852 -12.216 10.248 1.00 93.69 361 ASP A CA 1
ATOM 2787 C C . ASP A 1 361 ? 20.313 -12.336 10.223 1.00 93.69 361 ASP A C 1
ATOM 2789 O O . ASP A 1 361 ? 19.714 -12.805 11.191 1.00 93.69 361 ASP A O 1
ATOM 2793 N N . TRP A 1 362 ? 19.657 -11.912 9.139 1.00 95.44 362 TRP A N 1
ATOM 2794 C CA . TRP A 1 362 ? 18.215 -12.074 8.936 1.00 95.44 362 TRP A CA 1
ATOM 2795 C C . TRP A 1 362 ? 17.930 -13.409 8.233 1.00 95.44 362 TRP A C 1
ATOM 2797 O O . TRP A 1 362 ? 18.714 -13.813 7.381 1.00 95.44 362 TRP A O 1
ATOM 2807 N N . PRO A 1 363 ? 16.809 -14.096 8.508 1.00 95.38 363 PRO A N 1
ATOM 2808 C CA . PRO A 1 363 ? 16.520 -15.402 7.910 1.00 95.38 363 PRO A CA 1
ATOM 2809 C C . PRO A 1 363 ? 15.833 -15.313 6.532 1.00 95.38 363 PRO A C 1
ATOM 2811 O O . PRO A 1 363 ? 15.126 -16.235 6.137 1.00 95.38 363 PRO A O 1
ATOM 2814 N N . VAL A 1 364 ? 15.997 -14.199 5.811 1.00 94.12 364 VAL A N 1
ATOM 2815 C CA . VAL A 1 364 ? 15.278 -13.880 4.565 1.00 94.12 364 VAL A CA 1
ATOM 2816 C C . VAL A 1 364 ? 16.227 -13.280 3.526 1.00 94.12 364 VAL A C 1
ATOM 2818 O O . VAL A 1 364 ? 17.236 -12.673 3.881 1.00 94.12 364 VAL A O 1
ATOM 2821 N N . ASN A 1 365 ? 15.889 -13.398 2.238 1.00 95.56 365 ASN A N 1
ATOM 2822 C CA . ASN A 1 365 ? 16.638 -12.727 1.171 1.00 95.56 365 ASN A CA 1
ATOM 2823 C C . ASN A 1 365 ? 16.577 -11.201 1.338 1.00 95.56 365 ASN A C 1
ATOM 2825 O O . ASN A 1 365 ? 15.512 -10.641 1.589 1.00 95.56 365 ASN A O 1
ATOM 2829 N N . ASP A 1 366 ? 17.703 -10.511 1.144 1.00 95.50 366 ASP A N 1
ATOM 2830 C CA . ASP A 1 366 ? 17.791 -9.058 1.355 1.00 95.50 366 ASP A CA 1
ATOM 2831 C C . ASP A 1 366 ? 17.826 -8.235 0.066 1.00 95.50 366 ASP A C 1
ATOM 2833 O O . ASP A 1 366 ? 17.617 -7.019 0.117 1.00 95.50 366 ASP A O 1
ATOM 2837 N N . CYS A 1 367 ? 18.035 -8.893 -1.076 1.00 97.81 367 CYS A N 1
ATOM 2838 C CA . CYS A 1 367 ? 17.978 -8.291 -2.397 1.00 97.81 367 CYS A CA 1
ATOM 2839 C C . CYS A 1 367 ? 17.331 -9.260 -3.387 1.00 97.81 367 CYS A C 1
ATOM 2841 O O . CYS A 1 367 ? 17.695 -10.434 -3.466 1.00 97.81 367 CYS A O 1
ATOM 2843 N N . THR A 1 368 ? 16.351 -8.787 -4.145 1.00 98.56 368 THR A N 1
ATOM 2844 C CA . THR A 1 368 ? 15.655 -9.569 -5.170 1.00 98.56 368 THR A CA 1
ATOM 2845 C C . THR A 1 368 ? 15.329 -8.674 -6.354 1.00 98.56 368 THR A C 1
ATOM 2847 O O . THR A 1 368 ? 14.923 -7.524 -6.185 1.00 98.56 368 THR A O 1
ATOM 2850 N N . VAL A 1 369 ? 15.506 -9.204 -7.560 1.00 98.75 369 VAL A N 1
ATOM 2851 C CA . VAL A 1 369 ? 15.135 -8.546 -8.815 1.00 98.75 369 VAL A CA 1
ATOM 2852 C C . VAL A 1 369 ? 14.170 -9.456 -9.554 1.00 98.75 369 VAL A C 1
ATOM 2854 O O . VAL A 1 369 ? 14.477 -10.626 -9.781 1.00 98.75 369 VAL A O 1
ATOM 2857 N N . ALA A 1 370 ? 13.023 -8.911 -9.941 1.00 98.81 370 ALA A N 1
ATOM 2858 C CA . ALA A 1 370 ? 11.987 -9.610 -10.684 1.00 98.81 370 ALA A CA 1
ATOM 2859 C C . ALA A 1 370 ? 11.745 -8.928 -12.032 1.00 98.81 370 ALA A C 1
ATOM 2861 O O . ALA A 1 370 ? 11.716 -7.698 -12.108 1.00 98.81 370 ALA A O 1
ATOM 2862 N N . ILE A 1 371 ? 11.560 -9.732 -13.076 1.00 98.81 371 ILE A N 1
ATOM 2863 C CA . ILE A 1 371 ? 11.142 -9.305 -14.410 1.00 98.81 371 ILE A CA 1
ATOM 2864 C C . ILE A 1 371 ? 9.775 -9.923 -14.689 1.00 98.81 371 ILE A C 1
ATOM 2866 O O . ILE A 1 371 ? 9.616 -11.142 -14.630 1.00 98.81 371 ILE A O 1
ATOM 2870 N N . TYR A 1 372 ? 8.805 -9.077 -14.996 1.00 98.81 372 TYR A N 1
ATOM 2871 C CA . TYR A 1 372 ? 7.413 -9.429 -15.220 1.00 98.81 372 TYR A CA 1
ATOM 2872 C C . TYR A 1 372 ? 7.046 -9.303 -16.691 1.00 98.81 372 TYR A C 1
ATOM 2874 O O . TYR A 1 372 ? 7.507 -8.393 -17.385 1.00 98.81 372 TYR A O 1
ATOM 2882 N N . LYS A 1 373 ? 6.145 -10.177 -17.129 1.00 98.62 373 LYS A N 1
ATOM 2883 C CA . LYS A 1 373 ? 5.278 -9.945 -18.280 1.00 98.62 373 LYS A CA 1
ATOM 2884 C C . LYS A 1 373 ? 3.946 -9.434 -17.754 1.00 98.62 373 LYS A C 1
ATOM 2886 O O . LYS A 1 373 ? 3.357 -10.065 -16.876 1.00 98.62 373 LYS A O 1
ATOM 2891 N N . PHE A 1 374 ? 3.487 -8.322 -18.297 1.00 97.94 374 PHE A N 1
ATOM 2892 C CA . PHE A 1 374 ? 2.154 -7.788 -18.063 1.00 97.94 374 PHE A CA 1
ATOM 2893 C C . PHE A 1 374 ? 1.236 -8.128 -19.233 1.00 97.94 374 PHE A C 1
ATOM 2895 O O . PHE A 1 374 ? 1.683 -8.562 -20.303 1.00 97.94 374 PHE A O 1
ATOM 2902 N N . GLU A 1 375 ? -0.056 -7.909 -19.031 1.00 90.19 375 GLU A N 1
ATOM 2903 C CA . GLU A 1 375 ? -1.010 -7.833 -20.133 1.00 90.19 375 GLU A CA 1
ATOM 2904 C C . GLU A 1 375 ? -0.552 -6.789 -21.181 1.00 90.19 375 GLU A C 1
ATOM 2906 O O . GLU A 1 375 ? 0.256 -5.900 -20.907 1.00 90.19 375 GLU A O 1
ATOM 2911 N N . ASN A 1 376 ? -1.023 -6.920 -22.424 1.00 90.56 376 ASN A N 1
ATOM 2912 C CA . ASN A 1 376 ? -0.661 -6.034 -23.545 1.00 90.56 376 ASN A CA 1
ATOM 2913 C C . ASN A 1 376 ? 0.841 -5.983 -23.903 1.00 90.56 376 ASN A C 1
ATOM 2915 O O . ASN A 1 376 ? 1.304 -5.009 -24.487 1.00 90.56 376 ASN A O 1
ATOM 2919 N N . ASN A 1 377 ? 1.602 -7.047 -23.615 1.00 94.88 377 ASN A N 1
ATOM 2920 C CA . ASN A 1 377 ? 3.025 -7.188 -23.967 1.00 94.88 377 ASN A CA 1
ATOM 2921 C C . ASN A 1 377 ? 3.969 -6.149 -23.328 1.00 94.88 377 ASN A C 1
ATOM 2923 O O . ASN A 1 377 ? 5.079 -5.946 -23.826 1.00 94.88 377 ASN A O 1
ATOM 2927 N N . VAL A 1 378 ? 3.580 -5.531 -22.209 1.00 98.44 378 VAL A N 1
ATOM 2928 C CA . VAL A 1 378 ? 4.493 -4.681 -21.431 1.00 98.44 378 VAL A CA 1
ATOM 2929 C C . VAL A 1 378 ? 5.426 -5.566 -20.601 1.00 98.44 378 VAL A C 1
ATOM 2931 O O . VAL A 1 378 ? 4.997 -6.527 -19.958 1.00 98.44 378 VAL A O 1
ATOM 2934 N N . ILE A 1 379 ? 6.720 -5.251 -20.596 1.00 98.69 379 ILE A N 1
ATOM 2935 C CA . ILE A 1 379 ? 7.692 -5.886 -19.698 1.00 98.69 379 ILE A CA 1
ATOM 2936 C C . ILE A 1 379 ? 7.878 -4.969 -18.493 1.00 98.69 379 ILE A C 1
ATOM 2938 O O . ILE A 1 379 ? 7.937 -3.752 -18.650 1.00 98.69 379 ILE A O 1
ATOM 2942 N N . GLY A 1 380 ? 8.026 -5.513 -17.289 1.00 98.62 380 GLY A N 1
ATOM 2943 C CA . GLY A 1 380 ? 8.452 -4.678 -16.171 1.00 98.62 380 GLY A CA 1
ATOM 2944 C C . GLY A 1 380 ? 9.521 -5.283 -15.295 1.00 98.62 380 GLY A C 1
ATOM 2945 O O . GLY A 1 380 ? 9.734 -6.490 -15.295 1.00 98.62 380 GLY A O 1
ATOM 2946 N N . LYS A 1 381 ? 10.220 -4.425 -14.558 1.00 98.81 381 LYS A N 1
ATOM 2947 C CA . LYS A 1 381 ? 11.298 -4.810 -13.650 1.00 98.81 381 LYS A CA 1
ATOM 2948 C C . LYS A 1 381 ? 11.085 -4.179 -12.283 1.00 98.81 381 LYS A C 1
ATOM 2950 O O . LYS A 1 381 ? 10.908 -2.969 -12.183 1.00 98.81 381 LYS A O 1
ATOM 2955 N N . VAL A 1 382 ? 11.183 -4.985 -11.232 1.00 98.88 382 VAL A N 1
ATOM 2956 C CA . VAL A 1 382 ? 11.194 -4.489 -9.854 1.00 98.88 382 VAL A CA 1
ATOM 2957 C C . VAL A 1 382 ? 12.430 -4.998 -9.133 1.00 98.88 382 VAL A C 1
ATOM 2959 O O . VAL A 1 382 ? 12.652 -6.206 -9.061 1.00 98.88 382 VAL A O 1
ATOM 2962 N N . MET A 1 383 ? 13.226 -4.082 -8.582 1.00 98.56 383 MET A N 1
ATOM 2963 C CA . MET A 1 383 ? 14.268 -4.423 -7.612 1.00 98.56 383 MET A CA 1
ATOM 2964 C C . MET A 1 383 ? 13.784 -4.090 -6.207 1.00 98.56 383 MET A C 1
ATOM 2966 O O . MET A 1 383 ? 13.381 -2.963 -5.944 1.00 98.56 383 MET A O 1
ATOM 2970 N N . VAL A 1 384 ? 13.915 -5.032 -5.283 1.00 98.44 384 VAL A N 1
ATOM 2971 C CA . VAL A 1 384 ? 13.706 -4.790 -3.857 1.00 98.44 384 VAL A CA 1
ATOM 2972 C C . VAL A 1 384 ? 15.000 -5.092 -3.132 1.00 98.44 384 VAL A C 1
ATOM 2974 O O . VAL A 1 384 ? 15.553 -6.180 -3.275 1.00 98.44 384 VAL A O 1
ATOM 2977 N N . SER A 1 385 ? 15.479 -4.135 -2.345 1.00 97.69 385 SER A N 1
ATOM 2978 C CA . SER A 1 385 ? 16.645 -4.319 -1.491 1.00 97.69 385 SER A CA 1
ATOM 2979 C C . SER A 1 385 ? 16.401 -3.711 -0.117 1.00 97.69 385 SER A C 1
ATOM 2981 O O . SER A 1 385 ? 16.305 -2.489 0.017 1.00 97.69 385 SER A O 1
ATOM 2983 N N . ILE A 1 386 ? 16.387 -4.561 0.908 1.00 96.81 386 ILE A N 1
ATOM 2984 C CA . ILE A 1 386 ? 16.305 -4.135 2.309 1.00 96.81 386 ILE A CA 1
ATOM 2985 C C . ILE A 1 386 ? 17.684 -4.011 2.982 1.00 96.81 386 ILE A C 1
ATOM 2987 O O . ILE A 1 386 ? 17.821 -3.415 4.049 1.00 96.81 386 ILE A O 1
ATOM 2991 N N . GLY A 1 387 ? 18.732 -4.558 2.360 1.00 95.62 387 GLY A N 1
ATOM 2992 C CA . GLY A 1 387 ? 20.095 -4.538 2.899 1.00 95.62 387 GLY A CA 1
ATOM 2993 C C . GLY A 1 387 ? 20.997 -3.417 2.377 1.00 95.62 387 GLY A C 1
ATOM 2994 O O . GLY A 1 387 ? 22.112 -3.242 2.867 1.00 95.62 387 GLY A O 1
ATOM 2995 N N . CYS A 1 388 ? 20.541 -2.637 1.395 1.00 94.62 388 CYS A N 1
ATOM 2996 C CA . CYS A 1 388 ? 21.352 -1.579 0.792 1.00 94.62 388 CYS A CA 1
ATOM 2997 C C . CYS A 1 388 ? 21.753 -0.496 1.804 1.00 94.62 388 CYS A C 1
ATOM 2999 O O . CYS A 1 388 ? 21.001 -0.157 2.718 1.00 94.62 388 CYS A O 1
ATOM 3001 N N . THR A 1 389 ? 22.914 0.122 1.575 1.00 94.44 389 THR A N 1
ATOM 3002 C CA . THR A 1 389 ? 23.360 1.318 2.306 1.00 94.44 389 THR A CA 1
ATOM 3003 C C . THR A 1 389 ? 23.065 2.563 1.471 1.00 94.44 389 THR A C 1
ATOM 3005 O O . THR A 1 389 ? 23.936 3.073 0.771 1.00 94.44 389 THR A O 1
ATOM 3008 N N . ARG A 1 390 ? 21.807 3.016 1.498 1.00 91.25 390 ARG A N 1
ATOM 3009 C CA . ARG A 1 390 ? 21.360 4.290 0.911 1.00 91.25 390 ARG A CA 1
ATOM 3010 C C . ARG A 1 390 ? 20.051 4.772 1.556 1.00 91.25 390 ARG A C 1
ATOM 3012 O O . ARG A 1 390 ? 19.363 3.945 2.164 1.00 91.25 390 ARG A O 1
ATOM 3019 N N . PRO A 1 391 ? 19.702 6.069 1.433 1.00 91.19 391 PRO A N 1
ATOM 3020 C CA . PRO A 1 391 ? 18.375 6.567 1.789 1.00 91.19 391 PRO A CA 1
ATOM 3021 C C . PRO A 1 391 ? 17.261 5.828 1.043 1.00 91.19 391 PRO A C 1
ATOM 3023 O O . PRO A 1 391 ? 17.486 5.290 -0.043 1.00 91.19 391 PRO A O 1
ATOM 3026 N N . TYR A 1 392 ? 16.066 5.820 1.635 1.00 93.38 392 TYR A N 1
ATOM 3027 C CA . TYR A 1 392 ? 14.878 5.253 1.008 1.00 93.38 392 TYR A CA 1
ATOM 3028 C C . TYR A 1 392 ? 14.580 5.933 -0.334 1.00 93.38 392 TYR A C 1
ATOM 3030 O O . TYR A 1 392 ? 14.500 7.156 -0.382 1.00 93.38 392 TYR A O 1
ATOM 3038 N N . THR A 1 393 ? 14.392 5.149 -1.396 1.00 93.88 393 THR A N 1
ATOM 3039 C CA . THR A 1 393 ? 13.982 5.640 -2.721 1.00 93.88 393 THR A CA 1
ATOM 3040 C C . THR A 1 393 ? 13.148 4.597 -3.463 1.00 93.88 393 THR A C 1
ATOM 3042 O O . THR A 1 393 ? 13.322 3.383 -3.280 1.00 93.88 393 THR A O 1
ATOM 3045 N N . MET A 1 394 ? 12.256 5.104 -4.311 1.00 97.00 394 MET A N 1
ATOM 3046 C CA . MET A 1 394 ? 11.544 4.372 -5.348 1.00 97.00 394 MET A CA 1
ATOM 3047 C C . MET A 1 394 ? 11.770 4.994 -6.727 1.00 97.00 394 MET A C 1
ATOM 3049 O O . MET A 1 394 ? 10.831 5.427 -7.402 1.00 97.00 394 MET A O 1
ATOM 3053 N N . ARG A 1 395 ? 13.026 5.062 -7.169 1.00 97.19 395 ARG A N 1
ATOM 3054 C CA . ARG A 1 395 ? 13.326 5.503 -8.530 1.00 97.19 395 ARG A CA 1
ATOM 3055 C C . ARG A 1 395 ? 12.628 4.609 -9.555 1.00 97.19 395 ARG A C 1
ATOM 3057 O O . ARG A 1 395 ? 12.796 3.391 -9.562 1.00 97.19 395 ARG A O 1
ATOM 3064 N N . SER A 1 396 ? 11.861 5.240 -10.430 1.00 98.62 396 SER A N 1
ATOM 3065 C CA . SER A 1 396 ? 11.000 4.575 -11.396 1.00 98.62 396 SER A CA 1
ATOM 3066 C C . SER A 1 396 ? 11.154 5.194 -12.777 1.00 98.62 396 SER A C 1
ATOM 3068 O O . SER A 1 396 ? 11.313 6.412 -12.913 1.00 98.62 396 SER A O 1
ATOM 3070 N N . VAL A 1 397 ? 11.111 4.355 -13.808 1.00 98.69 397 VAL A N 1
ATOM 3071 C CA . VAL A 1 397 ? 11.198 4.785 -15.203 1.00 98.69 397 VAL A CA 1
ATOM 3072 C C . VAL A 1 397 ? 10.130 4.081 -16.026 1.00 98.69 397 VAL A C 1
ATOM 3074 O O . VAL A 1 397 ? 9.943 2.870 -15.931 1.00 98.69 397 VAL A O 1
ATOM 3077 N N . PHE A 1 398 ? 9.429 4.853 -16.846 1.00 98.62 398 PHE A N 1
ATOM 3078 C CA . PHE A 1 398 ? 8.308 4.392 -17.654 1.00 98.62 398 PHE A CA 1
ATOM 3079 C C . PHE A 1 398 ? 8.609 4.705 -19.110 1.00 98.62 398 PHE A C 1
ATOM 3081 O O . PHE A 1 398 ? 8.716 5.874 -19.485 1.00 98.62 398 PHE A O 1
ATOM 3088 N N . TYR A 1 399 ? 8.770 3.665 -19.920 1.00 98.31 399 TYR A N 1
ATOM 3089 C CA . TYR A 1 399 ? 9.124 3.769 -21.326 1.00 98.31 399 TYR A CA 1
ATOM 3090 C C . TYR A 1 399 ? 7.916 3.416 -22.183 1.00 98.31 399 TYR A C 1
ATOM 3092 O O . TYR A 1 399 ? 7.364 2.314 -22.091 1.00 98.31 399 TYR A O 1
ATOM 3100 N N . GLY A 1 400 ? 7.542 4.351 -23.048 1.00 97.69 400 GLY A N 1
ATOM 3101 C CA . GLY A 1 400 ? 6.548 4.131 -24.080 1.00 97.69 400 GLY A CA 1
ATOM 3102 C C . GLY A 1 400 ? 7.066 4.473 -25.473 1.00 97.69 400 GLY A C 1
ATOM 3103 O O . GLY A 1 400 ? 8.156 5.024 -25.652 1.00 97.69 400 GLY A O 1
ATOM 3104 N N . THR A 1 401 ? 6.293 4.108 -26.490 1.00 96.50 401 THR A N 1
ATOM 3105 C CA . THR A 1 401 ? 6.662 4.230 -27.910 1.00 96.50 401 THR A CA 1
ATOM 3106 C C . THR A 1 401 ? 6.937 5.670 -28.363 1.00 96.50 401 THR A C 1
ATOM 3108 O O . THR A 1 401 ? 7.654 5.889 -29.353 1.00 96.50 401 THR A O 1
ATOM 3111 N N . GLU A 1 402 ? 6.424 6.657 -27.626 1.00 95.31 402 GLU A N 1
ATOM 3112 C CA . GLU A 1 402 ? 6.568 8.087 -27.904 1.00 95.31 402 GLU A CA 1
ATOM 3113 C C . GLU A 1 402 ? 7.303 8.872 -26.812 1.00 95.31 402 GLU A C 1
ATOM 3115 O O . GLU A 1 402 ? 7.515 10.076 -26.979 1.00 95.31 402 GLU A O 1
ATOM 3120 N N . GLY A 1 403 ? 7.740 8.236 -25.723 1.00 95.56 403 GLY A N 1
ATOM 3121 C CA . GLY A 1 403 ? 8.464 8.955 -24.682 1.00 95.56 403 GLY A CA 1
ATOM 3122 C C . GLY A 1 403 ? 8.925 8.128 -23.491 1.00 95.56 403 GLY A C 1
ATOM 3123 O O . GLY A 1 403 ? 8.768 6.912 -23.419 1.00 95.56 403 GLY A O 1
ATOM 3124 N N . THR A 1 404 ? 9.539 8.814 -22.538 1.00 97.62 404 THR A N 1
ATOM 3125 C CA . THR A 1 404 ? 10.064 8.241 -21.303 1.00 97.62 404 THR A CA 1
ATOM 3126 C C . THR A 1 404 ? 9.834 9.206 -20.157 1.00 97.62 404 THR A C 1
ATOM 3128 O O . THR A 1 404 ? 10.195 10.381 -20.262 1.00 97.62 404 THR A O 1
ATOM 3131 N N . ILE A 1 405 ? 9.274 8.697 -19.062 1.00 98.25 405 ILE A N 1
ATOM 3132 C CA . ILE A 1 405 ? 9.130 9.429 -17.805 1.00 98.25 405 ILE A CA 1
ATOM 3133 C C . ILE A 1 405 ? 10.080 8.833 -16.768 1.00 98.25 405 ILE A C 1
ATOM 3135 O O . ILE A 1 405 ? 10.094 7.620 -16.578 1.00 98.25 405 ILE A O 1
ATOM 3139 N N . ILE A 1 406 ? 10.841 9.680 -16.078 1.00 98.31 406 ILE A N 1
ATOM 3140 C CA . ILE A 1 406 ? 11.647 9.316 -14.908 1.00 98.31 406 ILE A CA 1
ATOM 3141 C C . ILE A 1 406 ? 11.047 10.024 -13.697 1.00 98.31 406 ILE A C 1
ATOM 3143 O O . ILE A 1 406 ? 10.884 11.245 -13.701 1.00 98.31 406 ILE A O 1
ATOM 3147 N N . CYS A 1 407 ? 10.740 9.264 -12.653 1.00 98.06 407 CYS A N 1
ATOM 3148 C CA . CYS A 1 407 ? 10.185 9.786 -11.412 1.00 98.06 407 CYS A CA 1
ATOM 3149 C C . CYS A 1 407 ? 10.847 9.103 -10.214 1.00 98.06 407 CYS A C 1
ATOM 3151 O O . CYS A 1 407 ? 11.193 7.926 -10.265 1.00 98.06 407 CYS A O 1
ATOM 3153 N N . ASP A 1 408 ? 11.031 9.841 -9.131 1.00 96.00 408 ASP A N 1
ATOM 3154 C CA . ASP A 1 408 ? 11.529 9.322 -7.863 1.00 96.00 408 ASP A CA 1
ATOM 3155 C C . ASP A 1 408 ? 10.688 9.954 -6.755 1.00 96.00 408 ASP A C 1
ATOM 3157 O O . ASP A 1 408 ? 10.435 11.158 -6.777 1.00 96.00 408 ASP A O 1
ATOM 3161 N N . ASN A 1 409 ? 10.243 9.149 -5.793 1.00 93.75 409 ASN A N 1
ATOM 3162 C CA . ASN A 1 409 ? 9.401 9.616 -4.694 1.00 93.75 409 ASN A CA 1
ATOM 3163 C C . ASN A 1 409 ? 10.100 10.626 -3.769 1.00 93.75 409 ASN A C 1
ATOM 3165 O O . ASN A 1 409 ? 9.431 11.294 -2.985 1.00 93.75 409 ASN A O 1
ATOM 3169 N N . THR A 1 410 ? 11.425 10.729 -3.840 1.00 93.50 410 THR A N 1
ATOM 3170 C CA . THR A 1 410 ? 12.239 11.679 -3.070 1.00 93.50 410 THR A CA 1
ATOM 3171 C C . THR A 1 410 ? 12.724 12.874 -3.888 1.00 93.50 410 THR A C 1
ATOM 3173 O O . THR A 1 410 ? 13.405 13.747 -3.351 1.00 93.50 410 THR A O 1
ATOM 3176 N N . SER A 1 411 ? 12.376 12.936 -5.176 1.00 94.38 411 SER A N 1
ATOM 3177 C CA . SER A 1 411 ? 12.748 14.038 -6.059 1.00 94.38 411 SER A CA 1
ATOM 3178 C C . SER A 1 411 ? 11.663 15.121 -6.075 1.00 94.38 411 SER A C 1
ATOM 3180 O O . SER A 1 411 ? 10.484 14.787 -6.194 1.00 94.38 411 SER A O 1
ATOM 3182 N N . PRO A 1 412 ? 12.029 16.418 -6.030 1.00 94.94 412 PRO A N 1
ATOM 3183 C CA . PRO A 1 412 ? 11.084 17.525 -6.208 1.00 94.94 412 PRO A CA 1
ATOM 3184 C C . PRO A 1 412 ? 10.692 17.732 -7.679 1.00 94.94 412 PRO A C 1
ATOM 3186 O O . PRO A 1 412 ? 10.013 18.696 -8.030 1.00 94.94 412 PRO A O 1
ATOM 3189 N N . GLU A 1 413 ? 11.166 16.864 -8.566 1.00 94.56 413 GLU A N 1
ATOM 3190 C CA . GLU A 1 413 ? 10.908 16.926 -9.991 1.00 94.56 413 GLU A CA 1
ATOM 3191 C C . GLU A 1 413 ? 10.726 15.536 -10.599 1.00 94.56 413 GLU A C 1
ATOM 3193 O O . GLU A 1 413 ? 11.382 14.568 -10.197 1.00 94.56 413 GLU A O 1
ATOM 3198 N N . LEU A 1 414 ? 9.869 15.457 -11.616 1.00 95.94 414 LEU A N 1
ATOM 3199 C CA . LEU A 1 414 ? 9.861 14.355 -12.575 1.00 95.94 414 LEU A CA 1
ATOM 3200 C C . LEU A 1 414 ? 10.342 14.848 -13.939 1.00 95.94 414 LEU A C 1
ATOM 3202 O O . LEU A 1 414 ? 10.240 16.033 -14.263 1.00 95.94 414 LEU A O 1
ATOM 3206 N N . GLN A 1 415 ? 10.858 13.931 -14.748 1.00 96.75 415 GLN A N 1
ATOM 3207 C CA . GLN A 1 415 ? 11.419 14.235 -16.060 1.00 96.75 415 GLN A CA 1
ATOM 3208 C C . GLN A 1 415 ? 10.632 13.512 -17.151 1.00 96.75 415 GLN A C 1
ATOM 3210 O O . GLN A 1 415 ? 10.377 12.318 -17.025 1.00 96.75 415 GLN A O 1
ATOM 3215 N N . LEU A 1 416 ? 10.300 14.206 -18.239 1.00 95.88 416 LEU A N 1
ATOM 3216 C CA . LEU A 1 416 ? 9.646 13.642 -19.423 1.00 95.88 416 LEU A CA 1
ATOM 3217 C C . LEU A 1 416 ? 10.458 13.975 -20.674 1.00 95.88 416 LEU A C 1
ATOM 3219 O O . LEU A 1 416 ? 10.629 15.141 -21.031 1.00 95.88 416 LEU A O 1
ATOM 3223 N N . CYS A 1 417 ? 10.896 12.946 -21.386 1.00 94.06 417 CYS A N 1
ATOM 3224 C CA . CYS A 1 417 ? 11.363 13.063 -22.761 1.00 94.06 417 CYS A CA 1
ATOM 3225 C C . CYS A 1 417 ? 10.260 12.515 -23.667 1.00 94.06 417 CYS A C 1
ATOM 3227 O O . CYS A 1 417 ? 9.937 11.337 -23.577 1.00 94.06 417 CYS A O 1
ATOM 3229 N N . SER A 1 418 ? 9.678 13.332 -24.541 1.00 88.19 418 SER A N 1
ATOM 3230 C CA . SER A 1 418 ? 8.629 12.894 -25.473 1.00 88.19 418 SER A CA 1
ATOM 3231 C C . SER A 1 418 ? 8.969 13.284 -26.907 1.00 88.19 418 SER A C 1
ATOM 3233 O O . SER A 1 418 ? 9.696 14.253 -27.142 1.00 88.19 418 SER A O 1
ATOM 3235 N N . ARG A 1 419 ? 8.401 12.574 -27.890 1.00 80.44 419 ARG A N 1
ATOM 3236 C CA . ARG A 1 419 ? 8.524 12.919 -29.318 1.00 80.44 419 ARG A CA 1
ATOM 3237 C C . ARG A 1 419 ? 8.052 14.342 -29.619 1.00 80.44 419 ARG A C 1
ATOM 3239 O O . ARG A 1 419 ? 8.572 14.974 -30.529 1.00 80.44 419 ARG A O 1
ATOM 3246 N N . ARG A 1 420 ? 7.108 14.874 -28.836 1.00 71.75 420 ARG A N 1
ATOM 3247 C CA . ARG A 1 420 ? 6.619 16.257 -28.973 1.00 71.75 420 ARG A CA 1
ATOM 3248 C C . ARG A 1 420 ? 7.678 17.295 -28.589 1.00 71.75 420 ARG A C 1
ATOM 3250 O O . ARG A 1 420 ? 7.699 18.376 -29.165 1.00 71.75 420 ARG A O 1
ATOM 3257 N N . ASN A 1 421 ? 8.584 16.947 -27.676 1.00 66.75 421 ASN A N 1
ATOM 3258 C CA . ASN A 1 421 ? 9.713 17.790 -27.268 1.00 66.75 421 ASN A CA 1
ATOM 3259 C C . ASN A 1 421 ? 10.970 17.547 -28.127 1.00 66.75 421 ASN A C 1
ATOM 3261 O O . ASN A 1 421 ? 12.012 18.167 -27.917 1.00 66.75 421 ASN A O 1
ATOM 3265 N N . TYR A 1 422 ? 10.876 16.659 -29.119 1.00 67.62 422 TYR A N 1
ATOM 3266 C CA . TYR A 1 422 ? 11.978 16.218 -29.961 1.00 67.62 422 TYR A CA 1
ATOM 3267 C C . TYR A 1 422 ? 12.175 17.183 -31.138 1.00 67.62 422 TYR A C 1
ATOM 3269 O O . TYR A 1 422 ? 11.686 16.951 -32.240 1.00 67.62 422 TYR A O 1
ATOM 3277 N N . GLN A 1 423 ? 12.863 18.305 -30.906 1.00 63.50 423 GLN A N 1
ATOM 3278 C CA . GLN A 1 423 ? 13.107 19.291 -31.971 1.00 63.50 423 GLN A CA 1
ATOM 3279 C C . GLN A 1 423 ? 14.352 18.958 -32.814 1.00 63.50 423 GLN A C 1
ATOM 3281 O O . GLN A 1 423 ? 14.297 19.052 -34.036 1.00 63.50 423 GLN A O 1
ATOM 3286 N N . LEU A 1 424 ? 15.464 18.541 -32.190 1.00 66.06 424 LEU A N 1
ATOM 3287 C CA . LEU A 1 424 ? 16.731 18.208 -32.880 1.00 66.06 424 LEU A CA 1
ATOM 3288 C C . LEU A 1 424 ? 17.524 17.073 -32.202 1.00 66.06 424 LEU A C 1
ATOM 3290 O O . LEU A 1 424 ? 18.236 16.332 -32.874 1.00 66.06 424 LEU A O 1
ATOM 3294 N N . ALA A 1 425 ? 17.389 16.925 -30.881 1.00 76.06 425 ALA A N 1
ATOM 3295 C CA . ALA A 1 425 ? 17.979 15.860 -30.073 1.00 76.06 425 ALA A CA 1
ATOM 3296 C C . ALA A 1 425 ? 17.026 15.505 -28.913 1.00 76.06 425 ALA A C 1
ATOM 3298 O O . ALA A 1 425 ? 16.237 16.369 -28.516 1.00 76.06 425 ALA A O 1
ATOM 3299 N N . PRO A 1 426 ? 17.087 14.279 -28.356 1.00 78.56 426 PRO A N 1
ATOM 3300 C CA . PRO A 1 426 ? 16.318 13.934 -27.165 1.00 78.56 426 PRO A CA 1
ATOM 3301 C C . PRO A 1 426 ? 16.697 14.848 -25.992 1.00 78.56 426 PRO A C 1
ATOM 3303 O O . PRO A 1 426 ? 17.879 15.014 -25.689 1.00 78.56 426 PRO A O 1
ATOM 3306 N N . SER A 1 427 ? 15.700 15.412 -25.314 1.00 87.25 427 SER A N 1
ATOM 3307 C CA . SER A 1 427 ? 15.883 16.193 -24.091 1.00 87.25 427 SER A CA 1
ATOM 3308 C C . SER A 1 427 ? 14.746 15.926 -23.106 1.00 87.25 427 SER A C 1
ATOM 3310 O O . SER A 1 427 ? 13.616 15.623 -23.496 1.00 87.25 427 SER A O 1
ATOM 3312 N N . PHE A 1 428 ? 15.057 16.024 -21.814 1.00 91.69 428 PHE A N 1
ATOM 3313 C CA . PHE A 1 428 ? 14.064 15.920 -20.753 1.00 91.69 428 PHE A CA 1
ATOM 3314 C C . PHE A 1 428 ? 13.511 17.304 -20.417 1.00 91.69 428 PHE A C 1
ATOM 3316 O O . PHE A 1 428 ? 14.268 18.229 -20.123 1.00 91.69 428 PHE A O 1
ATOM 3323 N N . ALA A 1 429 ? 12.188 17.424 -20.431 1.00 91.62 429 ALA A N 1
ATOM 3324 C CA . ALA A 1 429 ? 11.479 18.492 -19.749 1.00 91.62 429 ALA A CA 1
ATOM 3325 C C . ALA A 1 429 ? 11.299 18.110 -18.275 1.00 91.62 429 ALA A C 1
ATOM 3327 O O . ALA A 1 429 ? 10.985 16.960 -17.963 1.00 91.62 429 ALA A O 1
ATOM 3328 N N . THR A 1 430 ? 11.482 19.079 -17.385 1.00 94.00 430 THR A N 1
ATOM 3329 C CA . THR A 1 430 ? 11.363 18.900 -15.937 1.00 94.00 430 THR A CA 1
ATOM 3330 C C . THR A 1 430 ? 10.041 19.474 -15.450 1.00 94.00 430 THR A C 1
ATOM 3332 O O . THR A 1 430 ? 9.692 20.608 -15.782 1.00 94.00 430 THR A O 1
ATOM 3335 N N . PHE A 1 431 ? 9.321 18.704 -14.641 1.00 93.25 431 PHE A N 1
ATOM 3336 C CA . PHE A 1 431 ? 8.052 19.095 -14.043 1.00 93.25 431 PHE A CA 1
ATOM 3337 C C . PHE A 1 431 ? 8.216 19.120 -12.524 1.00 93.25 431 PHE A C 1
ATOM 3339 O O . PHE A 1 431 ? 8.552 18.080 -11.951 1.00 93.25 431 PHE A O 1
ATOM 3346 N N . PRO A 1 432 ? 7.998 20.270 -11.862 1.00 94.69 432 PRO A N 1
ATOM 3347 C CA . PRO A 1 432 ? 8.070 20.342 -10.412 1.00 94.69 432 PRO A CA 1
ATOM 3348 C C . PRO A 1 432 ? 6.936 19.526 -9.789 1.00 94.69 432 PRO A C 1
ATOM 3350 O O . PRO A 1 432 ? 5.793 19.575 -10.251 1.00 94.69 432 PRO A O 1
ATOM 3353 N N . VAL A 1 433 ? 7.255 18.794 -8.727 1.00 93.06 433 VAL A N 1
ATOM 3354 C CA . VAL A 1 433 ? 6.304 18.009 -7.939 1.00 93.06 433 VAL A CA 1
ATOM 3355 C C . VAL A 1 433 ? 6.605 18.169 -6.455 1.00 93.06 433 VAL A C 1
ATOM 3357 O O . VAL A 1 433 ? 7.751 18.338 -6.043 1.00 93.06 433 VAL A O 1
ATOM 3360 N N . GLU A 1 434 ? 5.564 18.126 -5.636 1.00 90.75 434 GLU A N 1
ATOM 3361 C CA . GLU A 1 434 ? 5.725 18.120 -4.187 1.00 90.75 434 GLU A CA 1
ATOM 3362 C C . GLU A 1 434 ? 6.232 16.754 -3.703 1.00 90.75 434 GLU A C 1
ATOM 3364 O O . GLU A 1 434 ? 5.771 15.700 -4.157 1.00 90.75 434 GLU A O 1
ATOM 3369 N N . ILE A 1 435 ? 7.173 16.770 -2.754 1.00 88.94 435 ILE A N 1
ATOM 3370 C CA . ILE A 1 435 ? 7.685 15.556 -2.117 1.00 88.94 435 ILE A CA 1
ATOM 3371 C C . ILE A 1 435 ? 6.746 15.176 -0.970 1.00 88.94 435 ILE A C 1
ATOM 3373 O O . ILE A 1 435 ? 6.869 15.678 0.143 1.00 88.94 435 ILE A O 1
ATOM 3377 N N . ALA A 1 436 ? 5.846 14.236 -1.243 1.00 85.44 436 ALA A N 1
ATOM 3378 C CA . ALA A 1 436 ? 5.007 13.581 -0.240 1.00 85.44 436 ALA A CA 1
ATOM 3379 C C . ALA A 1 436 ? 4.999 12.063 -0.492 1.00 85.44 436 ALA A C 1
ATOM 3381 O O . ALA A 1 436 ? 4.046 11.496 -1.019 1.00 85.44 436 ALA A O 1
ATOM 3382 N N . ASN A 1 437 ? 6.118 11.400 -0.180 1.00 78.69 437 ASN A N 1
ATOM 3383 C CA . ASN A 1 437 ? 6.370 10.001 -0.557 1.00 78.69 437 ASN A CA 1
ATOM 3384 C C . ASN A 1 437 ? 5.484 8.961 0.160 1.00 78.69 437 ASN A C 1
ATOM 3386 O O . ASN A 1 437 ? 5.304 7.865 -0.371 1.00 78.69 437 ASN A O 1
ATOM 3390 N N . HIS A 1 438 ? 4.950 9.302 1.335 1.00 81.81 438 HIS A N 1
ATOM 3391 C CA . HIS A 1 438 ? 3.923 8.555 2.067 1.00 81.81 438 HIS A CA 1
ATOM 3392 C C . HIS A 1 438 ? 2.807 9.525 2.482 1.00 81.81 438 HIS A C 1
ATOM 3394 O O . HIS A 1 438 ? 2.704 9.919 3.642 1.00 81.81 438 HIS A O 1
ATOM 3400 N N . ASN A 1 439 ? 2.007 9.966 1.511 1.00 89.44 439 ASN A N 1
ATOM 3401 C CA . ASN A 1 439 ? 0.909 10.911 1.716 1.00 89.44 439 ASN A CA 1
ATOM 3402 C C . ASN A 1 439 ? -0.336 10.256 2.357 1.00 89.44 439 ASN A C 1
ATOM 3404 O O . ASN A 1 439 ? -1.373 10.096 1.713 1.00 89.44 439 ASN A O 1
ATOM 3408 N N . VAL A 1 440 ? -0.214 9.866 3.630 1.00 94.12 440 VAL A N 1
ATOM 3409 C CA . VAL A 1 440 ? -1.271 9.174 4.396 1.00 94.12 440 VAL A CA 1
ATOM 3410 C C . VAL A 1 440 ? -2.534 10.033 4.537 1.00 94.12 440 VAL A C 1
ATOM 3412 O O . VAL A 1 440 ? -3.643 9.514 4.479 1.00 94.12 440 VAL A O 1
ATOM 3415 N N . ALA A 1 441 ? -2.396 11.357 4.655 1.00 94.50 441 ALA A N 1
ATOM 3416 C CA . ALA A 1 441 ? -3.543 12.260 4.757 1.00 94.50 441 ALA A CA 1
ATOM 3417 C C . ALA A 1 441 ? -4.413 12.245 3.486 1.00 94.50 441 ALA A C 1
ATOM 3419 O O . ALA A 1 441 ? -5.636 12.158 3.582 1.00 94.50 441 ALA A O 1
ATOM 3420 N N . ALA A 1 442 ? -3.801 12.275 2.294 1.00 94.62 442 ALA A N 1
ATOM 3421 C CA . ALA A 1 442 ? -4.547 12.185 1.036 1.00 94.62 442 ALA A CA 1
ATOM 3422 C C . ALA A 1 442 ? -5.198 10.808 0.837 1.00 94.62 442 ALA A C 1
ATOM 3424 O O . ALA A 1 442 ? -6.309 10.722 0.320 1.00 94.62 442 ALA A O 1
ATOM 3425 N N . GLU A 1 443 ? -4.522 9.744 1.272 1.00 96.56 443 GLU A N 1
ATOM 3426 C CA . GLU A 1 443 ? -5.067 8.386 1.268 1.00 96.56 443 GLU A CA 1
ATOM 3427 C C . GLU A 1 443 ? -6.324 8.277 2.144 1.00 96.56 443 GLU A C 1
ATOM 3429 O O . GLU A 1 443 ? -7.371 7.820 1.682 1.00 96.56 443 GLU A O 1
ATOM 3434 N N . ILE A 1 444 ? -6.247 8.765 3.384 1.00 97.75 444 ILE A N 1
ATOM 3435 C CA . ILE A 1 444 ? -7.382 8.798 4.313 1.00 97.75 444 ILE A CA 1
ATOM 3436 C C . ILE A 1 444 ? -8.514 9.670 3.772 1.00 97.75 444 ILE A C 1
ATOM 3438 O O . ILE A 1 444 ? -9.676 9.279 3.859 1.00 97.75 444 ILE A O 1
ATOM 3442 N N . ALA A 1 445 ? -8.197 10.826 3.186 1.00 97.25 445 ALA A N 1
ATOM 3443 C CA . ALA A 1 445 ? -9.200 11.696 2.587 1.00 97.25 445 ALA A CA 1
ATOM 3444 C C . ALA A 1 445 ? -9.977 11.001 1.458 1.00 97.25 445 ALA A C 1
ATOM 3446 O O . ALA A 1 445 ? -11.203 11.099 1.433 1.00 97.25 445 ALA A O 1
ATOM 3447 N N . GLU A 1 446 ? -9.301 10.254 0.575 1.00 97.62 446 GLU A N 1
ATOM 3448 C CA . GLU A 1 446 ? -9.975 9.468 -0.471 1.00 97.62 446 GLU A CA 1
ATOM 3449 C C . GLU A 1 446 ? -10.852 8.367 0.136 1.00 97.62 446 GLU A C 1
ATOM 3451 O O . GLU A 1 446 ? -11.969 8.152 -0.335 1.00 97.62 446 GLU A O 1
ATOM 3456 N N . PHE A 1 447 ? -10.393 7.687 1.193 1.00 98.56 447 PHE A N 1
ATOM 3457 C CA . PHE A 1 447 ? -11.189 6.632 1.821 1.00 98.56 447 PHE A CA 1
ATOM 3458 C C . PHE A 1 447 ? -12.463 7.173 2.475 1.00 98.56 447 PHE A C 1
ATOM 3460 O O . PHE A 1 447 ? -13.553 6.645 2.250 1.00 98.56 447 PHE A O 1
ATOM 3467 N N . VAL A 1 448 ? -12.332 8.259 3.238 1.00 98.38 448 VAL A N 1
ATOM 3468 C CA . VAL A 1 448 ? -13.459 8.952 3.874 1.00 98.38 448 VAL A CA 1
ATOM 3469 C C . VAL A 1 448 ? -14.442 9.455 2.816 1.00 98.38 448 VAL A C 1
ATOM 3471 O O . VAL A 1 448 ? -15.644 9.240 2.958 1.00 98.38 448 VAL A O 1
ATOM 3474 N N . ASP A 1 449 ? -13.953 10.041 1.717 1.00 97.38 449 ASP A N 1
ATOM 3475 C CA . ASP A 1 449 ? -14.802 10.447 0.591 1.00 97.38 449 ASP A CA 1
ATOM 3476 C C . ASP A 1 449 ? -15.537 9.252 -0.037 1.00 97.38 449 ASP A C 1
ATOM 3478 O O . ASP A 1 449 ? -16.732 9.342 -0.320 1.00 97.38 449 ASP A O 1
ATOM 3482 N N . CYS A 1 450 ? -14.866 8.107 -0.196 1.00 97.88 450 CYS A N 1
ATOM 3483 C CA . CYS A 1 450 ? -15.493 6.895 -0.721 1.00 97.88 450 CYS A CA 1
ATOM 3484 C C . CYS A 1 450 ? -16.630 6.378 0.163 1.00 97.88 450 CYS A C 1
ATOM 3486 O O . CYS A 1 450 ? -17.642 5.920 -0.368 1.00 97.88 450 CYS A O 1
ATOM 3488 N N . ILE A 1 451 ? -16.482 6.458 1.486 1.00 97.62 451 ILE A N 1
ATOM 3489 C CA . ILE A 1 451 ? -17.524 6.052 2.436 1.00 97.62 451 ILE A CA 1
ATOM 3490 C C . ILE A 1 451 ? -18.683 7.046 2.391 1.00 97.62 451 ILE A C 1
ATOM 3492 O O . ILE A 1 451 ? -19.824 6.661 2.139 1.00 97.62 451 ILE A O 1
ATOM 3496 N N . LEU A 1 452 ? -18.394 8.336 2.579 1.00 95.88 452 LEU A N 1
ATOM 3497 C CA . LEU A 1 452 ? -19.426 9.367 2.653 1.00 95.88 452 LEU A CA 1
ATOM 3498 C C . LEU A 1 452 ? -20.190 9.495 1.340 1.00 95.88 452 LEU A C 1
ATOM 3500 O O . LEU A 1 452 ? -21.391 9.732 1.353 1.00 95.88 452 LEU A O 1
ATOM 3504 N N . ASN A 1 453 ? -19.535 9.351 0.195 1.00 95.19 453 ASN A N 1
ATOM 3505 C CA . ASN A 1 453 ? -20.169 9.543 -1.109 1.00 95.19 453 ASN A CA 1
ATOM 3506 C C . ASN A 1 453 ? -20.489 8.236 -1.832 1.00 95.19 453 ASN A C 1
ATOM 3508 O O . ASN A 1 453 ? -20.813 8.274 -3.017 1.00 95.19 453 ASN A O 1
ATOM 3512 N N . ASP A 1 454 ? -20.412 7.107 -1.122 1.00 94.62 454 ASP A N 1
ATOM 3513 C CA . ASP A 1 454 ? -20.629 5.759 -1.652 1.00 94.62 454 ASP A CA 1
ATOM 3514 C C . ASP A 1 454 ? -19.893 5.510 -2.983 1.00 94.62 454 ASP A C 1
ATOM 3516 O O . ASP A 1 454 ? -20.382 4.863 -3.911 1.00 94.62 454 ASP A O 1
ATOM 3520 N N . ARG A 1 455 ? -18.673 6.043 -3.102 1.00 96.31 455 ARG A N 1
ATOM 3521 C CA . ARG A 1 455 ? -17.858 5.852 -4.303 1.00 96.31 455 ARG A CA 1
ATOM 3522 C C . ARG A 1 455 ? -17.151 4.493 -4.266 1.00 96.31 455 ARG A C 1
ATOM 3524 O O . ARG A 1 455 ? -16.919 3.927 -3.191 1.00 96.31 455 ARG A O 1
ATOM 3531 N N . PRO A 1 456 ? -16.794 3.935 -5.435 1.00 96.50 456 PRO A N 1
ATOM 3532 C CA . PRO A 1 456 ? -15.879 2.803 -5.503 1.00 96.50 456 PRO A CA 1
ATOM 3533 C C . PRO A 1 456 ? -14.504 3.173 -4.938 1.00 96.50 456 PRO A C 1
ATOM 3535 O O . PRO A 1 456 ? -13.957 4.219 -5.286 1.00 96.50 456 PRO A O 1
ATOM 3538 N N . VAL A 1 457 ? -13.933 2.292 -4.115 1.00 97.94 457 VAL A N 1
ATOM 3539 C CA . VAL A 1 457 ? -12.594 2.474 -3.540 1.00 97.94 457 VAL A CA 1
ATOM 3540 C C . VAL A 1 457 ? -11.523 2.163 -4.601 1.00 97.94 457 VAL A C 1
ATOM 3542 O O . VAL A 1 457 ? -11.522 1.055 -5.140 1.00 97.94 457 VAL A O 1
ATOM 3545 N N . PRO A 1 458 ? -10.581 3.077 -4.912 1.00 95.19 458 PRO A N 1
ATOM 3546 C CA . PRO A 1 458 ? -9.576 2.838 -5.956 1.00 95.19 458 PRO A CA 1
ATOM 3547 C C . PRO A 1 458 ? -8.536 1.762 -5.612 1.00 95.19 458 PRO A C 1
ATOM 3549 O O . PRO A 1 458 ? -8.095 1.028 -6.495 1.00 95.19 458 PRO A O 1
ATOM 3552 N N . THR A 1 459 ? -8.121 1.666 -4.345 1.00 97.12 459 THR A N 1
ATOM 3553 C CA . THR A 1 459 ? -7.163 0.664 -3.836 1.00 97.12 459 THR A CA 1
ATOM 3554 C C . THR A 1 459 ? -7.881 -0.408 -3.020 1.00 97.12 459 THR A C 1
ATOM 3556 O O . THR A 1 459 ? -7.522 -0.705 -1.884 1.00 97.12 459 THR A O 1
ATOM 3559 N N . ASN A 1 460 ? -8.936 -0.969 -3.605 1.00 98.12 460 ASN A N 1
ATOM 3560 C CA . ASN A 1 460 ? -9.792 -1.967 -2.972 1.00 98.12 460 ASN A CA 1
ATOM 3561 C C . ASN A 1 460 ? -9.096 -3.324 -2.715 1.00 98.12 460 ASN A C 1
ATOM 3563 O O . ASN A 1 460 ? -7.910 -3.529 -3.004 1.00 98.12 460 ASN A O 1
ATOM 3567 N N . GLU A 1 461 ? -9.860 -4.282 -2.197 1.00 98.12 461 GLU A N 1
ATOM 3568 C CA . GLU A 1 461 ? -9.421 -5.637 -1.862 1.00 98.12 461 GLU A CA 1
ATOM 3569 C C . GLU A 1 461 ? -8.851 -6.405 -3.058 1.00 98.12 461 GLU A C 1
ATOM 3571 O O . GLU A 1 461 ? -7.852 -7.108 -2.911 1.00 98.12 461 GLU A O 1
ATOM 3576 N N . ILE A 1 462 ? -9.411 -6.232 -4.262 1.00 97.81 462 ILE A N 1
ATOM 3577 C CA . ILE A 1 462 ? -8.882 -6.880 -5.470 1.00 97.81 462 ILE A CA 1
ATOM 3578 C C . ILE A 1 462 ? -7.515 -6.303 -5.838 1.00 97.81 462 ILE A C 1
ATOM 3580 O O . ILE A 1 462 ? -6.583 -7.052 -6.144 1.00 97.81 462 ILE A O 1
ATOM 3584 N N . GLN A 1 463 ? -7.365 -4.976 -5.790 1.00 97.56 463 GLN A N 1
ATOM 3585 C CA . GLN A 1 463 ? -6.090 -4.318 -6.083 1.00 97.56 463 GLN A CA 1
ATOM 3586 C C . GLN A 1 463 ? -4.995 -4.765 -5.112 1.00 97.56 463 GLN A C 1
ATOM 3588 O O . GLN A 1 463 ? -3.895 -5.117 -5.557 1.00 97.56 463 GLN A O 1
ATOM 3593 N N . GLY A 1 464 ? -5.316 -4.810 -3.817 1.00 97.75 464 GLY A N 1
ATOM 3594 C CA . GLY A 1 464 ? -4.432 -5.306 -2.768 1.00 97.75 464 GLY A CA 1
ATOM 3595 C C . GLY A 1 464 ? -4.039 -6.768 -2.950 1.00 97.75 464 GLY A C 1
ATOM 3596 O O . GLY A 1 464 ? -2.846 -7.079 -2.990 1.00 97.75 464 GLY A O 1
ATOM 3597 N N . ALA A 1 465 ? -5.025 -7.648 -3.133 1.00 98.31 465 ALA A N 1
ATOM 3598 C CA . ALA A 1 465 ? -4.816 -9.083 -3.298 1.00 98.31 465 ALA A CA 1
ATOM 3599 C C . ALA A 1 465 ? -3.932 -9.395 -4.511 1.00 98.31 465 ALA A C 1
ATOM 3601 O O . ALA A 1 465 ? -3.015 -10.213 -4.431 1.00 98.31 465 ALA A O 1
ATOM 3602 N N . ARG A 1 466 ? -4.143 -8.697 -5.632 1.00 97.69 466 ARG A N 1
ATOM 3603 C CA . ARG A 1 466 ? -3.306 -8.861 -6.827 1.00 97.69 466 ARG A CA 1
ATOM 3604 C C . ARG A 1 466 ? -1.878 -8.340 -6.624 1.00 97.69 466 ARG A C 1
ATOM 3606 O O . ARG A 1 466 ? -0.947 -8.922 -7.180 1.00 97.69 466 ARG A O 1
ATOM 3613 N N . THR A 1 467 ? -1.663 -7.304 -5.804 1.00 98.31 467 THR A N 1
ATOM 3614 C CA . THR A 1 467 ? -0.302 -6.875 -5.418 1.00 98.31 467 THR A CA 1
ATOM 3615 C C . THR A 1 467 ? 0.380 -7.949 -4.573 1.00 98.31 467 THR A C 1
ATOM 3617 O O . THR A 1 467 ? 1.537 -8.278 -4.842 1.00 98.31 467 THR A O 1
ATOM 3620 N N . VAL A 1 468 ? -0.338 -8.546 -3.612 1.00 98.44 468 VAL A N 1
ATOM 3621 C CA . VAL A 1 468 ? 0.174 -9.661 -2.797 1.00 98.44 468 VAL A CA 1
ATOM 3622 C C . VAL A 1 468 ? 0.562 -10.848 -3.683 1.00 98.44 468 VAL A C 1
ATOM 3624 O O . VAL A 1 468 ? 1.708 -11.298 -3.634 1.00 98.44 468 VAL A O 1
ATOM 3627 N N . ALA A 1 469 ? -0.346 -11.298 -4.553 1.00 98.38 469 ALA A N 1
ATOM 3628 C CA . ALA A 1 469 ? -0.102 -12.407 -5.476 1.00 98.38 469 ALA A CA 1
ATOM 3629 C C . ALA A 1 469 ? 1.102 -12.149 -6.397 1.00 98.38 469 ALA A C 1
ATOM 3631 O O . ALA A 1 469 ? 1.952 -13.021 -6.570 1.00 98.38 469 ALA A O 1
ATOM 3632 N N . THR A 1 470 ? 1.218 -10.932 -6.938 1.00 98.44 470 THR A N 1
ATOM 3633 C CA . THR A 1 470 ? 2.325 -10.556 -7.831 1.00 98.44 470 THR A CA 1
ATOM 3634 C C . THR A 1 470 ? 3.674 -10.586 -7.111 1.00 98.44 470 THR A C 1
ATOM 3636 O O . THR A 1 470 ? 4.642 -11.142 -7.631 1.00 98.44 470 THR A O 1
ATOM 3639 N N . ALA A 1 471 ? 3.749 -10.033 -5.897 1.00 98.44 471 ALA A N 1
ATOM 3640 C CA . ALA A 1 471 ? 4.987 -10.020 -5.124 1.00 98.44 471 ALA A CA 1
ATOM 3641 C C . ALA A 1 471 ? 5.399 -11.428 -4.656 1.00 98.44 471 ALA A C 1
ATOM 3643 O O . ALA A 1 471 ? 6.580 -11.779 -4.718 1.00 98.44 471 ALA A O 1
ATOM 3644 N N . LEU A 1 472 ? 4.441 -12.257 -4.229 1.00 98.19 472 LEU A N 1
ATOM 3645 C CA . LEU A 1 472 ? 4.716 -13.631 -3.797 1.00 98.19 472 LEU A CA 1
ATOM 3646 C C . LEU A 1 472 ? 5.105 -14.546 -4.963 1.00 98.19 472 LEU A C 1
ATOM 3648 O O . LEU A 1 472 ? 5.983 -15.392 -4.794 1.00 98.19 472 LEU A O 1
ATOM 3652 N N . ALA A 1 473 ? 4.546 -14.339 -6.159 1.00 98.56 473 ALA A N 1
ATOM 3653 C CA . ALA A 1 473 ? 4.975 -15.052 -7.361 1.00 98.56 473 ALA A CA 1
ATOM 3654 C C . ALA A 1 473 ? 6.455 -14.779 -7.692 1.00 98.56 473 ALA A C 1
ATOM 3656 O O . ALA A 1 473 ? 7.175 -15.686 -8.116 1.00 98.56 473 ALA A O 1
ATOM 3657 N N . ALA A 1 474 ? 6.946 -13.557 -7.452 1.00 98.56 474 ALA A N 1
ATOM 3658 C CA . ALA A 1 474 ? 8.361 -13.232 -7.631 1.00 98.56 474 ALA A CA 1
ATOM 3659 C C . ALA A 1 474 ? 9.253 -13.967 -6.623 1.00 98.56 474 ALA A C 1
ATOM 3661 O O . ALA A 1 474 ? 10.257 -14.565 -7.013 1.00 98.56 474 ALA A O 1
ATOM 3662 N N . ALA A 1 475 ? 8.868 -13.984 -5.343 1.00 97.38 475 ALA A N 1
ATOM 3663 C CA . ALA A 1 475 ? 9.580 -14.755 -4.324 1.00 97.38 475 ALA A CA 1
ATOM 3664 C C . ALA A 1 475 ? 9.595 -16.260 -4.661 1.00 97.38 475 ALA A C 1
ATOM 3666 O O . ALA A 1 475 ? 10.641 -16.912 -4.597 1.00 97.38 475 ALA A O 1
ATOM 3667 N N . GLN A 1 476 ? 8.459 -16.800 -5.118 1.00 98.19 476 GLN A N 1
ATOM 3668 C CA . GLN A 1 476 ? 8.351 -18.181 -5.582 1.00 98.19 476 GLN A CA 1
ATOM 3669 C C . GLN A 1 476 ? 9.275 -18.459 -6.775 1.00 98.19 476 GLN A C 1
ATOM 3671 O O . GLN A 1 476 ? 10.008 -19.447 -6.756 1.00 98.19 476 GLN A O 1
ATOM 3676 N N . SER A 1 477 ? 9.285 -17.590 -7.788 1.00 98.75 477 SER A N 1
ATOM 3677 C CA . SER A 1 477 ? 10.148 -17.747 -8.962 1.00 98.75 477 SER A CA 1
ATOM 3678 C C . SER A 1 477 ? 11.631 -17.762 -8.590 1.00 98.75 477 SER A C 1
ATOM 3680 O O . SER A 1 477 ? 12.365 -18.637 -9.054 1.00 98.75 477 SER A O 1
ATOM 3682 N N . ALA A 1 478 ? 12.060 -16.860 -7.701 1.00 98.19 478 ALA A N 1
ATOM 3683 C CA . ALA A 1 478 ? 13.440 -16.817 -7.225 1.00 98.19 478 ALA A CA 1
ATOM 3684 C C . ALA A 1 478 ? 13.847 -18.100 -6.485 1.00 98.19 478 ALA A C 1
ATOM 3686 O O . ALA A 1 478 ? 14.975 -18.568 -6.639 1.00 98.19 478 ALA A O 1
ATOM 3687 N N . ARG A 1 479 ? 12.927 -18.687 -5.709 1.00 97.06 479 ARG A N 1
ATOM 3688 C CA . ARG A 1 479 ? 13.143 -19.958 -5.003 1.00 97.06 479 ARG A CA 1
ATOM 3689 C C . ARG A 1 479 ? 13.191 -21.158 -5.951 1.00 97.06 479 ARG A C 1
ATOM 3691 O O . ARG A 1 479 ? 13.987 -22.066 -5.740 1.00 97.06 479 ARG A O 1
ATOM 3698 N N . GLU A 1 480 ? 12.332 -21.184 -6.966 1.00 98.12 480 GLU A N 1
ATOM 3699 C CA . GLU A 1 480 ? 12.193 -22.323 -7.882 1.00 98.12 480 GLU A CA 1
ATOM 3700 C C . GLU A 1 480 ? 13.149 -22.270 -9.084 1.00 98.12 480 GLU A C 1
ATOM 3702 O O . GLU A 1 480 ? 13.334 -23.281 -9.760 1.00 98.12 480 GLU A O 1
ATOM 3707 N N . GLY A 1 481 ? 13.754 -21.112 -9.369 1.00 97.88 481 GLY A N 1
ATOM 3708 C CA . GLY A 1 481 ? 14.696 -20.935 -10.477 1.00 97.88 481 GLY A CA 1
ATOM 3709 C C . GLY A 1 481 ? 14.047 -21.008 -11.864 1.00 97.88 481 GLY A C 1
ATOM 3710 O O . GLY A 1 481 ? 14.720 -21.336 -12.842 1.00 97.88 481 GLY A O 1
ATOM 3711 N N . ARG A 1 482 ? 12.742 -20.728 -11.962 1.00 98.44 482 ARG A N 1
ATOM 3712 C CA . ARG A 1 482 ? 11.968 -20.778 -13.213 1.00 98.44 482 ARG A CA 1
ATOM 3713 C C . ARG A 1 482 ? 10.883 -19.694 -13.259 1.00 98.44 482 ARG A C 1
ATOM 3715 O O . ARG A 1 482 ? 10.513 -19.175 -12.203 1.00 98.44 482 ARG A O 1
ATOM 3722 N N . PRO A 1 483 ? 10.330 -19.380 -14.446 1.00 98.69 483 PRO A N 1
ATOM 3723 C CA . PRO A 1 483 ? 9.153 -18.527 -14.548 1.00 98.69 483 PRO A CA 1
ATOM 3724 C C . PRO A 1 483 ? 7.950 -19.095 -13.774 1.00 98.69 483 PRO A C 1
ATOM 3726 O O . PRO A 1 483 ? 7.743 -20.317 -13.726 1.00 98.69 483 PRO A O 1
ATOM 3729 N N . VAL A 1 484 ? 7.153 -18.203 -13.186 1.00 98.75 484 VAL A N 1
ATOM 3730 C CA . VAL A 1 484 ? 5.937 -18.505 -12.414 1.00 98.75 484 VAL A CA 1
ATOM 3731 C C . VAL A 1 484 ? 4.784 -17.647 -12.934 1.00 98.75 484 VAL A C 1
ATOM 3733 O O . VAL A 1 484 ? 4.963 -16.457 -13.182 1.00 98.75 484 VAL A O 1
ATOM 3736 N N . GLN A 1 485 ? 3.608 -18.253 -13.109 1.00 98.44 485 GLN A N 1
ATOM 3737 C CA . GLN A 1 485 ? 2.381 -17.531 -13.456 1.00 98.44 485 GLN A CA 1
ATOM 3738 C C . GLN A 1 485 ? 1.844 -16.804 -12.223 1.00 98.44 485 GLN A C 1
ATOM 3740 O O . GLN A 1 485 ? 1.832 -17.371 -11.130 1.00 98.44 485 GLN A O 1
ATOM 3745 N N . VAL A 1 486 ? 1.393 -15.566 -12.399 1.00 97.75 486 VAL A N 1
ATOM 3746 C CA . VAL A 1 486 ? 0.790 -14.785 -11.316 1.00 97.75 486 VAL A CA 1
ATOM 3747 C C . VAL A 1 486 ? -0.655 -15.239 -11.126 1.00 97.75 486 VAL A C 1
ATOM 3749 O O . VAL A 1 486 ? -1.425 -15.330 -12.082 1.00 97.75 486 VAL A O 1
ATOM 3752 N N . GLU A 1 487 ? -1.030 -15.546 -9.886 1.00 94.62 487 GLU A N 1
ATOM 3753 C CA . GLU A 1 487 ? -2.392 -15.970 -9.575 1.00 94.62 487 GLU A CA 1
ATOM 3754 C C . GLU A 1 487 ? -3.386 -14.814 -9.757 1.00 94.62 487 GLU A C 1
ATOM 3756 O O . GLU A 1 487 ? -3.216 -13.724 -9.206 1.00 94.62 487 GLU A O 1
ATOM 3761 N N . LYS A 1 488 ? -4.455 -15.068 -10.519 1.00 89.12 488 LYS A N 1
ATOM 3762 C CA . LYS A 1 488 ? -5.545 -14.116 -10.736 1.00 89.12 488 LYS A CA 1
ATOM 3763 C C . LYS A 1 488 ? -6.561 -14.212 -9.602 1.00 89.12 488 LYS A C 1
ATOM 3765 O O . LYS A 1 488 ? -7.355 -15.147 -9.548 1.00 89.12 488 LYS A O 1
ATOM 3770 N N . ILE A 1 489 ? -6.544 -13.231 -8.703 1.00 91.38 489 ILE A N 1
ATOM 3771 C CA . ILE A 1 489 ? -7.523 -13.102 -7.615 1.00 91.38 489 ILE A CA 1
ATOM 3772 C C . ILE A 1 489 ? -8.595 -12.077 -8.020 1.00 91.38 489 ILE A C 1
ATOM 3774 O O . ILE A 1 489 ? -8.271 -11.030 -8.593 1.00 91.38 489 ILE A O 1
ATOM 3778 N N . GLY A 1 490 ? -9.865 -12.375 -7.722 1.00 80.44 490 GLY A N 1
ATOM 3779 C CA . GLY A 1 490 ? -10.989 -11.452 -7.926 1.00 80.44 490 GLY A CA 1
ATOM 3780 C C . GLY A 1 490 ? -11.707 -11.527 -9.272 1.00 80.44 490 GLY A C 1
ATOM 3781 O O . GLY A 1 490 ? -12.520 -10.658 -9.557 1.00 80.44 490 GLY A O 1
ATOM 3782 N N . GLU A 1 491 ? -11.407 -12.515 -10.114 1.00 72.06 491 GLU A N 1
ATOM 3783 C CA . GLU A 1 491 ? -12.223 -12.816 -11.295 1.00 72.06 491 GLU A CA 1
ATOM 3784 C C . GLU A 1 491 ? -13.249 -13.893 -10.892 1.00 72.06 491 GLU A C 1
ATOM 3786 O O . GLU A 1 491 ? -12.873 -15.038 -10.628 1.00 72.06 491 GLU A O 1
ATOM 3791 N N . ASP A 1 492 ? -14.531 -13.521 -10.778 1.00 49.28 492 ASP A N 1
ATOM 3792 C CA . ASP A 1 492 ? -15.620 -14.506 -10.710 1.00 49.28 492 ASP A CA 1
ATOM 3793 C C . ASP A 1 492 ? -15.602 -15.289 -12.044 1.00 49.28 492 ASP A C 1
ATOM 3795 O O . ASP A 1 492 ? -15.585 -14.684 -13.118 1.00 49.28 492 ASP A O 1
ATOM 3799 N N . LYS A 1 493 ? -15.510 -16.624 -11.971 1.00 32.44 493 LYS A N 1
ATOM 3800 C CA . LYS A 1 493 ? -15.484 -17.519 -13.143 1.00 32.44 493 LYS A CA 1
ATOM 3801 C C . LYS A 1 493 ? -16.805 -17.562 -13.894 1.00 32.44 493 LYS A C 1
ATOM 3803 O O . LYS A 1 493 ? -17.857 -17.585 -13.215 1.00 32.44 493 LYS A O 1
#

Nearest PDB structures (foldseek):
  5yaq-assembly1_D  TM=9.197E-01  e=5.923E-27  Paracoccus laeviglucosivorans
  4hkt-assembly1_D  TM=8.634E-01  e=3.751E-27  Sinorhizobium meliloti 1021
  3ezy-assembly1_B  TM=8.474E-01  e=6.639E-27  Thermotoga maritima
  3ezy-assembly1_C  TM=8.367E-01  e=3.042E-25  Thermotoga maritima
  6jw7-assembly1_A  TM=8.449E-01  e=1.855E-23  Streptomyces kanamyceticus

Solvent-accessible surface area (backbone atoms only — not comparable to full-atom values): 27459 Å² total; per-residue (Å²): 136,84,82,87,88,84,85,93,81,90,84,90,82,90,82,85,82,85,73,81,80,84,75,78,69,80,74,59,67,50,68,46,79,50,102,77,49,39,38,42,34,43,45,47,67,40,77,79,49,100,59,33,46,37,32,42,37,42,46,39,49,53,93,72,59,79,72,58,52,56,56,52,50,52,52,59,52,52,58,45,41,79,72,78,44,74,71,60,83,74,87,87,77,82,75,95,70,83,89,77,92,76,74,102,66,83,80,69,60,88,51,78,51,64,50,46,50,69,79,83,81,62,94,90,64,54,70,69,57,52,49,48,52,53,52,50,59,42,40,80,73,76,49,73,84,82,62,99,86,65,81,78,76,73,78,72,77,57,43,21,28,28,37,34,20,72,65,68,24,45,52,49,52,52,19,40,72,72,34,94,44,41,44,61,43,30,38,20,29,81,49,62,70,60,41,55,52,48,32,73,71,62,66,25,79,39,74,41,62,55,63,67,69,57,47,74,36,85,68,44,44,34,41,34,42,31,55,65,40,84,49,36,36,61,55,50,40,53,32,29,72,56,70,19,28,34,43,31,37,62,32,50,27,78,47,65,66,43,29,53,52,40,42,49,40,38,70,73,56,68,41,59,45,34,34,50,63,29,52,63,51,9,49,52,53,41,48,49,48,53,41,50,76,71,41,60,20,45,58,63,48,39,36,36,26,25,26,35,35,55,40,91,88,60,41,56,82,93,42,61,69,52,40,65,86,53,52,53,48,33,56,64,16,31,59,28,53,37,51,51,33,75,68,61,42,58,63,49,35,25,39,25,50,63,43,63,80,63,39,74,91,46,71,45,62,23,35,37,42,32,41,33,37,27,52,90,72,22,35,34,37,40,38,23,24,40,39,46,95,53,78,70,42,39,55,27,41,42,35,23,80,35,18,36,40,40,40,32,50,77,37,57,43,34,34,40,30,30,60,90,64,46,82,88,57,92,50,70,48,76,43,83,33,62,70,36,53,69,23,45,42,62,44,46,50,52,51,53,47,21,63,75,66,71,45,84,57,89,42,17,51,51,56,31,32,37,36,44,25,48,28,48,28,28,56,49,6,32,73,69,71,42,75,30,69,33,63,84,61,82,71,86,130

Radius of gyration: 30.18 Å; Cα contacts (8 Å, |Δi|>4): 938; chains: 1; bounding box: 83×74×60 Å

Mean predicted aligned error: 15.69 Å

Secondary structure (DSSP, 8-state):
-PPPP-------------PPPPPPSTT-EEEEEETTTEEEEEEEEEEEETTEEEEEEEEEESS--HHHHHHHHHHHHHHHHTTT--B-PPPP----------SSS------EEEEEEE--S-TT--HHHHHHHHHHHHHTTT-----TT-------SSEEEEEE-TTTHHHHHHHHHH-TTEEEEEEE-S-HHHHHHHHHHHT-SEEESSTHHHHT-TT--EEEE-S-GGGHHHHHHHHHHTT-EEEEESSS-SSHHHHHHHHHHHHHH---EEEE-GGGGSHHHHHHHHHHHTTTT-SEEEEEEEEE---TT---GGGGGG-TT--HHHHTTHHHHHHHHHHH--EEEEEEEEE-SS-TTSSS-SEEEEEEEEGGG-EEEEEEESS-SS--B--EEEEETTEEEEE-TT-SEEEEEEGGG-SSS--PEEEE----TT-HHHHHHHHHHHHHTTPPPTT-HHHHHHHHHHHHHHHHHHHHTS-EEPP--S---

pLDDT: mean 76.53, std 28.63, range [22.52, 98.94]